Protein AF-A0A6A4HX23-F1 (afdb_monomer_lite)

Secondary structure (DSSP, 8-state):
-HHHHHHHHHHHHHHHHHHHHHH---HHHHHHHHHHHHHHHT-SS-HHHHHS-GGGT------HHHHHHHHHHHHHHHHT---TTT--HHHHHHHHHHHHSB--TTS---GGG-S-TTSBS--B-TTTS-HHHHHHHHHHHHTT-EE--SEE-HHHHHHSBSTTBTTB-TTS---SSSHHHHHHHHTS---BHHHHHHHHHHHHSTT----TT--HHHHHHHHHTTB-GGG-TTS--------GGGS---TT-----TT-EE-SSGGGEE----EEEESTTSTT-EEEEEE--STT-TT-EEEEPPTTS--SHHHHHHHHHHHHHHHSPTT---------HHHHHHHHTHHHHHHHTTTTT-TTHHHHS-TTSS----EEE-TTS--EEE------------------------PPP-

pLDDT: mean 78.13, std 20.66, range [26.2, 97.56]

Sequence (418 aa):
MEAKQHMISLTLGSITQYLTAANGMPDYVAKRLTKLQKTFLNAPVNEKTMAAEIHLGGKRMSNIETRNDAILLMQAKIYLELDSHLRPIWPYLADVIINKESNTTGGKTDQKSRVNTFIQTWEPKTHNLPPILKNMISKAKNYGVKFIAPKPSEALQLQMPLWHHIGADPAKRQLNNDSKSICLRQNHNVTLVKDAMKMIERFDSDEHIPVQGCKSGLHVAQRLNQLQEHWDPTSQPKSPELDYANLDLEEGDILFDTHLEIKNISDGFRVFTNWYCKNPQTAEAKAGGGIWFSQHDNQNQSITLPDDARQTLPTATAAAVLKGLQLQPKARPLWFNLLSQQFITNITQKLTEWDNKGFSGVKDAKIKGGHDSGSRFTWTCDAGNRRAKLATCDRFQTRGKPVNRYWDLLQVNRPVPV

Foldseek 3Di:
DLVLQVCLCVVVVVVLLVCLLPANNDPVNLVVSVVVSCVSVVDPDDPVQQCDDVVLVHVVHDNSVVSSLLSLLQVVLLLLPPPPVSRDPVNVVVQLQQLVFWDCVPHPQDSLLGGDVQQFQTGGPLVSGRNSSSSSVVSCVVQPWHFDQLAEDLLALQAGFLARGPQFAPVDDAPRDDPLNVCCCPVVVRTGLVSLVVLLVLVPDPPDDDDVPNPNNVVSVVSLVRGDQSSRSVHDRPSPPPPCVPVPAPDFQPQPPSVPYDNHRSSRIDGAKDKDWDPPPDLPIWIWTWDDDDRPPPLTDIGTDRNPADRDRLLRVLQRVVSVVVSDDQWDDDDHNDPDSVNSCCLGPCLVVCVVVVVPPPRRCCSSCVPPPPDHFDFDQPPPDGDTHRDDDDDDDDDDDDDDDDDDDDDDDDDDDD

Organism: NCBI:txid1447944

Structure (mmCIF, N/CA/C/O backbone):
data_AF-A0A6A4HX23-F1
#
_entry.id   AF-A0A6A4HX23-F1
#
loop_
_atom_site.group_PDB
_atom_site.id
_atom_site.type_symbol
_atom_site.label_atom_id
_atom_site.label_alt_id
_atom_site.label_comp_id
_atom_site.label_asym_id
_atom_site.label_entity_id
_atom_site.label_seq_id
_atom_site.pdbx_PDB_ins_code
_atom_site.Cartn_x
_atom_site.Cartn_y
_atom_site.Cartn_z
_atom_site.occupancy
_atom_site.B_iso_or_equiv
_atom_site.auth_seq_id
_atom_site.auth_comp_id
_atom_site.auth_asym_id
_atom_site.auth_atom_id
_atom_site.pdbx_PDB_model_num
ATOM 1 N N . MET A 1 1 ? -24.151 -8.447 31.301 1.00 84.00 1 MET A N 1
ATOM 2 C CA . MET A 1 1 ? -23.498 -7.571 30.295 1.00 84.00 1 MET A CA 1
ATOM 3 C C . MET A 1 1 ? -22.595 -8.347 29.342 1.00 84.00 1 MET A C 1
ATOM 5 O O . MET A 1 1 ? -22.717 -8.139 28.144 1.00 84.00 1 MET A O 1
ATOM 9 N N . GLU A 1 2 ? -21.751 -9.259 29.827 1.00 87.81 2 GLU A N 1
ATOM 10 C CA . GLU A 1 2 ? -20.849 -10.069 28.982 1.00 87.81 2 GLU A CA 1
ATOM 11 C C . GLU A 1 2 ? -21.582 -10.882 27.905 1.00 87.81 2 GLU A C 1
ATOM 13 O O . GLU A 1 2 ? -21.204 -10.829 26.739 1.00 87.81 2 GLU A O 1
ATOM 18 N N . ALA A 1 3 ? -22.707 -11.523 28.245 1.00 93.00 3 ALA A N 1
ATOM 19 C CA . ALA A 1 3 ? -23.541 -12.222 27.260 1.00 93.00 3 ALA A CA 1
ATOM 20 C C . ALA A 1 3 ? -23.999 -11.301 26.109 1.00 93.00 3 ALA A C 1
ATOM 22 O O . ALA A 1 3 ? -23.893 -11.663 24.940 1.00 93.00 3 ALA A O 1
ATOM 23 N N . LYS A 1 4 ? -24.425 -10.065 26.421 1.00 91.50 4 LYS A N 1
ATOM 24 C CA . LYS A 1 4 ? -24.808 -9.069 25.404 1.00 91.50 4 LYS A CA 1
ATOM 25 C C . LYS A 1 4 ? -23.624 -8.678 24.517 1.00 91.50 4 LYS A C 1
ATOM 27 O O . LYS A 1 4 ? -23.789 -8.546 23.309 1.00 91.50 4 LYS A O 1
ATOM 32 N N . GLN A 1 5 ? -22.442 -8.493 25.105 1.00 88.94 5 GLN A N 1
ATOM 33 C CA . GLN A 1 5 ? -21.218 -8.198 24.358 1.00 88.94 5 GLN A CA 1
ATOM 34 C C . GLN A 1 5 ? -20.871 -9.342 23.400 1.00 88.94 5 GLN A C 1
ATOM 36 O O . GLN A 1 5 ? -20.566 -9.088 22.236 1.00 88.94 5 GLN A O 1
ATOM 41 N N . HIS A 1 6 ? -20.948 -10.589 23.868 1.00 90.31 6 HIS A N 1
ATOM 42 C CA . HIS A 1 6 ? -20.667 -11.758 23.045 1.00 90.31 6 HIS A CA 1
ATOM 43 C C . HIS A 1 6 ? -21.659 -11.878 21.880 1.00 90.31 6 HIS A C 1
ATOM 45 O O . HIS A 1 6 ? -21.236 -12.026 20.736 1.00 90.31 6 HIS A O 1
ATOM 51 N N . MET A 1 7 ? -22.960 -11.692 22.138 1.00 93.19 7 MET A N 1
ATOM 52 C CA . MET A 1 7 ? -23.990 -11.659 21.090 1.00 93.19 7 MET A CA 1
ATOM 53 C C . MET A 1 7 ? -23.747 -10.548 20.062 1.00 93.19 7 MET A C 1
ATOM 55 O O . MET A 1 7 ? -23.867 -10.785 18.865 1.00 93.19 7 MET A O 1
ATOM 59 N N . ILE A 1 8 ? -23.366 -9.344 20.502 1.00 91.50 8 ILE A N 1
ATOM 60 C CA . ILE A 1 8 ? -22.985 -8.254 19.592 1.00 91.50 8 ILE A CA 1
ATOM 61 C C . ILE A 1 8 ? -21.792 -8.662 18.728 1.00 91.50 8 ILE A C 1
ATOM 63 O O . ILE A 1 8 ? -21.829 -8.483 17.513 1.00 91.50 8 ILE A O 1
ATOM 67 N N . SER A 1 9 ? -20.744 -9.209 19.344 1.00 87.62 9 SER A N 1
ATOM 68 C CA . SER A 1 9 ? -19.531 -9.618 18.637 1.00 87.62 9 SER A CA 1
ATOM 69 C C . SER A 1 9 ? -19.831 -10.681 17.578 1.00 87.62 9 SER A C 1
ATOM 71 O O . SER A 1 9 ? -19.355 -10.578 16.452 1.00 87.62 9 SER A O 1
ATOM 73 N N . LEU A 1 10 ? -20.676 -11.659 17.908 1.00 92.81 10 LEU A N 1
ATOM 74 C CA . LEU A 1 10 ? -21.066 -12.727 16.993 1.00 92.81 10 LEU A CA 1
ATOM 75 C C . LEU A 1 10 ? -21.972 -12.212 15.861 1.00 92.81 10 LEU A C 1
ATOM 77 O O . LEU A 1 10 ? -21.688 -12.424 14.682 1.00 92.81 10 LEU A O 1
ATOM 81 N N . THR A 1 11 ? -23.052 -11.507 16.201 1.00 94.38 11 THR A N 1
ATOM 82 C CA . THR A 1 11 ? -24.085 -11.119 15.232 1.00 94.38 11 THR A CA 1
ATOM 83 C C . THR A 1 11 ? -23.686 -9.883 14.435 1.00 94.38 11 THR A C 1
ATOM 85 O O . THR A 1 11 ? -23.672 -9.911 13.209 1.00 94.38 11 THR A O 1
ATOM 88 N N . LEU A 1 12 ? -23.322 -8.782 15.098 1.00 93.19 12 LEU A N 1
ATOM 89 C CA . LEU A 1 12 ? -22.911 -7.571 14.382 1.00 93.19 12 LEU A CA 1
ATOM 90 C C . LEU A 1 12 ? -21.530 -7.754 13.752 1.00 93.19 12 LEU A C 1
ATOM 92 O O . LEU A 1 12 ? -21.293 -7.261 12.651 1.00 93.19 12 LEU A O 1
ATOM 96 N N . GLY A 1 13 ? -20.631 -8.499 14.400 1.00 89.19 13 GLY A N 1
ATOM 97 C CA . GLY A 1 13 ? -19.324 -8.813 13.825 1.00 89.19 13 GLY A CA 1
ATOM 98 C C . GLY A 1 13 ? -19.416 -9.640 12.542 1.00 89.19 13 GLY A C 1
ATOM 99 O O . GLY A 1 13 ? -18.666 -9.353 11.609 1.00 89.19 13 GLY A O 1
ATOM 100 N N . SER A 1 14 ? -20.347 -10.599 12.454 1.00 92.38 14 SER A N 1
ATOM 101 C CA . SER A 1 14 ? -20.571 -11.383 11.230 1.00 92.38 14 SER A CA 1
ATOM 102 C C . SER A 1 14 ? -21.247 -10.564 10.127 1.00 92.38 14 SER A C 1
ATOM 104 O O . SER A 1 14 ? -20.768 -10.570 8.994 1.00 92.38 14 SER A O 1
ATOM 106 N N . ILE A 1 15 ? -22.282 -9.781 10.456 1.00 93.56 15 ILE A N 1
ATOM 107 C CA . ILE A 1 15 ? -22.961 -8.890 9.497 1.00 93.56 15 ILE A CA 1
ATOM 108 C C . ILE A 1 15 ? -21.974 -7.883 8.898 1.00 93.56 15 ILE A C 1
ATOM 110 O O . ILE A 1 15 ? -21.908 -7.731 7.680 1.00 93.56 15 ILE A O 1
ATOM 114 N N . THR A 1 16 ? -21.190 -7.205 9.740 1.00 92.25 16 THR A N 1
ATOM 115 C CA . THR A 1 16 ? -20.195 -6.218 9.284 1.00 92.25 16 THR A CA 1
ATOM 116 C C . THR A 1 16 ? -19.103 -6.870 8.448 1.00 92.25 16 THR A C 1
ATOM 118 O O . THR A 1 16 ? -18.742 -6.340 7.403 1.00 92.25 16 THR A O 1
ATOM 121 N N . GLN A 1 17 ? -18.621 -8.049 8.852 1.00 89.56 17 GLN A N 1
ATOM 122 C CA . GLN A 1 17 ? -17.641 -8.803 8.079 1.00 89.56 17 GLN A CA 1
ATOM 123 C C . GLN A 1 17 ? -18.163 -9.149 6.686 1.00 89.56 17 GLN A C 1
ATOM 125 O O . GLN A 1 17 ? -17.481 -8.870 5.704 1.00 89.56 17 GLN A O 1
ATOM 130 N N . TYR A 1 18 ? -19.374 -9.697 6.593 1.00 94.12 18 TYR A N 1
ATOM 131 C CA . TYR A 1 18 ? -19.978 -10.065 5.318 1.00 94.12 18 TYR A CA 1
ATOM 132 C C . TYR A 1 18 ? -20.257 -8.842 4.436 1.00 94.12 18 TYR A C 1
ATOM 134 O O . TYR A 1 18 ? -19.795 -8.785 3.299 1.00 94.12 18 TYR A O 1
ATOM 142 N N . LEU A 1 19 ? -20.966 -7.834 4.955 1.00 92.81 19 LEU A N 1
ATOM 143 C CA . LEU A 1 19 ? -21.376 -6.671 4.162 1.00 92.81 19 LEU A CA 1
ATOM 144 C C . LEU A 1 19 ? -20.185 -5.832 3.698 1.00 92.81 19 LEU A C 1
ATOM 146 O O . LEU A 1 19 ? -20.171 -5.374 2.553 1.00 92.81 19 LEU A O 1
ATOM 150 N N . THR A 1 20 ? -19.182 -5.638 4.558 1.00 89.81 20 THR A N 1
ATOM 151 C CA . THR A 1 20 ? -17.975 -4.899 4.181 1.00 89.81 20 THR A CA 1
ATOM 152 C C . THR A 1 20 ? -17.152 -5.681 3.170 1.00 89.81 20 THR A C 1
ATOM 154 O O . THR A 1 20 ? -16.732 -5.092 2.176 1.00 89.81 20 THR A O 1
ATOM 157 N N . ALA A 1 21 ? -16.987 -6.994 3.362 1.00 86.75 21 ALA A N 1
ATOM 158 C CA . ALA A 1 21 ? -16.216 -7.816 2.438 1.00 86.75 21 ALA A CA 1
ATOM 159 C C . ALA A 1 21 ? -16.880 -7.955 1.058 1.00 86.75 21 ALA A C 1
ATOM 161 O O . ALA A 1 21 ? -16.179 -7.930 0.052 1.00 86.75 21 ALA A O 1
ATOM 162 N N . ALA A 1 22 ? -18.208 -8.088 1.003 1.00 88.44 22 ALA A N 1
ATOM 163 C CA . ALA A 1 22 ? -18.929 -8.323 -0.245 1.00 88.44 22 ALA A CA 1
ATOM 164 C C . ALA A 1 22 ? -19.170 -7.037 -1.050 1.00 88.44 22 ALA A C 1
ATOM 166 O O . ALA A 1 22 ? -18.929 -7.014 -2.252 1.00 88.44 22 ALA A O 1
ATOM 167 N N . ASN A 1 23 ? -19.642 -5.968 -0.395 1.00 85.75 23 ASN A N 1
ATOM 168 C CA . ASN A 1 23 ? -20.213 -4.807 -1.092 1.00 85.75 23 ASN A CA 1
ATOM 169 C C . ASN A 1 23 ? -19.567 -3.464 -0.721 1.00 85.75 23 ASN A C 1
ATOM 171 O O . ASN A 1 23 ? -19.907 -2.447 -1.322 1.00 85.75 23 ASN A O 1
ATOM 175 N N . GLY A 1 24 ? -18.664 -3.430 0.266 1.00 86.00 24 GLY A N 1
ATOM 176 C CA . GLY A 1 24 ? -18.208 -2.177 0.868 1.00 86.00 24 GLY A CA 1
ATOM 177 C C . GLY A 1 24 ? -19.363 -1.492 1.602 1.00 86.00 24 GLY A C 1
ATOM 178 O O . GLY A 1 24 ? -20.020 -0.613 1.049 1.00 86.00 24 GLY A O 1
ATOM 179 N N . MET A 1 25 ? -19.629 -1.938 2.837 1.00 93.69 25 MET A N 1
ATOM 180 C CA . MET A 1 25 ? -20.806 -1.569 3.627 1.00 93.69 25 MET A CA 1
ATOM 181 C C . MET A 1 25 ? -21.073 -0.054 3.585 1.00 93.69 25 MET A C 1
ATOM 183 O O . MET A 1 25 ? -20.222 0.718 4.029 1.00 93.69 25 MET A O 1
ATOM 187 N N . PRO A 1 26 ? -22.253 0.382 3.105 1.00 92.88 26 PRO A N 1
ATOM 188 C CA . PRO A 1 26 ? -22.585 1.800 3.052 1.00 92.88 26 PRO A CA 1
ATOM 189 C C . PRO A 1 26 ? -22.616 2.457 4.438 1.00 92.88 26 PRO A C 1
ATOM 191 O O . PRO A 1 26 ? -23.083 1.858 5.412 1.00 92.88 26 PRO A O 1
ATOM 194 N N . ASP A 1 27 ? -22.239 3.735 4.509 1.00 91.69 27 ASP A N 1
ATOM 195 C CA . ASP A 1 27 ? -22.164 4.494 5.767 1.00 91.69 27 ASP A CA 1
ATOM 196 C C . ASP A 1 27 ? -23.483 4.508 6.551 1.00 91.69 27 ASP A C 1
ATOM 198 O O . ASP A 1 27 ? -23.489 4.442 7.780 1.00 91.69 27 ASP A O 1
ATOM 202 N N . TYR A 1 28 ? -24.627 4.576 5.862 1.00 95.31 28 TYR A N 1
ATOM 203 C CA . TYR A 1 28 ? -25.932 4.567 6.529 1.00 95.31 28 TYR A CA 1
ATOM 204 C C . TYR A 1 28 ? -26.227 3.220 7.209 1.00 95.31 28 TYR A C 1
ATOM 206 O O . TYR A 1 28 ? -26.869 3.193 8.262 1.00 95.31 28 TYR A O 1
ATOM 214 N N . VAL A 1 29 ? -25.732 2.107 6.650 1.00 95.31 29 VAL A N 1
ATOM 215 C CA . VAL A 1 29 ? -25.849 0.774 7.256 1.00 95.31 29 VAL A CA 1
ATOM 216 C C . VAL A 1 29 ? -24.949 0.693 8.482 1.00 95.31 29 VAL A C 1
ATOM 218 O O . VAL A 1 29 ? -25.431 0.304 9.543 1.00 95.31 29 VAL A O 1
ATOM 221 N N . ALA A 1 30 ? -23.693 1.145 8.378 1.00 94.50 30 ALA A N 1
ATOM 222 C CA . ALA A 1 30 ? -22.772 1.212 9.513 1.00 94.50 30 ALA A CA 1
ATOM 223 C C . ALA A 1 30 ? -23.384 2.009 10.680 1.00 94.50 30 ALA A C 1
ATOM 225 O O . ALA A 1 30 ? -23.499 1.494 11.791 1.00 94.50 30 ALA A O 1
ATOM 226 N N . LYS A 1 31 ? -23.906 3.214 10.404 1.00 95.19 31 LYS A N 1
ATOM 227 C CA . LYS A 1 31 ? -24.595 4.063 11.393 1.00 95.19 31 LYS A CA 1
ATOM 228 C C . LYS A 1 31 ? -25.810 3.373 12.015 1.00 95.19 31 LYS A C 1
ATOM 230 O O . LYS A 1 31 ? -26.025 3.481 13.224 1.00 95.19 31 LYS A O 1
ATOM 235 N N . ARG A 1 32 ? -26.606 2.647 11.218 1.00 96.69 32 ARG A N 1
ATOM 236 C CA . ARG A 1 32 ? -27.763 1.887 11.717 1.00 96.69 32 ARG A CA 1
ATOM 237 C C . ARG A 1 32 ? -27.334 0.746 12.639 1.00 96.69 32 ARG A C 1
ATOM 239 O O . ARG A 1 32 ? -27.942 0.589 13.694 1.00 96.69 32 ARG A O 1
ATOM 246 N N . LEU A 1 33 ? -26.297 -0.014 12.283 1.00 95.44 33 LEU A N 1
ATOM 247 C CA . LEU A 1 33 ? -25.771 -1.091 13.129 1.00 95.44 33 LEU A CA 1
ATOM 248 C C . LEU A 1 33 ? -25.185 -0.539 14.435 1.00 95.44 33 LEU A C 1
ATOM 250 O O . LEU A 1 33 ? -25.494 -1.070 15.499 1.00 95.44 33 LEU A O 1
ATOM 254 N N . THR A 1 34 ? -24.451 0.577 14.385 1.00 93.88 34 THR A N 1
ATOM 255 C CA . THR A 1 34 ? -23.961 1.275 15.585 1.00 93.88 34 THR A CA 1
ATOM 256 C C . THR A 1 34 ? -25.120 1.735 16.474 1.00 93.88 34 THR A C 1
ATOM 258 O O . THR A 1 34 ? -25.071 1.592 17.696 1.00 93.88 34 THR A O 1
ATOM 261 N N . LYS A 1 35 ? -26.213 2.243 15.884 1.00 94.44 35 LYS A N 1
ATOM 262 C CA . LYS A 1 35 ? -27.425 2.603 16.636 1.00 94.44 35 LYS A CA 1
ATOM 263 C C . LYS A 1 35 ? -28.069 1.377 17.292 1.00 94.44 35 LYS A C 1
ATOM 265 O O . LYS A 1 35 ? -28.380 1.436 18.476 1.00 94.44 35 LYS A O 1
ATOM 270 N N . LEU A 1 36 ? -28.225 0.269 16.563 1.00 94.88 36 LEU A N 1
ATOM 271 C CA . LEU A 1 36 ? -28.773 -0.983 17.105 1.00 94.88 36 LEU A CA 1
ATOM 272 C C . LEU A 1 36 ? -27.916 -1.532 18.249 1.00 94.88 36 LEU A C 1
ATOM 274 O O . LEU A 1 36 ? -28.460 -1.923 19.279 1.00 94.88 36 LEU A O 1
ATOM 278 N N . GLN A 1 37 ? -26.590 -1.503 18.101 1.00 94.00 37 GLN A N 1
ATOM 279 C CA . GLN A 1 37 ? -25.643 -1.879 19.147 1.00 94.00 37 GLN A CA 1
ATOM 280 C C . GLN A 1 37 ? -25.882 -1.062 20.422 1.00 94.00 37 GLN A C 1
ATOM 282 O O . GLN A 1 37 ? -26.042 -1.637 21.499 1.00 94.00 37 GLN A O 1
ATOM 287 N N . LYS A 1 38 ? -25.979 0.269 20.295 1.00 91.88 38 LYS A N 1
ATOM 288 C CA . LYS A 1 38 ? -26.251 1.184 21.416 1.00 91.88 38 LYS A CA 1
ATOM 289 C C . LYS A 1 38 ? -27.596 0.890 22.083 1.00 91.88 38 LYS A C 1
ATOM 291 O O . LYS A 1 38 ? -27.646 0.737 23.302 1.00 91.88 38 LYS A O 1
ATOM 296 N N . THR A 1 39 ? -28.665 0.751 21.296 1.00 94.00 39 THR A N 1
ATOM 297 C CA . THR A 1 39 ? -30.010 0.447 21.808 1.00 94.00 39 THR A CA 1
ATOM 298 C C . THR A 1 39 ? -30.055 -0.900 22.532 1.00 94.00 39 THR A C 1
ATOM 300 O O . THR A 1 39 ? -30.620 -0.988 23.616 1.00 94.00 39 THR A O 1
ATOM 303 N N . PHE A 1 40 ? -29.421 -1.941 21.987 1.00 94.38 40 PHE A N 1
ATOM 304 C CA . PHE A 1 40 ? -29.412 -3.279 22.588 1.00 94.38 40 PHE A CA 1
ATOM 305 C C . PHE A 1 40 ? -28.679 -3.325 23.939 1.00 94.38 40 PHE A C 1
ATOM 307 O O . PHE A 1 40 ? -29.081 -4.025 24.880 1.00 94.38 40 PHE A O 1
ATOM 314 N N . LEU A 1 41 ? -27.594 -2.560 24.056 1.00 90.94 41 LEU A N 1
ATOM 315 C CA . LEU A 1 41 ? -26.850 -2.452 25.306 1.00 90.94 41 LEU A CA 1
ATOM 316 C C . LEU A 1 41 ? -27.635 -1.695 26.365 1.00 90.94 41 LEU A C 1
ATOM 318 O O . LEU A 1 41 ? -27.566 -2.091 27.528 1.00 90.94 41 LEU A O 1
ATOM 322 N N . ASN A 1 42 ? -28.386 -0.669 25.950 1.00 91.75 42 ASN A N 1
ATOM 323 C CA . ASN A 1 42 ? -29.103 0.251 26.831 1.00 91.75 42 ASN A CA 1
ATOM 324 C C . ASN A 1 42 ? -28.204 0.765 27.972 1.00 91.75 42 ASN A C 1
ATOM 326 O O . ASN A 1 42 ? -28.590 0.781 29.138 1.00 91.75 42 ASN A O 1
ATOM 330 N N . ALA A 1 43 ? -26.949 1.081 27.642 1.00 84.81 43 ALA A N 1
ATOM 331 C CA . ALA A 1 43 ? -25.956 1.509 28.614 1.00 84.81 43 ALA A CA 1
ATOM 332 C C . ALA A 1 43 ? -25.894 3.046 28.653 1.00 84.81 43 ALA A C 1
ATOM 334 O O . ALA A 1 43 ? -25.775 3.656 27.591 1.00 84.81 43 ALA A O 1
ATOM 335 N N . PRO A 1 44 ? -25.886 3.677 29.843 1.00 86.81 44 PRO A N 1
ATOM 336 C CA . PRO A 1 44 ? -25.685 5.125 29.982 1.00 86.81 44 PRO A CA 1
ATOM 337 C C . PRO A 1 44 ? -24.227 5.553 29.726 1.00 86.81 44 PRO A C 1
ATOM 339 O O . PRO A 1 44 ? -23.887 6.729 29.808 1.00 86.81 44 PRO A O 1
ATOM 342 N N . VAL A 1 45 ? -23.344 4.592 29.444 1.00 86.25 45 VAL A N 1
ATOM 343 C CA . VAL A 1 45 ? -21.911 4.800 29.241 1.00 86.25 45 VAL A CA 1
ATOM 344 C C . VAL A 1 45 ? -21.649 5.214 27.794 1.00 86.25 45 VAL A C 1
ATOM 346 O O . VAL A 1 45 ? -22.192 4.625 26.859 1.00 86.25 45 VAL A O 1
ATOM 349 N N . ASN A 1 46 ? -20.781 6.209 27.598 1.00 89.00 46 ASN A N 1
ATOM 350 C CA . ASN A 1 46 ? -20.407 6.648 26.259 1.00 89.00 46 ASN A CA 1
ATOM 351 C C . ASN A 1 46 ? -19.686 5.528 25.468 1.00 89.00 46 ASN A C 1
ATOM 353 O O . ASN A 1 46 ? -19.048 4.632 26.023 1.00 89.00 46 ASN A O 1
ATOM 357 N N . GLU A 1 47 ? -19.768 5.598 24.140 1.00 83.62 47 GLU A N 1
ATOM 358 C CA . GLU A 1 47 ? -19.231 4.577 23.230 1.00 83.62 47 GLU A CA 1
ATOM 359 C C . GLU A 1 47 ? -17.714 4.381 23.350 1.00 83.62 47 GLU A C 1
ATOM 361 O O . GLU A 1 47 ? -17.231 3.252 23.277 1.00 83.62 47 GLU A O 1
ATOM 366 N N . LYS A 1 48 ? -16.961 5.463 23.582 1.00 82.75 48 LYS A N 1
ATOM 367 C CA . LYS A 1 48 ? -15.498 5.407 23.703 1.00 82.75 48 LYS A CA 1
ATOM 368 C C . LYS A 1 48 ? -15.077 4.610 24.930 1.00 82.75 48 LYS A C 1
ATOM 370 O O . LYS A 1 48 ? -14.214 3.746 24.827 1.00 82.75 48 LYS A O 1
ATOM 375 N N . THR A 1 49 ? -15.729 4.851 26.064 1.00 86.62 49 THR A N 1
ATOM 376 C CA . THR A 1 49 ? -15.512 4.090 27.293 1.00 86.62 49 THR A CA 1
ATOM 377 C C . THR A 1 49 ? -15.901 2.629 27.084 1.00 86.62 49 THR A C 1
ATOM 379 O O . THR A 1 49 ? -15.144 1.745 27.457 1.00 86.62 49 THR A O 1
ATOM 382 N N . MET A 1 50 ? -17.013 2.337 26.402 1.00 88.69 50 MET A N 1
ATOM 383 C CA . MET A 1 50 ? -17.413 0.950 26.117 1.00 88.69 50 MET A CA 1
ATOM 384 C C . MET A 1 50 ? -16.408 0.202 25.224 1.00 88.69 50 MET A C 1
ATOM 386 O O . MET A 1 50 ? -16.167 -0.990 25.437 1.00 88.69 50 MET A O 1
ATOM 390 N N . ALA A 1 51 ? -15.799 0.886 24.252 1.00 83.19 51 ALA A N 1
ATOM 391 C CA . ALA A 1 51 ? -14.777 0.326 23.367 1.00 83.19 51 ALA A CA 1
ATOM 392 C C . ALA A 1 51 ? -13.403 0.144 24.040 1.00 83.19 51 ALA A C 1
ATOM 394 O O . ALA A 1 51 ? -12.607 -0.669 23.570 1.00 83.19 51 ALA A O 1
ATOM 395 N N . ALA A 1 52 ? -13.127 0.860 25.135 1.00 79.94 52 ALA A N 1
ATOM 396 C CA . ALA A 1 52 ? -11.852 0.793 25.840 1.00 79.94 52 ALA A CA 1
ATOM 397 C C . ALA A 1 52 ? -11.571 -0.594 26.454 1.00 79.94 52 ALA A C 1
ATOM 399 O O . ALA A 1 52 ? -12.444 -1.468 26.572 1.00 79.94 52 ALA A O 1
ATOM 400 N N . GLU A 1 53 ? -10.320 -0.798 26.861 1.00 78.62 53 GLU A N 1
ATOM 401 C CA . GLU A 1 53 ? -9.900 -2.014 27.545 1.00 78.62 53 GLU A CA 1
ATOM 402 C C . GLU A 1 53 ? -10.557 -2.176 28.921 1.00 78.62 53 GLU A C 1
ATOM 404 O O . GLU A 1 53 ? -10.905 -1.202 29.585 1.00 78.62 53 GLU A O 1
ATOM 409 N N . ILE A 1 54 ? -10.671 -3.432 29.372 1.00 81.00 54 ILE A N 1
ATOM 410 C CA . ILE A 1 54 ? -11.309 -3.794 30.649 1.00 81.00 54 ILE A CA 1
ATOM 411 C C . ILE A 1 54 ? -10.657 -3.069 31.833 1.00 81.00 54 ILE A C 1
ATOM 413 O O . ILE A 1 54 ? -11.358 -2.609 32.729 1.00 81.00 54 ILE A O 1
ATOM 417 N N . HIS A 1 55 ? -9.329 -2.915 31.813 1.00 81.50 55 HIS A N 1
ATOM 418 C CA . HIS A 1 55 ? -8.586 -2.268 32.895 1.00 81.50 55 HIS A CA 1
ATOM 419 C C . HIS A 1 55 ? -8.827 -0.748 32.982 1.00 81.50 55 HIS A C 1
ATOM 421 O O . HIS A 1 55 ? -8.643 -0.171 34.045 1.00 81.50 55 HIS A O 1
ATOM 427 N N . LEU A 1 56 ? -9.304 -0.112 31.904 1.00 77.12 56 LEU A N 1
ATOM 428 C CA . LEU A 1 56 ? -9.712 1.302 31.872 1.00 77.12 56 LEU A CA 1
ATOM 429 C C . LEU A 1 56 ? -11.220 1.475 32.138 1.00 77.12 56 LEU A C 1
ATOM 431 O O . LEU A 1 56 ? -11.818 2.480 31.760 1.00 77.12 56 LEU A O 1
ATOM 435 N N . GLY A 1 57 ? -11.872 0.457 32.712 1.00 84.50 57 GLY A N 1
ATOM 436 C CA . GLY A 1 57 ? -13.323 0.431 32.918 1.00 84.50 57 GLY A CA 1
ATOM 437 C C . GLY A 1 57 ? -14.131 0.161 31.645 1.00 84.50 57 GLY A C 1
ATOM 438 O O . GLY A 1 57 ? -15.364 0.202 31.674 1.00 84.50 57 GLY A O 1
ATOM 439 N N . GLY A 1 58 ? -13.460 -0.136 30.530 1.00 88.06 58 GLY A N 1
ATOM 440 C CA . GLY A 1 58 ? -14.113 -0.446 29.272 1.00 88.06 58 GLY A CA 1
ATOM 441 C C . GLY A 1 58 ? -14.646 -1.868 29.188 1.00 88.06 58 GLY A C 1
ATOM 442 O O . GLY A 1 58 ? -14.483 -2.698 30.085 1.00 88.06 58 GLY A O 1
ATOM 443 N N . LYS A 1 59 ? -15.354 -2.156 28.096 1.00 86.50 59 LYS A N 1
ATOM 444 C CA . LYS A 1 59 ? -16.007 -3.452 27.871 1.00 86.50 59 LYS A CA 1
ATOM 445 C C . LYS A 1 59 ? -15.545 -4.117 26.580 1.00 86.50 59 LYS A C 1
ATOM 447 O O . LYS A 1 59 ? -16.222 -5.030 26.132 1.00 86.50 59 LYS A O 1
ATOM 452 N N . ARG A 1 60 ? -14.420 -3.693 25.978 1.00 84.56 60 ARG A N 1
ATOM 453 C CA . ARG A 1 60 ? -13.891 -4.244 24.708 1.00 84.56 60 ARG A CA 1
ATOM 454 C C . ARG A 1 60 ? -14.975 -4.383 23.642 1.00 84.56 60 ARG A C 1
ATOM 456 O O . ARG A 1 60 ? -15.140 -5.421 22.995 1.00 84.56 60 ARG A O 1
ATOM 463 N N . MET A 1 61 ? -15.786 -3.346 23.527 1.00 87.56 61 MET A N 1
ATOM 464 C CA . MET A 1 61 ? -16.867 -3.328 22.571 1.00 87.56 61 MET A CA 1
ATOM 465 C C . MET A 1 61 ? -16.327 -3.123 21.162 1.00 87.56 61 MET A C 1
ATOM 467 O O . MET A 1 61 ? -15.540 -2.209 20.931 1.00 87.56 61 MET A O 1
ATOM 471 N N . SER A 1 62 ? -16.760 -3.956 20.214 1.00 83.62 62 SER A N 1
ATOM 472 C CA . SER A 1 62 ? -16.329 -3.821 18.823 1.00 83.62 62 SER A CA 1
ATOM 473 C C . SER A 1 62 ? -16.781 -2.472 18.262 1.00 83.62 62 SER A C 1
ATOM 475 O O . SER A 1 62 ? -17.983 -2.200 18.215 1.00 83.62 62 SER A O 1
ATOM 477 N N . ASN A 1 63 ? -15.825 -1.664 17.804 1.00 87.44 63 ASN A N 1
ATOM 478 C CA . ASN A 1 63 ? -16.089 -0.477 17.000 1.00 87.44 63 ASN A CA 1
ATOM 479 C C . ASN A 1 63 ? -16.314 -0.913 15.543 1.00 87.44 63 ASN A C 1
ATOM 481 O O . ASN A 1 63 ? -15.411 -1.454 14.900 1.00 87.44 63 ASN A O 1
ATOM 485 N N . ILE A 1 64 ? -17.535 -0.712 15.044 1.00 90.25 64 ILE A N 1
ATOM 486 C CA . ILE A 1 64 ? -17.941 -1.125 13.695 1.00 90.25 64 ILE A CA 1
ATOM 487 C C . ILE A 1 64 ? -17.128 -0.397 12.618 1.00 90.25 64 ILE A C 1
ATOM 489 O O . ILE A 1 64 ? -16.691 -1.035 11.665 1.00 90.25 64 ILE A O 1
ATOM 493 N N . GLU A 1 65 ? -16.877 0.903 12.775 1.00 88.38 65 GLU A N 1
ATOM 494 C CA . GLU A 1 65 ? -16.118 1.697 11.801 1.00 88.38 65 GLU A CA 1
ATOM 495 C C . GLU A 1 65 ? -14.670 1.213 11.712 1.00 88.38 65 GLU A C 1
ATOM 497 O O . GLU A 1 65 ? -14.192 0.888 10.628 1.00 88.38 65 GLU A O 1
ATOM 502 N N . THR A 1 66 ? -13.999 1.055 12.859 1.00 82.75 66 THR A N 1
ATOM 503 C CA . THR A 1 66 ? -12.624 0.533 12.911 1.00 82.75 66 THR A CA 1
ATOM 504 C C . THR A 1 66 ? -12.526 -0.876 12.328 1.00 82.75 66 THR A C 1
ATOM 506 O O . THR A 1 66 ? -11.551 -1.203 11.654 1.00 82.75 66 THR A O 1
ATOM 509 N N . ARG A 1 67 ? -13.543 -1.720 12.546 1.00 84.56 67 ARG A N 1
ATOM 510 C CA . ARG A 1 67 ? -13.597 -3.069 11.967 1.00 84.56 67 ARG A CA 1
ATOM 511 C C . ARG A 1 67 ? -13.743 -3.030 10.446 1.00 84.56 67 ARG A C 1
ATOM 513 O O . ARG A 1 67 ? -13.082 -3.813 9.770 1.00 84.56 67 ARG A O 1
ATOM 520 N N . ASN A 1 68 ? -14.566 -2.134 9.902 1.00 88.69 68 ASN A N 1
ATOM 521 C CA . ASN A 1 68 ? -14.699 -1.980 8.451 1.00 88.69 68 ASN A CA 1
ATOM 522 C C . ASN A 1 68 ? -13.405 -1.482 7.818 1.00 88.69 68 ASN A C 1
ATOM 524 O O . ASN A 1 68 ? -12.986 -2.011 6.793 1.00 88.69 68 ASN A O 1
ATOM 528 N N . ASP A 1 69 ? -12.763 -0.503 8.453 1.00 86.75 69 ASP A N 1
ATOM 529 C CA . ASP A 1 69 ? -11.481 0.034 8.007 1.00 86.75 69 ASP A CA 1
ATOM 530 C C . ASP A 1 69 ? -10.418 -1.057 7.996 1.00 86.75 69 ASP A C 1
ATOM 532 O O . ASP A 1 69 ? -9.715 -1.205 6.997 1.00 86.75 69 ASP A O 1
ATOM 536 N N . ALA A 1 70 ? -10.375 -1.887 9.045 1.00 83.62 70 ALA A N 1
ATOM 537 C CA . ALA A 1 70 ? -9.560 -3.089 9.045 1.00 83.62 70 ALA A CA 1
ATOM 538 C C . ALA A 1 70 ? -9.913 -3.957 7.830 1.00 83.62 70 ALA A C 1
ATOM 540 O O . ALA A 1 70 ? -9.060 -4.128 6.981 1.00 83.62 70 ALA A O 1
ATOM 541 N N . ILE A 1 71 ? -11.154 -4.419 7.649 1.00 83.31 71 ILE A N 1
ATOM 542 C CA . ILE A 1 71 ? -11.541 -5.275 6.503 1.00 83.31 71 ILE A CA 1
ATOM 543 C C . ILE A 1 71 ? -11.130 -4.681 5.136 1.00 83.31 71 ILE A C 1
ATOM 545 O O . ILE A 1 71 ? -10.700 -5.417 4.250 1.00 83.31 71 ILE A O 1
ATOM 549 N N . LEU A 1 72 ? -11.202 -3.364 4.954 1.00 88.88 72 LEU A N 1
ATOM 550 C CA . LEU A 1 72 ? -10.786 -2.705 3.712 1.00 88.88 72 LEU A CA 1
ATOM 551 C C . LEU A 1 72 ? -9.263 -2.679 3.528 1.00 88.88 72 LEU A C 1
ATOM 553 O O . LEU A 1 72 ? -8.778 -2.983 2.441 1.00 88.88 72 LEU A O 1
ATOM 557 N N . LEU A 1 73 ? -8.487 -2.395 4.580 1.00 85.94 73 LEU A N 1
ATOM 558 C CA . LEU A 1 73 ? -7.020 -2.543 4.547 1.00 85.94 73 LEU A CA 1
ATOM 559 C C . LEU A 1 73 ? -6.604 -3.976 4.221 1.00 85.94 73 LEU A C 1
ATOM 561 O O . LEU A 1 73 ? -5.535 -4.238 3.676 1.00 85.94 73 LEU A O 1
ATOM 565 N N . MET A 1 74 ? -7.487 -4.902 4.552 1.00 83.12 74 MET A N 1
ATOM 566 C CA . MET A 1 74 ? -7.231 -6.318 4.475 1.00 83.12 74 MET A CA 1
ATOM 567 C C . MET A 1 74 ? -7.460 -6.846 3.061 1.00 83.12 74 MET A C 1
ATOM 569 O O . MET A 1 74 ? -6.717 -7.673 2.536 1.00 83.12 74 MET A O 1
ATOM 573 N N . GLN A 1 75 ? -8.459 -6.284 2.395 1.00 90.12 75 GLN A N 1
ATOM 574 C CA . GLN A 1 75 ? -8.598 -6.391 0.951 1.00 90.12 75 GLN A CA 1
ATOM 575 C C . GLN A 1 75 ? -7.437 -5.704 0.232 1.00 90.12 75 GLN A C 1
ATOM 577 O O . GLN A 1 75 ? -6.918 -6.269 -0.725 1.00 90.12 75 GLN A O 1
ATOM 582 N N . ALA A 1 76 ? -6.975 -4.546 0.722 1.00 91.56 76 ALA A N 1
ATOM 583 C CA . ALA A 1 76 ? -5.837 -3.850 0.130 1.00 91.56 76 ALA A CA 1
ATOM 584 C C . ALA A 1 76 ? -4.562 -4.706 0.172 1.00 91.56 76 ALA A C 1
ATOM 586 O O . ALA A 1 76 ? -3.917 -4.850 -0.855 1.00 91.56 76 ALA A O 1
ATOM 587 N N . LYS A 1 77 ? -4.221 -5.356 1.292 1.00 87.88 77 LYS A N 1
ATOM 588 C CA . LYS A 1 77 ? -3.066 -6.275 1.329 1.00 87.88 77 LYS A CA 1
ATOM 589 C C . LYS A 1 77 ? -3.199 -7.404 0.306 1.00 87.88 77 LYS A C 1
ATOM 591 O O . LYS A 1 77 ? -2.239 -7.689 -0.390 1.00 87.88 77 LYS A O 1
ATOM 596 N N . ILE A 1 78 ? -4.374 -8.037 0.215 1.00 90.00 78 ILE A N 1
ATOM 597 C CA . ILE A 1 78 ? -4.618 -9.122 -0.750 1.00 90.00 78 ILE A CA 1
ATOM 598 C C . ILE A 1 78 ? -4.481 -8.600 -2.186 1.00 90.00 78 ILE A C 1
ATOM 600 O O . ILE A 1 78 ? -3.939 -9.283 -3.045 1.00 90.00 78 ILE A O 1
ATOM 604 N N . TYR A 1 79 ? -4.945 -7.379 -2.448 1.00 94.75 79 TYR A N 1
ATOM 605 C CA . TYR A 1 79 ? -4.779 -6.713 -3.737 1.00 94.75 79 TYR A CA 1
ATOM 606 C C . TYR A 1 79 ? -3.308 -6.434 -4.081 1.00 94.75 79 TYR A C 1
ATOM 608 O O . TYR A 1 79 ? -2.925 -6.518 -5.251 1.00 94.75 79 TYR A O 1
ATOM 616 N N . LEU A 1 80 ? -2.509 -6.109 -3.060 1.00 92.75 80 LEU A N 1
ATOM 617 C CA . LEU A 1 80 ? -1.075 -5.829 -3.134 1.00 92.75 80 LEU A CA 1
ATOM 618 C C . LEU A 1 80 ? -0.196 -7.087 -3.107 1.00 92.75 80 LEU A C 1
ATOM 620 O O . LEU A 1 80 ? 1.022 -6.965 -3.221 1.00 92.75 80 LEU A O 1
ATOM 624 N N . GLU A 1 81 ? -0.786 -8.278 -2.992 1.00 90.19 81 GLU A N 1
ATOM 625 C CA . GLU A 1 81 ? -0.087 -9.514 -3.327 1.00 90.19 81 GLU A CA 1
ATOM 626 C C . GLU A 1 81 ? 0.088 -9.548 -4.842 1.00 90.19 81 GLU A C 1
ATOM 628 O O . GLU A 1 81 ? -0.903 -9.558 -5.570 1.00 90.19 81 GLU A O 1
ATOM 633 N N . LEU A 1 82 ? 1.329 -9.487 -5.319 1.00 89.00 82 LEU A N 1
ATOM 634 C CA . LEU A 1 82 ? 1.641 -9.417 -6.749 1.00 89.00 82 LEU A CA 1
ATOM 635 C C . LEU A 1 82 ? 2.270 -10.707 -7.277 1.00 89.00 82 LEU A C 1
ATOM 637 O O . LEU A 1 82 ? 2.407 -10.844 -8.492 1.00 89.00 82 LEU A O 1
ATOM 641 N N . ASP A 1 83 ? 2.611 -11.655 -6.400 1.00 86.88 83 ASP A N 1
ATOM 642 C CA . ASP A 1 83 ? 3.039 -12.985 -6.820 1.00 86.88 83 ASP A CA 1
ATOM 643 C C . ASP A 1 83 ? 1.868 -13.715 -7.490 1.00 86.88 83 ASP A C 1
ATOM 645 O O . ASP A 1 83 ? 0.830 -13.951 -6.873 1.00 86.88 83 ASP A O 1
ATOM 649 N N . SER A 1 84 ? 2.033 -14.109 -8.754 1.00 88.94 84 SER A N 1
ATOM 650 C CA . SER A 1 84 ? 0.997 -14.800 -9.524 1.00 88.94 84 SER A CA 1
ATOM 651 C C . SER A 1 84 ? 0.518 -16.114 -8.906 1.00 88.94 84 SER A C 1
ATOM 653 O O . SER A 1 84 ? -0.597 -16.540 -9.193 1.00 88.94 84 SER A O 1
ATOM 655 N N . HIS A 1 85 ? 1.339 -16.769 -8.084 1.00 89.75 85 HIS A N 1
ATOM 656 C CA . HIS A 1 85 ? 0.984 -18.029 -7.433 1.00 89.75 85 HIS A CA 1
ATOM 657 C C . HIS A 1 85 ? 0.165 -17.828 -6.154 1.00 89.75 85 HIS A C 1
ATOM 659 O O . HIS A 1 85 ? -0.582 -18.722 -5.760 1.00 89.75 85 HIS A O 1
ATOM 665 N N . LEU A 1 86 ? 0.295 -16.665 -5.510 1.00 89.62 86 LEU A N 1
ATOM 666 C CA . LEU A 1 86 ? -0.384 -16.341 -4.251 1.00 89.62 86 LEU A CA 1
ATOM 667 C C . LEU A 1 86 ? -1.557 -15.378 -4.450 1.00 89.62 86 LEU A C 1
ATOM 669 O O . LEU A 1 86 ? -2.471 -15.332 -3.623 1.00 89.62 86 LEU A O 1
ATOM 673 N N . ARG A 1 87 ? -1.542 -14.610 -5.542 1.00 92.56 87 ARG A N 1
ATOM 674 C CA . ARG A 1 87 ? -2.536 -13.587 -5.848 1.00 92.56 87 ARG A CA 1
ATOM 675 C C . ARG A 1 87 ? -3.872 -14.239 -6.218 1.00 92.56 87 ARG A C 1
ATOM 677 O O . ARG A 1 87 ? -3.945 -14.991 -7.190 1.00 92.56 87 ARG A O 1
ATOM 684 N N . PRO A 1 88 ? -4.963 -13.939 -5.488 1.00 94.50 88 PRO A N 1
ATOM 685 C CA . PRO A 1 88 ? -6.290 -14.430 -5.850 1.00 94.50 88 PRO A CA 1
ATOM 686 C C . PRO A 1 88 ? -6.753 -13.905 -7.217 1.00 94.50 88 PRO A C 1
ATOM 688 O O . PRO A 1 88 ? -6.118 -13.049 -7.818 1.00 94.50 88 PRO A O 1
ATOM 691 N N . ILE A 1 89 ? -7.907 -14.367 -7.706 1.00 95.69 89 ILE A N 1
ATOM 692 C CA . ILE A 1 89 ? -8.430 -13.950 -9.023 1.00 95.69 89 ILE A CA 1
ATOM 693 C C . ILE A 1 89 ? -8.963 -12.505 -9.009 1.00 95.69 89 ILE A C 1
ATOM 695 O O . ILE A 1 89 ? -8.784 -11.753 -9.965 1.00 95.69 89 ILE A O 1
ATOM 699 N N . TRP A 1 90 ? -9.630 -12.087 -7.930 1.00 95.81 90 TRP A N 1
ATOM 700 C CA . TRP A 1 90 ? -10.330 -10.799 -7.901 1.00 95.81 90 TRP A CA 1
ATOM 701 C C . TRP A 1 90 ? -9.420 -9.556 -8.050 1.00 95.81 90 TRP A C 1
ATOM 703 O O . TRP A 1 90 ? -9.877 -8.606 -8.688 1.00 95.81 90 TRP A O 1
ATOM 713 N N . PRO A 1 91 ? -8.159 -9.511 -7.553 1.00 96.06 91 PRO A N 1
ATOM 714 C CA . PRO A 1 91 ? -7.250 -8.394 -7.796 1.00 96.06 91 PRO A CA 1
ATOM 715 C C . PRO A 1 91 ? -6.953 -8.167 -9.277 1.00 96.06 91 PRO A C 1
ATOM 717 O O . PRO A 1 91 ?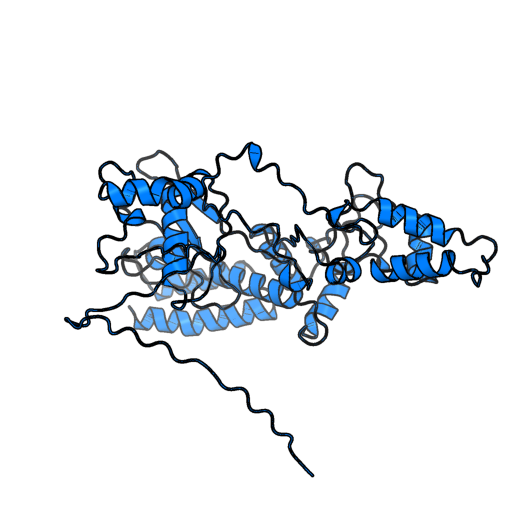 -6.840 -7.018 -9.677 1.00 96.06 91 PRO A O 1
ATOM 720 N N . TYR A 1 92 ? -6.914 -9.214 -10.109 1.00 95.94 92 TYR A N 1
ATOM 721 C CA . TYR A 1 92 ? -6.749 -9.045 -11.559 1.00 95.94 92 TYR A CA 1
ATOM 722 C C . TYR A 1 92 ? -7.935 -8.298 -12.179 1.00 95.94 92 TYR A C 1
ATOM 724 O O . TYR A 1 92 ? -7.757 -7.412 -13.013 1.00 95.94 92 TYR A O 1
ATOM 732 N N . LEU A 1 93 ? -9.160 -8.604 -11.738 1.00 96.88 93 LEU A N 1
ATOM 733 C CA . LEU A 1 93 ? -10.349 -7.855 -12.150 1.00 96.88 93 LEU A CA 1
ATOM 734 C C . LEU A 1 93 ? -10.314 -6.417 -11.612 1.00 96.88 93 LEU A C 1
ATOM 736 O O . LEU A 1 93 ? -10.660 -5.477 -12.330 1.00 96.88 93 LEU A O 1
ATOM 740 N N . ALA A 1 94 ? -9.880 -6.239 -10.362 1.00 96.62 94 ALA A N 1
ATOM 741 C CA . ALA A 1 94 ? -9.720 -4.922 -9.760 1.00 96.62 94 ALA A CA 1
ATOM 742 C C . ALA A 1 94 ? -8.709 -4.067 -10.535 1.00 96.62 94 ALA A C 1
ATOM 744 O O . ALA A 1 94 ? -9.021 -2.913 -10.816 1.00 96.62 94 ALA A O 1
ATOM 745 N N . ASP A 1 95 ? -7.568 -4.631 -10.946 1.00 96.00 95 ASP A N 1
ATOM 746 C CA . ASP A 1 95 ? -6.567 -3.955 -11.776 1.00 96.00 95 ASP A CA 1
ATOM 747 C C . ASP A 1 95 ? -7.209 -3.439 -13.071 1.00 96.00 95 ASP A C 1
ATOM 749 O O . ASP A 1 95 ? -7.059 -2.268 -13.404 1.00 96.00 95 ASP A O 1
ATOM 753 N N . VAL A 1 96 ? -8.002 -4.256 -13.778 1.00 95.31 96 VAL A N 1
ATOM 754 C CA . VAL A 1 96 ? -8.688 -3.837 -15.018 1.00 95.31 96 VAL A CA 1
ATOM 755 C C . VAL A 1 96 ? -9.642 -2.662 -14.774 1.00 95.31 96 VAL A C 1
ATOM 757 O O . VAL A 1 96 ? -9.644 -1.699 -15.546 1.00 95.31 96 VAL A O 1
ATOM 760 N N . ILE A 1 97 ? -10.438 -2.714 -13.701 1.00 96.44 97 ILE A N 1
ATOM 761 C CA . ILE A 1 97 ? -11.391 -1.650 -13.348 1.00 96.44 97 ILE A CA 1
ATOM 762 C C . ILE A 1 97 ? -10.643 -0.366 -12.961 1.00 96.44 97 ILE A C 1
ATOM 764 O O . ILE A 1 97 ? -10.941 0.710 -13.479 1.00 96.44 97 ILE A O 1
ATOM 768 N N . ILE A 1 98 ? -9.641 -0.476 -12.087 1.00 95.88 98 ILE A N 1
ATOM 769 C CA . ILE A 1 98 ? -8.833 0.649 -11.601 1.00 95.88 98 ILE A CA 1
ATOM 770 C C . ILE A 1 98 ? -8.056 1.292 -12.755 1.00 95.88 98 ILE A C 1
ATOM 772 O O . ILE A 1 98 ? -8.046 2.515 -12.893 1.00 95.88 98 ILE A O 1
ATOM 776 N N . ASN A 1 99 ? -7.474 0.476 -13.635 1.00 93.50 99 ASN A N 1
ATOM 777 C CA . ASN A 1 99 ? -6.718 0.934 -14.795 1.00 93.50 99 ASN A CA 1
ATOM 778 C C . ASN A 1 99 ? -7.610 1.558 -15.868 1.00 93.50 99 ASN A C 1
ATOM 780 O O . ASN A 1 99 ? -7.089 2.297 -16.697 1.00 93.50 99 ASN A O 1
ATOM 784 N N . LYS A 1 100 ? -8.926 1.323 -15.879 1.00 93.56 100 LYS A N 1
ATOM 785 C CA . LYS A 1 100 ? -9.858 2.042 -16.762 1.00 93.56 100 LYS A CA 1
ATOM 786 C C . LYS A 1 100 ? -10.114 3.467 -16.262 1.00 93.56 100 LYS A C 1
ATOM 788 O O . LYS A 1 100 ? -10.117 4.415 -17.049 1.00 93.56 100 LYS A O 1
ATOM 793 N N . GLU A 1 101 ? -10.230 3.634 -14.950 1.00 93.00 101 GLU A N 1
ATOM 794 C CA . GLU A 1 101 ? -10.621 4.886 -14.306 1.00 93.00 101 GLU A CA 1
ATOM 795 C C . GLU A 1 101 ? -9.419 5.745 -13.883 1.00 93.00 101 GLU A C 1
ATOM 797 O O . GLU A 1 101 ? -9.229 5.978 -12.701 1.00 93.00 101 GLU A O 1
ATOM 802 N N . SER A 1 102 ? -8.590 6.268 -14.793 1.00 84.19 102 SER A N 1
ATOM 803 C CA . SER A 1 102 ? -7.496 7.199 -14.417 1.00 84.19 102 SER A CA 1
ATOM 804 C C . SER A 1 102 ? -7.950 8.652 -14.276 1.00 84.19 102 SER A C 1
ATOM 806 O O . SER A 1 102 ? -8.719 9.135 -15.118 1.00 84.19 102 SER A O 1
ATOM 808 N N . ASN A 1 103 ? -7.358 9.408 -13.346 1.00 76.25 103 ASN A N 1
ATOM 809 C CA . ASN A 1 103 ? -7.421 10.871 -13.385 1.00 76.25 103 ASN A CA 1
ATOM 810 C C . ASN A 1 103 ? -6.721 11.394 -14.652 1.00 76.25 103 ASN A C 1
ATOM 812 O O . ASN A 1 103 ? -5.550 11.132 -14.891 1.00 76.25 103 ASN A O 1
ATOM 816 N N . THR A 1 104 ? -7.473 12.106 -15.495 1.00 59.97 104 THR A N 1
ATOM 817 C CA . THR A 1 104 ? -7.008 12.693 -16.768 1.00 59.97 104 THR A CA 1
ATOM 818 C C . THR A 1 104 ? -6.443 14.104 -16.598 1.00 59.97 104 THR A C 1
ATOM 820 O O . THR A 1 104 ? -6.045 14.737 -17.576 1.00 59.97 104 THR A O 1
ATOM 823 N N . THR A 1 105 ? -6.440 14.622 -15.372 1.00 51.03 105 THR A N 1
ATOM 824 C CA . THR A 1 105 ? -5.910 15.934 -15.002 1.00 51.03 105 THR A CA 1
ATOM 825 C C . THR A 1 105 ? -4.383 15.904 -15.108 1.00 51.03 105 THR A C 1
ATOM 827 O O . THR A 1 105 ? -3.694 15.592 -14.146 1.00 51.03 105 THR A O 1
ATOM 830 N N . GLY A 1 106 ? -3.856 16.154 -16.313 1.00 51.66 106 GLY A N 1
ATOM 831 C CA . GLY A 1 106 ? -2.410 16.205 -16.593 1.00 51.66 106 GLY A CA 1
ATOM 832 C C . GLY A 1 106 ? -1.950 15.523 -17.888 1.00 51.66 106 GLY A C 1
ATOM 833 O O . GLY A 1 106 ? -0.769 15.565 -18.215 1.00 51.66 106 GLY A O 1
ATOM 834 N N . GLY A 1 107 ? -2.861 14.913 -18.649 1.00 58.41 107 GLY A N 1
ATOM 835 C CA . GLY A 1 107 ? -2.547 14.186 -19.880 1.00 58.41 107 GLY A CA 1
ATOM 836 C C . GLY A 1 107 ? -3.207 12.815 -19.869 1.00 58.41 107 GLY A C 1
ATOM 837 O O . GLY A 1 107 ? -3.390 12.210 -18.814 1.00 58.41 107 GLY A O 1
ATOM 838 N N . LYS A 1 108 ? -3.617 12.323 -21.040 1.00 71.38 108 LYS A N 1
ATOM 839 C CA . LYS A 1 108 ? -4.153 10.965 -21.169 1.00 71.38 108 LYS A CA 1
ATOM 840 C C . LYS A 1 108 ? -3.018 9.988 -20.860 1.00 71.38 108 LYS A C 1
ATOM 842 O O . LYS A 1 108 ? -2.221 9.687 -21.740 1.00 71.38 108 LYS A O 1
ATOM 847 N N . THR A 1 109 ? -2.918 9.533 -19.612 1.00 81.69 109 THR A N 1
ATOM 848 C CA . THR A 1 109 ? -2.091 8.373 -19.273 1.00 81.69 109 THR A CA 1
ATOM 849 C C . THR A 1 109 ? -2.503 7.243 -20.206 1.00 81.69 109 THR A C 1
ATOM 851 O O . THR A 1 109 ? -3.696 7.002 -20.369 1.00 81.69 109 THR A O 1
ATOM 854 N N . ASP A 1 110 ? -1.573 6.576 -20.869 1.00 88.44 110 ASP A N 1
ATOM 855 C CA . ASP A 1 110 ? -1.931 5.426 -21.700 1.00 88.44 110 ASP A CA 1
ATOM 856 C C . ASP A 1 110 ? -2.520 4.305 -20.822 1.00 88.44 110 ASP A C 1
ATOM 858 O O . ASP A 1 110 ? -2.131 4.146 -19.668 1.00 88.44 110 ASP A O 1
ATOM 862 N N . GLN A 1 111 ? -3.493 3.536 -21.312 1.00 90.06 111 GLN A N 1
ATOM 863 C CA . GLN A 1 111 ? -4.071 2.455 -20.503 1.00 90.06 111 GLN A CA 1
ATOM 864 C C . GLN A 1 111 ? -3.059 1.321 -20.306 1.00 90.06 111 GLN A C 1
ATOM 866 O O . GLN A 1 111 ? -2.996 0.740 -19.227 1.00 90.06 111 GLN A O 1
ATOM 871 N N . LYS A 1 112 ? -2.212 1.060 -21.312 1.00 91.88 112 LYS A N 1
ATOM 872 C CA . LYS A 1 112 ? -1.170 0.024 -21.245 1.00 91.88 112 LYS A CA 1
ATOM 873 C C . LYS A 1 112 ? 0.014 0.394 -20.347 1.00 91.88 112 LYS A C 1
ATOM 875 O O . LYS A 1 112 ? 0.808 -0.478 -20.019 1.00 91.88 112 LYS A O 1
ATOM 880 N N . SER A 1 113 ? 0.162 1.662 -19.951 1.00 93.69 113 SER A N 1
ATOM 881 C CA . SER A 1 113 ? 1.204 2.064 -18.995 1.00 93.69 113 SER A CA 1
ATOM 882 C C . SER A 1 113 ? 0.794 1.846 -17.535 1.00 93.69 113 SER A C 1
ATOM 884 O O . SER A 1 113 ? 1.613 2.042 -16.638 1.00 93.69 113 SER A O 1
ATOM 886 N N . ARG A 1 114 ? -0.460 1.457 -17.283 1.00 93.81 114 ARG A N 1
ATOM 887 C CA . ARG A 1 114 ? -1.034 1.291 -15.947 1.00 93.81 114 ARG A CA 1
ATOM 888 C C . ARG A 1 114 ? -0.965 -0.175 -15.550 1.00 93.81 114 ARG A C 1
ATOM 890 O O . ARG A 1 114 ? -1.525 -1.032 -16.225 1.00 93.81 114 ARG A O 1
ATOM 897 N N . VAL A 1 115 ? -0.278 -0.438 -14.451 1.00 93.94 115 VAL A N 1
ATOM 898 C CA . VAL A 1 115 ? -0.149 -1.760 -13.843 1.00 93.94 115 VAL A CA 1
ATOM 899 C C . VAL A 1 115 ? -0.837 -1.735 -12.487 1.00 93.94 115 VAL A C 1
ATOM 901 O O . VAL A 1 115 ? -1.861 -2.387 -12.317 1.00 93.94 115 VAL A O 1
ATOM 904 N N . ASN A 1 116 ? -0.325 -0.937 -11.544 1.00 94.88 116 ASN A N 1
ATOM 905 C CA . ASN A 1 116 ? -0.858 -0.847 -10.190 1.00 94.88 116 ASN A CA 1
ATOM 906 C C . ASN A 1 116 ? -0.570 0.537 -9.577 1.00 94.88 116 ASN A C 1
ATOM 908 O O . ASN A 1 116 ? 0.566 1.007 -9.562 1.00 94.88 116 ASN A O 1
ATOM 912 N N . THR A 1 117 ? -1.612 1.180 -9.042 1.00 94.38 117 THR A N 1
ATOM 913 C CA . THR A 1 117 ? -1.555 2.553 -8.504 1.00 94.38 117 THR A CA 1
ATOM 914 C C . THR A 1 117 ? -0.702 2.722 -7.238 1.00 94.38 117 THR A C 1
ATOM 916 O O . THR A 1 117 ? -0.334 3.844 -6.917 1.00 94.38 117 THR A O 1
ATOM 919 N N . PHE A 1 118 ? -0.362 1.653 -6.508 1.00 93.81 118 PHE A N 1
ATOM 920 C CA . PHE A 1 118 ? 0.464 1.753 -5.293 1.00 93.81 118 PHE A CA 1
ATOM 921 C C . PHE A 1 118 ? 1.972 1.672 -5.561 1.00 93.81 118 PHE A C 1
ATOM 923 O O . PHE A 1 118 ? 2.761 2.033 -4.690 1.00 93.81 118 PHE A O 1
ATOM 930 N N . ILE A 1 119 ? 2.368 1.211 -6.750 1.00 95.06 119 ILE A N 1
ATOM 931 C CA . ILE A 1 119 ? 3.772 1.112 -7.193 1.00 95.06 119 ILE A CA 1
ATOM 932 C C . ILE A 1 119 ? 4.054 2.006 -8.405 1.00 95.06 119 ILE A C 1
ATOM 934 O O . ILE A 1 119 ? 5.096 1.887 -9.049 1.00 95.06 119 ILE A O 1
ATOM 938 N N . GLN A 1 120 ? 3.125 2.908 -8.723 1.00 94.44 120 GLN A N 1
ATOM 939 C CA . GLN A 1 120 ? 3.246 3.897 -9.785 1.00 94.44 120 GLN A CA 1
ATOM 940 C C . GLN A 1 120 ? 2.739 5.263 -9.307 1.00 94.44 120 GLN A C 1
ATOM 942 O O . GLN A 1 120 ? 2.004 5.364 -8.333 1.00 94.44 120 GLN A O 1
ATOM 947 N N . THR A 1 121 ? 3.118 6.328 -10.009 1.00 92.50 121 THR A N 1
ATOM 948 C CA . THR A 1 121 ? 2.816 7.722 -9.639 1.00 92.50 121 THR A CA 1
ATOM 949 C C . THR A 1 121 ? 1.465 8.239 -10.137 1.00 92.50 121 THR A C 1
ATOM 951 O O . THR A 1 121 ? 1.097 9.374 -9.843 1.00 92.50 121 THR A O 1
ATOM 954 N N . TRP A 1 122 ? 0.713 7.449 -10.906 1.00 92.31 122 TRP A N 1
ATOM 955 C CA . TRP A 1 122 ? -0.613 7.838 -11.388 1.00 92.31 122 TRP A CA 1
ATOM 956 C C . TRP A 1 122 ? -1.710 7.430 -10.394 1.00 92.31 122 TRP A C 1
ATOM 958 O O . TRP A 1 122 ? -1.580 6.450 -9.659 1.00 92.31 122 TRP A O 1
ATOM 968 N N . GLU A 1 123 ? -2.831 8.156 -10.410 1.00 92.50 123 GLU A N 1
ATOM 969 C CA . GLU A 1 123 ? -3.962 7.898 -9.516 1.00 92.50 123 GLU A CA 1
ATOM 970 C C . GLU A 1 123 ? -5.280 7.668 -10.274 1.00 92.50 123 GLU A C 1
ATOM 972 O O . GLU A 1 123 ? -5.545 8.341 -11.281 1.00 92.50 123 GLU A O 1
ATOM 977 N N . PRO A 1 124 ? -6.148 6.760 -9.792 1.00 93.94 124 PRO A N 1
ATOM 978 C CA . PRO A 1 124 ? -7.465 6.568 -10.374 1.00 93.94 124 PRO A CA 1
ATOM 979 C C . PRO A 1 124 ? -8.479 7.652 -9.960 1.00 93.94 124 PRO A C 1
ATOM 981 O O . PRO A 1 124 ? -8.399 8.234 -8.876 1.00 93.94 124 PRO A O 1
ATOM 984 N N . LYS A 1 125 ? -9.501 7.866 -10.797 1.00 93.38 125 LYS A N 1
ATOM 985 C CA . LYS A 1 125 ? -10.748 8.587 -10.503 1.00 93.38 125 LYS A CA 1
ATOM 986 C C . LYS A 1 125 ? -11.564 7.783 -9.498 1.00 93.38 125 LYS A C 1
ATOM 988 O O . LYS A 1 125 ? -12.479 7.047 -9.856 1.00 93.38 125 LYS A O 1
ATOM 993 N N . THR A 1 126 ? -11.256 7.945 -8.216 1.00 92.88 126 THR A N 1
ATOM 994 C CA . THR A 1 126 ? -11.897 7.181 -7.133 1.00 92.88 126 THR A CA 1
ATOM 995 C C . THR A 1 126 ? -13.423 7.313 -7.093 1.00 92.88 126 THR A C 1
ATOM 997 O O . THR A 1 126 ? -14.088 6.403 -6.613 1.00 92.88 126 THR A O 1
ATOM 1000 N N . HIS A 1 127 ? -14.002 8.400 -7.616 1.00 93.19 127 HIS A N 1
ATOM 1001 C CA . HIS A 1 127 ? -15.455 8.590 -7.683 1.00 93.19 127 HIS A CA 1
ATOM 1002 C C . HIS A 1 127 ? -16.159 7.716 -8.733 1.00 93.19 127 HIS A C 1
ATOM 1004 O O . HIS A 1 127 ? -17.347 7.461 -8.570 1.00 93.19 127 HIS A O 1
ATOM 1010 N N . ASN A 1 128 ? -15.442 7.236 -9.755 1.00 95.31 128 ASN A N 1
ATOM 1011 C CA . ASN A 1 128 ? -15.980 6.328 -10.775 1.00 95.31 128 ASN A CA 1
ATOM 1012 C C . ASN A 1 128 ? -15.785 4.849 -10.423 1.00 95.31 128 ASN A C 1
ATOM 1014 O O . ASN A 1 128 ? -16.343 3.972 -11.081 1.00 95.31 128 ASN A O 1
ATOM 1018 N N . LEU A 1 129 ? -14.968 4.554 -9.409 1.00 95.94 129 LEU A N 1
ATOM 1019 C CA . LEU A 1 129 ? -14.720 3.182 -8.993 1.00 95.94 129 LEU A CA 1
ATOM 1020 C C . LEU A 1 129 ? -15.945 2.598 -8.274 1.00 95.94 129 LEU A C 1
ATOM 1022 O O . LEU A 1 129 ? -16.627 3.318 -7.536 1.00 95.94 129 LEU A O 1
ATOM 1026 N N . PRO A 1 130 ? -16.175 1.277 -8.394 1.00 95.56 130 PRO A N 1
ATOM 1027 C CA . PRO A 1 130 ? -17.115 0.570 -7.536 1.00 95.56 130 PRO A CA 1
ATOM 1028 C C . PRO A 1 130 ? -16.859 0.883 -6.050 1.00 95.56 130 PRO A C 1
ATOM 1030 O O . PRO A 1 130 ? -15.689 0.970 -5.652 1.00 95.56 130 PRO A O 1
ATOM 1033 N N . PRO A 1 131 ? -17.911 1.009 -5.212 1.00 94.00 131 PRO A N 1
ATOM 1034 C CA . PRO A 1 131 ? -17.781 1.435 -3.816 1.00 94.00 131 PRO A CA 1
ATOM 1035 C C . PRO A 1 131 ? -16.716 0.674 -3.021 1.00 94.00 131 PRO A C 1
ATOM 1037 O O . PRO A 1 131 ? -15.952 1.286 -2.279 1.00 94.00 131 PRO A O 1
ATOM 1040 N N . ILE A 1 132 ? -16.603 -0.640 -3.226 1.00 94.81 132 ILE A N 1
ATOM 1041 C CA . ILE A 1 132 ? -15.605 -1.482 -2.559 1.00 94.81 132 ILE A CA 1
ATOM 1042 C C . ILE A 1 132 ? -14.160 -1.075 -2.892 1.00 94.81 132 ILE A C 1
ATOM 1044 O O . ILE A 1 132 ? -13.363 -0.863 -1.982 1.00 94.81 132 ILE A O 1
ATOM 1048 N N . LEU A 1 133 ? -13.830 -0.871 -4.174 1.00 96.25 133 LEU A N 1
ATOM 1049 C CA . LEU A 1 133 ? -12.484 -0.483 -4.613 1.00 96.25 133 LEU A CA 1
ATOM 1050 C C . LEU A 1 133 ? -12.163 0.957 -4.215 1.00 96.25 133 LEU A C 1
ATOM 1052 O O . LEU A 1 133 ? -11.058 1.238 -3.751 1.00 96.25 133 LEU A O 1
ATOM 1056 N N . LYS A 1 134 ? -13.147 1.857 -4.338 1.00 95.75 134 LYS A N 1
ATOM 1057 C CA . LYS A 1 134 ? -13.045 3.236 -3.850 1.00 95.75 134 LYS A CA 1
ATOM 1058 C C . LYS A 1 134 ? -12.676 3.252 -2.369 1.00 95.75 134 LYS A C 1
ATOM 1060 O O . LYS A 1 134 ? -11.682 3.866 -1.991 1.00 95.75 134 LYS A O 1
ATOM 1065 N N . ASN A 1 135 ? -13.455 2.553 -1.546 1.00 94.94 135 ASN A N 1
ATOM 1066 C CA . ASN A 1 135 ? -13.262 2.519 -0.103 1.00 94.94 135 ASN A CA 1
ATOM 1067 C C . ASN A 1 135 ? -11.927 1.858 0.264 1.00 94.94 135 ASN A C 1
ATOM 1069 O O . ASN A 1 135 ? -11.203 2.398 1.097 1.00 94.94 135 ASN A O 1
ATOM 1073 N N . MET A 1 136 ? -11.556 0.758 -0.397 1.00 95.19 136 MET A N 1
ATOM 1074 C CA . MET A 1 136 ? -10.274 0.077 -0.197 1.00 95.19 136 MET A CA 1
ATOM 1075 C C . MET A 1 136 ? -9.085 1.014 -0.453 1.00 95.19 136 MET A C 1
ATOM 1077 O O . MET A 1 136 ? -8.237 1.185 0.423 1.00 95.19 136 MET A O 1
ATOM 1081 N N . ILE A 1 137 ? -9.042 1.671 -1.618 1.00 95.50 137 ILE A N 1
ATOM 1082 C CA . ILE A 1 137 ? -7.949 2.586 -1.984 1.00 95.50 137 ILE A CA 1
ATOM 1083 C C . ILE A 1 137 ? -7.921 3.795 -1.047 1.00 95.50 137 ILE A C 1
ATOM 1085 O O . ILE A 1 137 ? -6.857 4.162 -0.550 1.00 95.50 137 ILE A O 1
ATOM 1089 N N . SER A 1 138 ? -9.077 4.406 -0.769 1.00 94.25 138 SER A N 1
ATOM 1090 C CA . SER A 1 138 ? -9.163 5.551 0.141 1.00 94.25 138 SER A CA 1
ATOM 1091 C C . SER A 1 138 ? -8.671 5.202 1.544 1.00 94.25 138 SER A C 1
ATOM 1093 O O . SER A 1 138 ? -7.899 5.965 2.120 1.00 94.25 138 SER A O 1
ATOM 1095 N N . LYS A 1 139 ? -9.058 4.045 2.093 1.00 91.88 139 LYS A N 1
ATOM 1096 C CA . LYS A 1 139 ? -8.591 3.621 3.417 1.00 91.88 139 LYS A CA 1
ATOM 1097 C C . LYS A 1 139 ? -7.104 3.296 3.412 1.00 91.88 139 LYS A C 1
ATOM 1099 O O . LYS A 1 139 ? -6.400 3.799 4.279 1.00 91.88 139 LYS A O 1
ATOM 1104 N N . ALA A 1 140 ? -6.597 2.575 2.416 1.00 88.62 140 ALA A N 1
ATOM 1105 C CA . ALA A 1 140 ? -5.162 2.325 2.302 1.00 88.62 140 ALA A CA 1
ATOM 1106 C C . ALA A 1 140 ? -4.348 3.637 2.289 1.00 88.62 140 ALA A C 1
ATOM 1108 O O . ALA A 1 140 ? -3.393 3.775 3.051 1.00 88.62 140 ALA A O 1
ATOM 1109 N N . LYS A 1 141 ? -4.783 4.647 1.521 1.00 88.56 141 LYS A N 1
ATOM 1110 C CA . LYS A 1 141 ? -4.149 5.977 1.511 1.00 88.56 141 LYS A CA 1
ATOM 1111 C C . LYS A 1 141 ? -4.242 6.691 2.863 1.00 88.56 141 LYS A C 1
ATOM 1113 O O . LYS A 1 141 ? -3.237 7.216 3.333 1.00 88.56 141 LYS A O 1
ATOM 1118 N N . ASN A 1 142 ? -5.410 6.678 3.508 1.00 84.88 142 ASN A N 1
ATOM 1119 C CA . ASN A 1 142 ? -5.616 7.325 4.811 1.00 84.88 142 ASN A CA 1
ATOM 1120 C C . ASN A 1 142 ? -4.727 6.731 5.914 1.00 84.88 142 ASN A C 1
ATOM 1122 O O . ASN A 1 142 ? -4.268 7.459 6.789 1.00 84.88 142 ASN A O 1
ATOM 1126 N N . TYR A 1 143 ? -4.466 5.424 5.858 1.00 82.00 143 TYR A N 1
ATOM 1127 C CA . TYR A 1 143 ? -3.556 4.728 6.772 1.00 82.00 143 TYR A CA 1
ATOM 1128 C C . TYR A 1 143 ? -2.088 4.763 6.314 1.00 82.00 143 TYR A C 1
ATOM 1130 O O . TYR A 1 143 ? -1.238 4.106 6.910 1.00 82.00 143 TYR A O 1
ATOM 1138 N N . GLY A 1 144 ? -1.769 5.526 5.264 1.00 79.56 144 GLY A N 1
ATOM 1139 C CA . GLY A 1 144 ? -0.397 5.722 4.805 1.00 79.56 144 GLY A CA 1
ATOM 1140 C C . GLY A 1 144 ? 0.245 4.478 4.194 1.00 79.56 144 GLY A C 1
ATOM 1141 O O . GLY A 1 144 ? 1.469 4.378 4.211 1.00 79.56 144 GLY A O 1
ATOM 1142 N N . VAL A 1 145 ? -0.547 3.541 3.658 1.00 83.38 145 VAL A N 1
ATOM 1143 C CA . VAL A 1 145 ? -0.021 2.382 2.925 1.00 83.38 145 VAL A CA 1
ATOM 1144 C C . VAL A 1 145 ? 0.752 2.892 1.712 1.00 83.38 145 VAL A C 1
ATOM 1146 O O . VAL A 1 145 ? 0.177 3.502 0.807 1.00 83.38 145 VAL A O 1
ATOM 1149 N N . LYS A 1 146 ? 2.063 2.651 1.700 1.00 85.06 146 LYS A N 1
ATOM 1150 C CA . LYS A 1 146 ? 2.967 3.044 0.616 1.00 85.06 146 LYS A CA 1
ATOM 1151 C C . LYS A 1 146 ? 3.951 1.922 0.331 1.00 85.06 146 LYS A C 1
ATOM 1153 O O . LYS A 1 146 ? 4.301 1.149 1.224 1.00 85.06 146 LYS A O 1
ATOM 1158 N N . PHE A 1 147 ? 4.400 1.857 -0.913 1.00 89.81 147 PHE A N 1
ATOM 1159 C CA . PHE A 1 147 ? 5.521 1.016 -1.290 1.00 89.81 147 PHE A CA 1
ATOM 1160 C C . PHE A 1 147 ? 6.829 1.777 -1.075 1.00 89.81 147 PHE A C 1
ATOM 1162 O O . PHE A 1 147 ? 6.984 2.898 -1.560 1.00 89.81 147 PHE A O 1
ATOM 1169 N N . ILE A 1 148 ? 7.741 1.187 -0.307 1.00 86.62 148 ILE A N 1
ATOM 1170 C CA . ILE A 1 148 ? 9.022 1.785 0.063 1.00 86.62 148 ILE A CA 1
ATOM 1171 C C . ILE A 1 148 ? 10.084 0.696 -0.005 1.00 86.62 148 ILE A C 1
ATOM 1173 O O . ILE A 1 148 ? 10.074 -0.235 0.798 1.00 86.62 148 ILE A O 1
ATOM 1177 N N . ALA A 1 149 ? 11.023 0.856 -0.934 1.00 90.00 149 ALA A N 1
ATOM 1178 C CA . ALA A 1 149 ? 12.235 0.056 -0.998 1.00 90.00 149 ALA A CA 1
ATOM 1179 C C . ALA A 1 149 ? 13.442 1.000 -1.055 1.00 90.00 149 ALA A C 1
ATOM 1181 O O . ALA A 1 149 ? 13.742 1.526 -2.122 1.00 90.00 149 ALA A O 1
ATOM 1182 N N . PRO A 1 150 ? 14.107 1.266 0.082 1.00 85.31 150 PRO A N 1
ATOM 1183 C CA . PRO A 1 150 ? 15.308 2.102 0.102 1.00 85.31 150 PRO A CA 1
ATOM 1184 C C . PRO A 1 150 ? 16.463 1.433 -0.644 1.00 85.31 150 PRO A C 1
ATOM 1186 O O . PRO A 1 150 ? 17.227 2.099 -1.333 1.00 85.31 150 PRO A O 1
ATOM 1189 N N . LYS A 1 151 ? 16.549 0.104 -0.517 1.00 89.50 151 LYS A N 1
ATOM 1190 C CA . LYS A 1 151 ? 17.512 -0.751 -1.202 1.00 89.50 151 LYS A CA 1
ATOM 1191 C C . LYS A 1 151 ? 16.766 -1.875 -1.927 1.00 89.50 151 LYS A C 1
ATOM 1193 O O . LYS A 1 151 ? 16.642 -2.982 -1.394 1.00 89.50 151 LYS A O 1
ATOM 1198 N N . PRO A 1 152 ? 16.163 -1.588 -3.091 1.00 93.19 152 PRO A N 1
ATOM 1199 C CA . PRO A 1 152 ? 15.546 -2.637 -3.884 1.00 93.19 152 PRO A CA 1
ATOM 1200 C C . PRO A 1 152 ? 16.640 -3.566 -4.423 1.00 93.19 152 PRO A C 1
ATOM 1202 O O . PRO A 1 152 ? 17.697 -3.095 -4.840 1.00 93.19 152 PRO A O 1
ATOM 1205 N N . SER A 1 153 ? 16.401 -4.878 -4.411 1.00 94.25 153 SER A N 1
ATOM 1206 C CA . SER A 1 153 ? 17.280 -5.804 -5.126 1.00 94.25 153 SER A CA 1
ATOM 1207 C C . SER A 1 153 ? 17.189 -5.560 -6.631 1.00 94.25 153 SER A C 1
ATOM 1209 O O . SER A 1 153 ? 16.176 -5.061 -7.129 1.00 94.25 153 SER A O 1
ATOM 1211 N N . GLU A 1 154 ? 18.199 -5.993 -7.380 1.00 94.50 154 GLU A N 1
ATOM 1212 C CA . GLU A 1 154 ? 18.146 -5.992 -8.847 1.00 94.50 154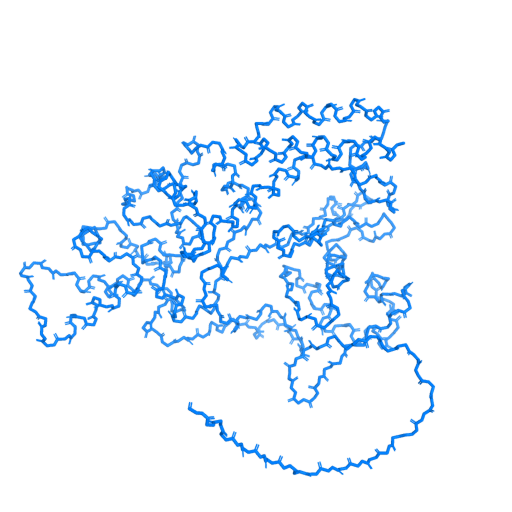 GLU A CA 1
ATOM 1213 C C . GLU A 1 154 ? 16.910 -6.757 -9.354 1.00 94.50 154 GLU A C 1
ATOM 1215 O O . GLU A 1 154 ? 16.151 -6.276 -10.197 1.00 94.50 154 GLU A O 1
ATOM 1220 N N . ALA A 1 155 ? 16.628 -7.921 -8.758 1.00 94.19 155 ALA A N 1
ATOM 1221 C CA . ALA A 1 155 ? 15.450 -8.715 -9.089 1.00 94.19 155 ALA A CA 1
ATOM 1222 C C . ALA A 1 155 ? 14.136 -7.947 -8.862 1.00 94.19 155 ALA A C 1
ATOM 1224 O O . ALA A 1 155 ? 13.199 -8.113 -9.646 1.00 94.19 155 ALA A O 1
ATOM 1225 N N . LEU A 1 156 ? 14.059 -7.107 -7.823 1.00 94.69 156 LEU A N 1
ATOM 1226 C CA . LEU A 1 156 ? 12.911 -6.244 -7.565 1.00 94.69 156 LEU A CA 1
ATOM 1227 C C . LEU A 1 156 ? 12.832 -5.114 -8.593 1.00 94.69 156 LEU A C 1
ATOM 1229 O O . LEU A 1 156 ? 11.771 -4.922 -9.182 1.00 94.69 156 LEU A O 1
ATOM 1233 N N . GLN A 1 157 ? 13.935 -4.399 -8.844 1.00 96.25 157 GLN A N 1
ATOM 1234 C CA . GLN A 1 157 ? 14.000 -3.315 -9.834 1.00 96.25 157 GLN A CA 1
ATOM 1235 C C . GLN A 1 157 ? 13.497 -3.791 -11.202 1.00 96.25 157 GLN A C 1
ATOM 1237 O O . GLN A 1 157 ? 12.633 -3.157 -11.802 1.00 96.25 157 GLN A O 1
ATOM 1242 N N . LEU A 1 158 ? 13.950 -4.965 -11.651 1.00 96.25 158 LEU A N 1
ATOM 1243 C CA . LEU A 1 158 ? 13.554 -5.591 -12.914 1.00 96.25 158 LEU A CA 1
ATOM 1244 C C . LEU A 1 158 ? 12.051 -5.924 -13.001 1.00 96.25 158 LEU A C 1
ATOM 1246 O O . LEU A 1 158 ? 11.488 -5.951 -14.101 1.00 96.25 158 LEU A O 1
ATOM 1250 N N . GLN A 1 159 ? 11.392 -6.166 -11.865 1.00 95.75 159 GLN A N 1
ATOM 1251 C CA . GLN A 1 159 ? 9.949 -6.425 -11.783 1.00 95.75 159 GLN A CA 1
ATOM 1252 C C . GLN A 1 159 ? 9.101 -5.147 -11.739 1.00 95.75 159 GLN A C 1
ATOM 1254 O O . GLN A 1 159 ? 7.880 -5.229 -11.890 1.00 95.75 159 GLN A O 1
ATOM 1259 N N . MET A 1 160 ? 9.706 -3.970 -11.554 1.00 96.75 160 MET A N 1
ATOM 1260 C CA . MET A 1 160 ? 8.958 -2.720 -11.446 1.00 96.75 160 MET A CA 1
ATOM 1261 C C . MET A 1 160 ? 8.377 -2.269 -12.800 1.00 96.75 160 MET A C 1
ATOM 1263 O O . MET A 1 160 ? 8.997 -2.466 -13.853 1.00 96.75 160 MET A O 1
ATOM 1267 N N . PRO A 1 161 ? 7.201 -1.610 -12.806 1.00 97.06 161 PRO A N 1
ATOM 1268 C CA . PRO A 1 161 ? 6.661 -0.975 -14.005 1.00 97.06 161 PRO A CA 1
ATOM 1269 C C . PRO A 1 161 ? 7.557 0.170 -14.487 1.00 97.06 161 PRO A C 1
ATOM 1271 O O . PRO A 1 161 ? 7.792 1.125 -13.752 1.00 97.06 161 PRO A O 1
ATOM 1274 N N . LEU A 1 162 ? 7.993 0.137 -15.748 1.00 97.44 162 LEU A N 1
ATOM 1275 C CA . LEU A 1 162 ? 8.873 1.169 -16.322 1.00 97.44 162 LEU A CA 1
ATOM 1276 C C . LEU A 1 162 ? 8.197 2.553 -16.394 1.00 97.44 162 LEU A C 1
ATOM 1278 O O . LEU A 1 162 ? 8.818 3.617 -16.255 1.00 97.44 162 LEU A O 1
ATOM 1282 N N . TRP A 1 163 ? 6.895 2.541 -16.657 1.00 96.06 163 TRP A N 1
ATOM 1283 C CA . TRP A 1 163 ? 6.086 3.732 -16.881 1.00 96.06 163 TRP A CA 1
ATOM 1284 C C . TRP A 1 163 ? 5.487 4.231 -15.580 1.00 96.06 163 TRP A C 1
ATOM 1286 O O . TRP A 1 163 ? 5.082 3.430 -14.744 1.00 96.06 163 TRP A O 1
ATOM 1296 N N . HIS A 1 164 ? 5.404 5.553 -15.406 1.00 95.00 164 HIS A N 1
ATOM 1297 C CA . HIS A 1 164 ? 4.934 6.155 -14.149 1.00 95.00 164 HIS A CA 1
ATOM 1298 C C . HIS A 1 164 ? 5.646 5.576 -12.917 1.00 95.00 164 HIS A C 1
ATOM 1300 O O . HIS A 1 164 ? 5.043 5.424 -11.860 1.00 95.00 164 HIS A O 1
ATOM 1306 N N . HIS A 1 165 ? 6.918 5.218 -13.077 1.00 95.88 165 HIS A N 1
ATOM 1307 C CA . HIS A 1 165 ? 7.719 4.575 -12.047 1.00 95.88 165 HIS A CA 1
ATOM 1308 C C . HIS A 1 165 ? 7.797 5.461 -10.790 1.00 95.88 165 HIS A C 1
ATOM 1310 O O . HIS A 1 165 ? 7.981 6.673 -10.900 1.00 95.88 165 HIS A O 1
ATOM 1316 N N . ILE A 1 166 ? 7.663 4.870 -9.601 1.00 94.38 166 ILE A N 1
ATOM 1317 C CA . ILE A 1 166 ? 7.726 5.579 -8.303 1.00 94.38 166 ILE A CA 1
ATOM 1318 C C . ILE A 1 166 ? 9.072 6.251 -8.036 1.00 94.38 166 ILE A C 1
ATOM 1320 O O . ILE A 1 166 ? 9.119 7.334 -7.470 1.00 94.38 166 ILE A O 1
ATOM 1324 N N . GLY A 1 167 ? 10.152 5.619 -8.484 1.00 94.38 167 GLY A N 1
ATOM 1325 C CA . GLY A 1 167 ? 11.517 6.134 -8.434 1.00 94.38 167 GLY A CA 1
ATOM 1326 C C . GLY A 1 167 ? 11.886 7.062 -9.585 1.00 94.38 167 GLY A C 1
ATOM 1327 O O . GLY A 1 167 ? 13.068 7.246 -9.846 1.00 94.38 167 GLY A O 1
ATOM 1328 N N . ALA A 1 168 ? 10.916 7.568 -10.352 1.00 94.62 168 ALA A N 1
ATOM 1329 C CA . ALA A 1 168 ? 11.221 8.526 -11.404 1.00 94.62 168 ALA A CA 1
ATOM 1330 C C . ALA A 1 168 ? 11.608 9.879 -10.791 1.00 94.62 168 ALA A C 1
ATOM 1332 O O . ALA A 1 168 ? 10.915 10.391 -9.915 1.00 94.62 168 ALA A O 1
ATOM 1333 N N . ASP A 1 169 ? 12.694 10.468 -11.281 1.00 93.56 169 ASP A N 1
ATOM 1334 C CA . ASP A 1 169 ? 13.204 11.747 -10.801 1.00 93.56 169 ASP A CA 1
ATOM 1335 C C . ASP A 1 169 ? 12.212 12.884 -11.127 1.00 93.56 169 ASP A C 1
ATOM 1337 O O . ASP A 1 169 ? 11.983 13.172 -12.311 1.00 93.56 169 ASP A O 1
ATOM 1341 N N . PRO A 1 170 ? 11.618 13.550 -10.117 1.00 89.31 170 PRO A N 1
ATOM 1342 C CA . PRO A 1 170 ? 10.652 14.619 -10.345 1.00 89.31 170 PRO A CA 1
ATOM 1343 C C . PRO A 1 170 ? 11.271 15.855 -11.012 1.00 89.31 170 PRO A C 1
ATOM 1345 O O . PRO A 1 170 ? 10.534 16.636 -11.613 1.00 89.31 170 PRO A O 1
ATOM 1348 N N . ALA A 1 171 ? 12.597 16.033 -10.952 1.00 93.12 171 ALA A N 1
ATOM 1349 C CA . ALA A 1 171 ? 13.293 17.130 -11.623 1.00 93.12 171 ALA A CA 1
ATOM 1350 C C . ALA A 1 171 ? 13.425 16.905 -13.140 1.00 93.12 171 ALA A C 1
ATOM 1352 O O . ALA A 1 171 ? 13.618 17.855 -13.902 1.00 93.12 171 ALA A O 1
ATOM 1353 N N . LYS A 1 172 ? 13.299 15.656 -13.608 1.00 93.50 172 LYS A N 1
ATOM 1354 C CA . LYS A 1 172 ? 13.405 15.301 -15.027 1.00 93.50 172 LYS A CA 1
ATOM 1355 C C . LYS A 1 172 ? 12.027 15.265 -15.685 1.00 93.50 172 LYS A C 1
ATOM 1357 O O . LYS A 1 172 ? 11.051 14.737 -15.147 1.00 93.50 172 LYS A O 1
ATOM 1362 N N . ARG A 1 173 ? 11.952 15.770 -16.923 1.00 91.75 173 ARG A N 1
ATOM 1363 C CA . ARG A 1 173 ? 10.735 15.699 -17.747 1.00 91.75 173 ARG A CA 1
ATOM 1364 C C . ARG A 1 173 ? 10.350 14.243 -17.999 1.00 91.75 173 ARG A C 1
ATOM 1366 O O . ARG A 1 173 ? 11.030 13.544 -18.738 1.00 91.75 173 ARG A O 1
ATOM 1373 N N . GLN A 1 174 ? 9.207 13.816 -17.479 1.00 90.94 174 GLN A N 1
ATOM 1374 C CA . GLN A 1 174 ? 8.738 12.439 -17.618 1.00 90.94 174 GLN A CA 1
ATOM 1375 C C . GLN A 1 174 ? 8.310 12.106 -19.058 1.00 90.94 174 GLN A C 1
ATOM 1377 O O . GLN A 1 174 ? 7.399 12.728 -19.607 1.00 90.94 174 GLN A O 1
ATOM 1382 N N . LEU A 1 175 ? 8.921 11.078 -19.654 1.00 92.31 175 LEU A N 1
ATOM 1383 C CA . LEU A 1 175 ? 8.654 10.615 -21.026 1.00 92.31 175 LEU A CA 1
ATOM 1384 C C . LEU A 1 175 ? 7.553 9.540 -21.093 1.00 92.31 175 LEU A C 1
ATOM 1386 O O . LEU A 1 175 ? 7.583 8.650 -21.932 1.00 92.31 175 LEU A O 1
ATOM 1390 N N . ASN A 1 176 ? 6.557 9.572 -20.203 1.00 92.38 176 ASN A N 1
ATOM 1391 C CA . ASN A 1 176 ? 5.573 8.482 -20.121 1.00 92.38 176 ASN A CA 1
ATOM 1392 C C . ASN A 1 176 ? 4.635 8.418 -21.345 1.00 92.38 176 ASN A C 1
ATOM 1394 O O . ASN A 1 176 ? 4.276 7.328 -21.789 1.00 92.38 176 ASN A O 1
ATOM 1398 N N . ASN A 1 177 ? 4.253 9.567 -21.911 1.00 90.19 177 ASN A N 1
ATOM 1399 C CA . ASN A 1 177 ? 3.168 9.676 -22.899 1.00 90.19 177 ASN A CA 1
ATOM 1400 C C . ASN A 1 177 ? 3.611 10.214 -24.270 1.00 90.19 177 ASN A C 1
ATOM 1402 O O . ASN A 1 177 ? 2.765 10.625 -25.059 1.00 90.19 177 ASN A O 1
ATOM 1406 N N . ASP A 1 178 ? 4.912 10.255 -24.564 1.00 91.69 178 ASP A N 1
ATOM 1407 C CA . ASP A 1 178 ? 5.348 10.622 -25.913 1.00 91.69 178 ASP A CA 1
ATOM 1408 C C . ASP A 1 178 ? 5.056 9.502 -26.933 1.00 91.69 178 ASP A C 1
ATOM 1410 O O . ASP A 1 178 ? 4.797 8.348 -26.575 1.00 91.69 178 ASP A O 1
ATOM 1414 N N . SER A 1 179 ? 5.082 9.845 -28.222 1.00 91.50 179 SER A N 1
ATOM 1415 C CA . SER A 1 179 ? 4.762 8.912 -29.308 1.00 91.50 179 SER A CA 1
ATOM 1416 C C . SER A 1 179 ? 5.690 7.695 -29.358 1.00 91.50 179 SER A C 1
ATOM 1418 O O . SER A 1 179 ? 5.248 6.604 -29.721 1.00 91.50 179 SER A O 1
ATOM 1420 N N . LYS A 1 180 ? 6.956 7.842 -28.952 1.00 92.81 180 LYS A N 1
ATOM 1421 C CA . LYS A 1 180 ? 7.931 6.746 -28.925 1.00 92.81 180 LYS A CA 1
ATOM 1422 C C . LYS A 1 180 ? 7.652 5.798 -27.763 1.00 92.81 180 LYS A C 1
ATOM 1424 O O . LYS A 1 180 ? 7.648 4.592 -27.957 1.00 92.81 180 LYS A O 1
ATOM 1429 N N . SER A 1 181 ? 7.326 6.323 -26.589 1.00 93.69 181 SER A N 1
ATOM 1430 C CA . SER A 1 181 ? 6.901 5.575 -25.409 1.00 93.69 181 SER A CA 1
ATOM 1431 C C . SER A 1 181 ? 5.601 4.815 -25.654 1.00 93.69 181 SER A C 1
ATOM 1433 O O . SER A 1 181 ? 5.466 3.668 -25.231 1.00 93.69 181 SER A O 1
ATOM 1435 N N . ILE A 1 182 ? 4.662 5.410 -26.395 1.00 92.44 182 ILE A N 1
ATOM 1436 C CA . ILE A 1 182 ? 3.455 4.712 -26.855 1.00 92.44 182 ILE A CA 1
ATOM 1437 C C . ILE A 1 182 ? 3.833 3.555 -27.791 1.00 92.44 182 ILE A C 1
ATOM 1439 O O . ILE A 1 182 ? 3.366 2.437 -27.583 1.00 92.44 182 ILE A O 1
ATOM 1443 N N . CYS A 1 183 ? 4.721 3.785 -28.765 1.00 91.94 183 CYS A N 1
ATOM 1444 C CA . CYS A 1 183 ? 5.220 2.736 -29.661 1.00 91.94 183 CYS A CA 1
ATOM 1445 C C . CYS A 1 183 ? 5.901 1.591 -28.889 1.00 91.94 183 CYS A C 1
ATOM 1447 O O . CYS A 1 183 ? 5.593 0.421 -29.116 1.00 91.94 183 CYS A O 1
ATOM 1449 N N . LEU A 1 184 ? 6.761 1.915 -27.920 1.00 93.56 184 LEU A N 1
ATOM 1450 C CA . LEU A 1 184 ? 7.440 0.944 -27.060 1.00 93.56 184 LEU A CA 1
ATOM 1451 C C . LEU A 1 184 ? 6.456 0.031 -26.324 1.00 93.56 184 LEU A C 1
ATOM 1453 O O . LEU A 1 184 ? 6.649 -1.181 -26.281 1.00 93.56 184 LEU A O 1
ATOM 1457 N N . ARG A 1 185 ? 5.359 0.582 -25.805 1.00 94.31 185 ARG A N 1
ATOM 1458 C CA . ARG A 1 185 ? 4.322 -0.220 -25.144 1.00 94.31 185 ARG A CA 1
ATOM 1459 C C . ARG A 1 185 ? 3.482 -1.028 -26.116 1.00 94.31 185 ARG A C 1
ATOM 1461 O O . ARG A 1 185 ? 3.154 -2.174 -25.836 1.00 94.31 185 ARG A O 1
ATOM 1468 N N . GLN A 1 186 ? 3.057 -0.412 -27.215 1.00 93.06 186 GLN A N 1
ATOM 1469 C CA . GLN A 1 186 ? 2.038 -0.991 -28.087 1.00 93.06 186 GLN A CA 1
ATOM 1470 C C . GLN A 1 186 ? 2.608 -1.984 -29.096 1.00 93.06 186 GLN A C 1
ATOM 1472 O O . GLN A 1 186 ? 1.953 -2.991 -29.349 1.00 93.06 186 GLN A O 1
ATOM 1477 N N . ASN A 1 187 ? 3.799 -1.710 -29.627 1.00 91.25 187 ASN A N 1
ATOM 1478 C CA . ASN A 1 187 ? 4.425 -2.491 -30.694 1.00 91.25 187 ASN A CA 1
ATOM 1479 C C . ASN A 1 187 ? 5.592 -3.344 -30.187 1.00 91.25 187 ASN A C 1
ATOM 1481 O O . ASN A 1 187 ? 5.883 -4.383 -30.769 1.00 91.25 187 ASN A O 1
ATOM 1485 N N . HIS A 1 188 ? 6.251 -2.923 -29.102 1.00 91.31 188 HIS A N 1
ATOM 1486 C CA . HIS A 1 188 ? 7.412 -3.630 -28.552 1.00 91.31 188 HIS A CA 1
ATOM 1487 C C . HIS A 1 188 ? 7.151 -4.298 -27.194 1.00 91.31 188 HIS A C 1
ATOM 1489 O O . HIS A 1 188 ? 8.048 -4.950 -26.669 1.00 91.31 188 HIS A O 1
ATOM 1495 N N . ASN A 1 189 ? 5.939 -4.167 -26.637 1.00 94.44 189 ASN A N 1
ATOM 1496 C CA . ASN A 1 189 ? 5.542 -4.731 -25.341 1.00 94.44 189 ASN A CA 1
ATOM 1497 C C . ASN A 1 189 ? 6.496 -4.383 -24.181 1.00 94.44 189 ASN A C 1
ATOM 1499 O O . ASN A 1 189 ? 6.634 -5.152 -23.234 1.00 94.44 189 ASN A O 1
ATOM 1503 N N . VAL A 1 190 ? 7.142 -3.216 -24.228 1.00 96.31 190 VAL A N 1
ATOM 1504 C CA . VAL A 1 190 ? 8.016 -2.754 -23.145 1.00 96.31 190 VAL A CA 1
ATOM 1505 C C . VAL A 1 190 ? 7.145 -2.215 -22.017 1.00 96.31 190 VAL A C 1
ATOM 1507 O O . VAL A 1 190 ? 6.595 -1.115 -22.119 1.00 96.31 190 VAL A O 1
ATOM 1510 N N . THR A 1 191 ? 6.994 -2.989 -20.942 1.00 96.56 191 THR A N 1
ATOM 1511 C CA . THR A 1 191 ? 6.112 -2.646 -19.811 1.00 96.56 191 THR A CA 1
ATOM 1512 C C . THR A 1 191 ? 6.857 -2.559 -18.485 1.00 96.56 191 THR A C 1
ATOM 1514 O O . THR A 1 191 ? 6.591 -1.659 -17.683 1.00 96.56 191 THR A O 1
ATOM 1517 N N . LEU A 1 192 ? 7.822 -3.449 -18.284 1.00 97.56 192 LEU A N 1
ATOM 1518 C CA . LEU A 1 192 ? 8.625 -3.582 -17.077 1.00 97.56 192 LEU A CA 1
ATOM 1519 C C . LEU A 1 192 ? 10.054 -3.091 -17.317 1.00 97.56 192 LEU A C 1
ATOM 1521 O O . LEU A 1 192 ? 10.517 -3.008 -18.457 1.00 97.56 192 LEU A O 1
ATOM 1525 N N . VAL A 1 193 ? 10.775 -2.803 -16.235 1.00 97.50 193 VAL A N 1
ATOM 1526 C CA . VAL A 1 193 ? 12.199 -2.437 -16.300 1.00 97.50 193 VAL A CA 1
ATOM 1527 C C . VAL A 1 193 ? 13.024 -3.549 -16.963 1.00 97.50 193 VAL A C 1
ATOM 1529 O O . VAL A 1 193 ? 13.856 -3.258 -17.818 1.00 97.50 193 VAL A O 1
ATOM 1532 N N . LYS A 1 194 ? 12.730 -4.831 -16.694 1.00 97.50 194 LYS A N 1
ATOM 1533 C CA . LYS A 1 194 ? 13.392 -5.951 -17.392 1.00 97.50 194 LYS A CA 1
ATOM 1534 C C . LYS A 1 194 ? 13.177 -5.963 -18.906 1.00 97.50 194 LYS A C 1
ATOM 1536 O O . LYS A 1 194 ? 14.051 -6.418 -19.636 1.00 97.50 194 LYS A O 1
ATOM 1541 N N . ASP A 1 195 ? 12.022 -5.497 -19.384 1.00 97.12 195 ASP A N 1
ATOM 1542 C CA . ASP A 1 195 ? 11.732 -5.469 -20.820 1.00 97.12 195 ASP A CA 1
ATOM 1543 C C . ASP A 1 195 ? 12.583 -4.387 -21.493 1.00 97.12 195 ASP A C 1
ATOM 1545 O O . ASP A 1 195 ? 13.101 -4.593 -22.588 1.00 97.12 195 ASP A O 1
ATOM 1549 N N . ALA A 1 196 ? 12.765 -3.253 -20.807 1.00 96.62 196 ALA A N 1
ATOM 1550 C CA . ALA A 1 196 ? 13.656 -2.182 -21.234 1.00 96.62 196 ALA A CA 1
ATOM 1551 C C . ALA A 1 196 ? 15.118 -2.640 -21.294 1.00 96.62 196 ALA A C 1
ATOM 1553 O O . ALA A 1 196 ? 15.769 -2.420 -22.312 1.00 96.62 196 ALA A O 1
ATOM 1554 N N . MET A 1 197 ? 15.602 -3.325 -20.255 1.00 96.56 197 MET A N 1
ATOM 1555 C CA . MET A 1 197 ? 16.964 -3.875 -20.210 1.00 96.56 197 MET A CA 1
ATOM 1556 C C . MET A 1 197 ? 17.224 -4.842 -21.370 1.00 96.56 197 MET A C 1
ATOM 1558 O O . MET A 1 197 ? 18.132 -4.620 -22.166 1.00 96.56 197 MET A O 1
ATOM 1562 N N . LYS A 1 198 ? 16.340 -5.831 -21.563 1.00 95.44 198 LYS A N 1
ATOM 1563 C CA . LYS A 1 198 ? 16.417 -6.764 -22.701 1.00 95.44 198 LYS A CA 1
ATOM 1564 C C . LYS A 1 198 ? 16.378 -6.058 -24.050 1.00 95.44 198 LYS A C 1
ATOM 1566 O O . LYS A 1 198 ? 16.937 -6.547 -25.028 1.00 95.44 198 LYS A O 1
ATOM 1571 N N . MET A 1 199 ? 15.647 -4.948 -24.141 1.00 93.38 199 MET A N 1
ATOM 1572 C CA . MET A 1 199 ? 15.598 -4.174 -25.370 1.00 93.38 199 MET A CA 1
ATOM 1573 C C . MET A 1 199 ? 16.940 -3.490 -25.636 1.00 93.38 199 MET A C 1
ATOM 1575 O O . MET A 1 199 ? 17.402 -3.571 -26.765 1.00 93.38 199 MET A O 1
ATOM 1579 N N . ILE A 1 200 ? 17.569 -2.879 -24.629 1.00 93.12 200 ILE A N 1
ATOM 1580 C CA . ILE A 1 200 ? 18.895 -2.248 -24.752 1.00 93.12 200 ILE A CA 1
ATOM 1581 C C . ILE A 1 200 ? 19.953 -3.277 -25.155 1.00 93.12 200 ILE A C 1
ATOM 1583 O O . ILE A 1 200 ? 20.633 -3.065 -26.152 1.00 93.12 200 ILE A O 1
ATOM 1587 N N . GLU A 1 201 ? 20.000 -4.434 -24.487 1.00 92.94 201 GLU A N 1
ATOM 1588 C CA . GLU A 1 201 ? 20.924 -5.529 -24.831 1.00 92.94 201 GLU A CA 1
ATOM 1589 C C . GLU A 1 201 ? 20.805 -5.951 -26.304 1.00 92.94 201 GLU A C 1
ATOM 1591 O O . GLU A 1 201 ? 21.797 -6.215 -26.979 1.00 92.94 201 GLU A O 1
ATOM 1596 N N . ARG A 1 202 ? 19.577 -5.976 -26.840 1.00 90.00 202 ARG A N 1
ATOM 1597 C CA . ARG A 1 202 ? 19.333 -6.277 -28.257 1.00 90.00 202 ARG A CA 1
ATOM 1598 C C . ARG A 1 202 ? 19.777 -5.176 -29.210 1.00 90.00 202 ARG A C 1
ATOM 1600 O O . ARG A 1 202 ? 19.929 -5.485 -30.382 1.00 90.00 202 ARG A O 1
ATOM 1607 N N . PHE A 1 203 ? 19.876 -3.924 -28.771 1.00 86.75 203 PHE A N 1
ATOM 1608 C CA . PHE A 1 203 ? 20.380 -2.820 -29.596 1.00 86.75 203 PHE A CA 1
ATOM 1609 C C . PHE A 1 203 ? 21.909 -2.770 -29.614 1.00 86.75 203 PHE A C 1
ATOM 1611 O O . PHE A 1 203 ? 22.467 -2.305 -30.603 1.00 86.75 203 PHE A O 1
ATOM 1618 N N . ASP A 1 204 ? 22.557 -3.270 -28.562 1.00 86.56 204 ASP A N 1
ATOM 1619 C CA . ASP A 1 204 ? 24.019 -3.345 -28.465 1.00 86.56 204 ASP A CA 1
ATOM 1620 C C . ASP A 1 204 ? 24.599 -4.592 -29.156 1.00 86.56 204 ASP A C 1
ATOM 1622 O O . ASP A 1 204 ? 25.807 -4.692 -29.353 1.00 86.56 204 ASP A O 1
ATOM 1626 N N . SER A 1 205 ? 23.750 -5.549 -29.535 1.00 88.56 205 SER A N 1
ATOM 1627 C CA . SER A 1 205 ? 24.158 -6.727 -30.301 1.00 88.56 205 SER A CA 1
ATOM 1628 C C . SER A 1 205 ? 24.469 -6.374 -31.759 1.00 88.56 205 SER A C 1
ATOM 1630 O O . SER A 1 205 ? 23.670 -5.716 -32.427 1.00 88.56 205 SER A O 1
ATOM 1632 N N . ASP A 1 206 ? 25.571 -6.915 -32.286 1.00 87.56 206 ASP A N 1
ATOM 1633 C CA . ASP A 1 206 ? 25.957 -6.803 -33.703 1.00 87.56 206 ASP A CA 1
ATOM 1634 C C . ASP A 1 206 ? 24.894 -7.368 -34.670 1.00 87.56 206 ASP A C 1
ATOM 1636 O O . ASP A 1 206 ? 24.869 -7.024 -35.851 1.00 87.56 206 ASP A O 1
ATOM 1640 N N . GLU A 1 207 ? 23.984 -8.216 -34.177 1.00 82.69 207 GLU A N 1
ATOM 1641 C CA . GLU A 1 207 ? 22.882 -8.793 -34.956 1.00 82.69 207 GLU A CA 1
ATOM 1642 C C . GLU A 1 207 ? 21.676 -7.843 -35.092 1.00 82.69 207 GLU A C 1
ATOM 1644 O O . GLU A 1 207 ? 20.691 -8.162 -35.768 1.00 82.69 207 GLU A O 1
ATOM 1649 N N . HIS A 1 208 ? 21.715 -6.666 -34.460 1.00 80.19 208 HIS A N 1
ATOM 1650 C CA . HIS A 1 208 ? 20.626 -5.706 -34.535 1.00 80.19 208 HIS A CA 1
ATOM 1651 C C . HIS A 1 208 ? 20.553 -5.033 -35.909 1.00 80.19 208 HIS A C 1
ATOM 1653 O O . HIS A 1 208 ? 21.353 -4.159 -36.238 1.00 80.19 208 HIS A O 1
ATOM 1659 N N . ILE A 1 209 ? 19.520 -5.355 -36.690 1.00 79.06 209 ILE A N 1
ATOM 1660 C CA . ILE A 1 209 ? 19.211 -4.635 -37.930 1.00 79.06 209 ILE A CA 1
ATOM 1661 C C . ILE A 1 209 ? 18.193 -3.531 -37.604 1.00 79.06 209 ILE A C 1
ATOM 1663 O O . ILE A 1 209 ? 17.008 -3.834 -37.413 1.00 79.06 209 ILE A O 1
ATOM 1667 N N . PRO A 1 210 ? 18.603 -2.248 -37.535 1.00 70.81 210 PRO A N 1
ATOM 1668 C CA . PRO A 1 210 ? 17.679 -1.168 -37.238 1.00 70.81 210 PRO A CA 1
ATOM 1669 C C . PRO A 1 210 ? 16.664 -1.048 -38.373 1.00 70.81 210 PRO A C 1
ATOM 1671 O O . PRO A 1 210 ? 16.995 -0.689 -39.504 1.00 70.81 210 PRO A O 1
ATOM 1674 N N . VAL A 1 211 ? 15.395 -1.315 -38.071 1.00 77.94 211 VAL A N 1
ATOM 1675 C CA . VAL A 1 211 ? 14.312 -1.036 -39.017 1.00 77.94 211 VAL A CA 1
ATOM 1676 C C . VAL A 1 211 ? 14.254 0.477 -39.229 1.00 77.94 211 VAL A C 1
ATOM 1678 O O . VAL A 1 211 ? 14.220 1.248 -38.263 1.00 77.94 211 VAL A O 1
ATOM 1681 N N . GLN A 1 212 ? 14.252 0.910 -40.491 1.00 74.44 212 GLN A N 1
ATOM 1682 C CA . GLN A 1 212 ? 14.244 2.323 -40.863 1.00 74.44 212 GLN A CA 1
ATOM 1683 C C . GLN A 1 212 ? 13.096 3.054 -40.135 1.00 74.44 212 GLN A C 1
ATOM 1685 O O . GLN A 1 212 ? 11.927 2.708 -40.280 1.00 74.44 212 GLN A O 1
ATOM 1690 N N . GLY A 1 213 ? 13.440 4.038 -39.294 1.00 72.19 213 GLY A N 1
ATOM 1691 C CA . GLY A 1 213 ? 12.481 4.816 -38.492 1.00 72.19 213 GLY A CA 1
ATOM 1692 C C . GLY A 1 213 ? 12.298 4.373 -37.031 1.00 72.19 213 GLY A C 1
ATOM 1693 O O . GLY A 1 213 ? 11.744 5.135 -36.235 1.00 72.19 213 GLY A O 1
ATOM 1694 N N . CYS A 1 214 ? 12.817 3.212 -36.622 1.00 68.44 214 CYS A N 1
ATOM 1695 C CA . CYS A 1 214 ? 12.708 2.718 -35.247 1.00 68.44 214 CYS A CA 1
ATOM 1696 C C . CYS A 1 214 ? 13.809 3.304 -34.338 1.00 68.44 214 CYS A C 1
ATOM 1698 O O . CYS A 1 214 ? 14.826 2.674 -34.072 1.00 68.44 214 CYS A O 1
ATOM 1700 N N . LYS A 1 215 ? 13.617 4.525 -33.815 1.00 72.00 215 LYS A N 1
ATOM 1701 C CA . LYS A 1 215 ? 14.513 5.139 -32.798 1.00 72.00 215 LYS A CA 1
ATOM 1702 C C . LYS A 1 215 ? 14.194 4.685 -31.361 1.00 72.00 215 LYS A C 1
ATOM 1704 O O . LYS A 1 215 ? 14.359 5.455 -30.414 1.00 72.00 215 LYS A O 1
ATOM 1709 N N . SER A 1 216 ? 13.675 3.469 -31.210 1.00 78.50 216 SER A N 1
ATOM 1710 C CA . SER A 1 216 ? 13.116 2.945 -29.960 1.00 78.50 216 SER A CA 1
ATOM 1711 C C . SER A 1 216 ? 14.187 2.689 -28.893 1.00 78.50 216 SER A C 1
ATOM 1713 O O . SER A 1 216 ? 13.964 3.041 -27.739 1.00 78.50 216 SER A O 1
ATOM 1715 N N . GLY A 1 217 ? 15.366 2.175 -29.268 1.00 79.69 217 GLY A N 1
ATOM 1716 C CA . GLY A 1 217 ? 16.439 1.825 -28.323 1.00 79.69 217 GLY A CA 1
ATOM 1717 C C . GLY A 1 217 ? 16.972 3.013 -27.527 1.00 79.69 217 GLY A C 1
ATOM 1718 O O . GLY A 1 217 ? 16.936 3.010 -26.298 1.00 79.69 217 GLY A O 1
ATOM 1719 N N . LEU A 1 218 ? 17.343 4.093 -28.224 1.00 86.00 218 LEU A N 1
ATOM 1720 C CA . LEU A 1 218 ? 17.804 5.331 -27.583 1.00 86.00 218 LEU A CA 1
ATOM 1721 C C . LEU A 1 218 ? 16.757 5.896 -26.609 1.00 86.00 218 LEU A C 1
ATOM 1723 O O . LEU A 1 218 ? 17.101 6.459 -25.575 1.00 86.00 218 LEU A O 1
ATOM 1727 N N . HIS A 1 219 ? 15.472 5.733 -26.929 1.00 91.25 219 HIS A N 1
ATOM 1728 C CA . HIS A 1 219 ? 14.377 6.231 -26.100 1.00 91.25 219 HIS A CA 1
ATOM 1729 C C . HIS A 1 219 ? 14.181 5.413 -24.818 1.00 91.25 219 HIS A C 1
ATOM 1731 O O . HIS A 1 219 ? 13.860 5.974 -23.772 1.00 91.25 219 HIS A O 1
ATOM 1737 N N . VAL A 1 220 ? 14.413 4.098 -24.874 1.00 92.94 220 VAL A N 1
ATOM 1738 C CA . VAL A 1 220 ? 14.389 3.224 -23.690 1.00 92.94 220 VAL A CA 1
ATOM 1739 C C . VAL A 1 220 ? 15.525 3.573 -22.734 1.00 92.94 220 VAL A C 1
ATOM 1741 O O . VAL A 1 220 ? 15.271 3.769 -21.547 1.00 92.94 220 VAL A O 1
ATOM 1744 N N . ALA A 1 221 ? 16.748 3.732 -23.249 1.00 93.31 221 ALA A N 1
ATOM 1745 C CA . ALA A 1 221 ? 17.893 4.152 -22.441 1.00 93.31 221 ALA A CA 1
ATOM 1746 C C . ALA A 1 221 ? 17.647 5.526 -21.798 1.00 93.31 221 ALA A C 1
ATOM 1748 O O . ALA A 1 221 ? 17.818 5.705 -20.593 1.00 93.31 221 ALA A O 1
ATOM 1749 N N . GLN A 1 222 ? 17.126 6.485 -22.575 1.00 94.44 222 GLN A N 1
ATOM 1750 C CA . GLN A 1 222 ? 16.704 7.783 -22.045 1.00 94.44 222 GLN A CA 1
ATOM 1751 C C . GLN A 1 222 ? 15.674 7.647 -20.927 1.00 94.44 222 GLN A C 1
ATOM 1753 O O . GLN A 1 222 ? 15.737 8.417 -19.975 1.00 94.44 222 GLN A O 1
ATOM 1758 N N . ARG A 1 223 ? 14.741 6.690 -21.018 1.00 94.88 223 ARG A N 1
ATOM 1759 C CA . ARG A 1 223 ? 13.732 6.456 -19.983 1.00 94.88 223 ARG A CA 1
ATOM 1760 C C . ARG A 1 223 ? 14.332 5.873 -18.701 1.00 94.88 223 ARG A C 1
ATOM 1762 O O . ARG A 1 223 ? 13.949 6.340 -17.631 1.00 94.88 223 ARG A O 1
ATOM 1769 N N . LEU A 1 224 ? 15.251 4.910 -18.787 1.00 95.31 224 LEU A N 1
ATOM 1770 C CA . LEU A 1 224 ? 15.949 4.373 -17.609 1.00 95.31 224 LEU A CA 1
ATOM 1771 C C . LEU A 1 224 ? 16.786 5.452 -16.912 1.00 95.31 224 LEU A C 1
ATOM 1773 O O . LEU A 1 224 ? 16.697 5.595 -15.699 1.00 95.31 224 LEU A O 1
ATOM 1777 N N . ASN A 1 225 ? 17.431 6.335 -17.679 1.00 94.44 225 ASN A N 1
ATOM 1778 C CA . ASN A 1 225 ? 18.171 7.488 -17.147 1.00 94.44 225 ASN A CA 1
ATOM 1779 C C . ASN A 1 225 ? 17.287 8.521 -16.407 1.00 94.44 225 ASN A C 1
ATOM 1781 O O . ASN A 1 225 ? 17.802 9.492 -15.842 1.00 94.44 225 ASN A O 1
ATOM 1785 N N . GLN A 1 226 ? 15.955 8.373 -16.424 1.00 94.94 226 GLN A N 1
ATOM 1786 C CA . GLN A 1 226 ? 15.023 9.185 -15.626 1.00 94.94 226 GLN A CA 1
ATOM 1787 C C . GLN A 1 226 ? 14.731 8.595 -14.252 1.00 94.94 226 GLN A C 1
ATOM 1789 O O . GLN A 1 226 ? 14.070 9.255 -13.450 1.00 94.94 226 GLN A O 1
ATOM 1794 N N . LEU A 1 227 ? 15.169 7.367 -13.990 1.00 95.38 227 LEU A N 1
ATOM 1795 C CA . LEU A 1 227 ? 15.077 6.765 -12.675 1.00 95.38 227 LEU A CA 1
ATOM 1796 C C . LEU A 1 227 ? 16.139 7.383 -11.759 1.00 95.38 227 LEU A C 1
ATOM 1798 O O . LEU A 1 227 ? 17.189 7.853 -12.202 1.00 95.38 227 LEU A O 1
ATOM 1802 N N . GLN A 1 228 ? 15.824 7.446 -10.473 1.00 93.94 228 GLN A N 1
ATOM 1803 C CA . GLN A 1 228 ? 16.804 7.731 -9.434 1.00 93.94 228 GLN A CA 1
ATOM 1804 C C . GLN A 1 228 ? 17.817 6.582 -9.365 1.00 93.94 228 GLN A C 1
ATOM 1806 O O . GLN A 1 228 ? 17.456 5.438 -9.623 1.00 93.94 228 GLN A O 1
ATOM 1811 N N . GLU A 1 229 ? 19.052 6.879 -8.959 1.00 92.94 229 GLU A N 1
ATOM 1812 C CA . GLU A 1 229 ? 20.181 5.932 -8.982 1.00 92.94 229 GLU A CA 1
ATOM 1813 C C . GLU A 1 229 ? 19.865 4.587 -8.301 1.00 92.94 229 GLU A C 1
ATOM 1815 O O . GLU A 1 229 ? 20.119 3.535 -8.868 1.00 92.94 229 GLU A O 1
ATOM 1820 N N . HIS A 1 230 ? 19.205 4.591 -7.137 1.00 90.69 230 HIS A N 1
ATOM 1821 C CA . HIS A 1 230 ? 18.845 3.355 -6.422 1.00 90.69 230 HIS A CA 1
ATOM 1822 C C . HIS A 1 230 ? 17.718 2.529 -7.076 1.00 90.69 230 HIS A C 1
ATOM 1824 O O . HIS A 1 230 ? 17.463 1.404 -6.652 1.00 90.69 230 HIS A O 1
ATOM 1830 N N . TRP A 1 231 ? 17.025 3.069 -8.081 1.00 94.06 231 TRP A N 1
ATOM 1831 C CA . TRP A 1 231 ? 16.020 2.362 -8.886 1.00 94.06 231 TRP A CA 1
ATOM 1832 C C . TRP A 1 231 ? 16.530 1.977 -10.275 1.00 94.06 231 TRP A C 1
ATOM 1834 O O . TRP A 1 231 ? 15.825 1.271 -10.995 1.00 94.06 231 TRP A O 1
ATOM 1844 N N . ASP A 1 232 ? 17.703 2.465 -10.666 1.00 93.69 232 ASP A N 1
ATOM 1845 C CA . ASP A 1 232 ? 18.305 2.186 -11.959 1.00 93.69 232 ASP A CA 1
ATOM 1846 C C . ASP A 1 232 ? 19.102 0.871 -11.892 1.00 93.69 232 ASP A C 1
ATOM 1848 O O . ASP A 1 232 ? 20.105 0.813 -11.180 1.00 93.69 232 ASP A O 1
ATOM 1852 N N . PRO A 1 233 ? 18.697 -0.180 -12.628 1.00 92.38 233 PRO A N 1
ATOM 1853 C CA . PRO A 1 233 ? 19.399 -1.464 -12.620 1.00 92.38 233 PRO A CA 1
ATOM 1854 C C . PRO A 1 233 ? 20.777 -1.416 -13.290 1.00 92.38 233 PRO A C 1
ATOM 1856 O O . PRO A 1 233 ? 21.562 -2.345 -13.129 1.00 92.38 233 PRO A O 1
ATOM 1859 N N . THR A 1 234 ? 21.074 -0.372 -14.070 1.00 91.38 234 THR A N 1
ATOM 1860 C CA . THR A 1 234 ? 22.385 -0.201 -14.719 1.00 91.38 234 THR A CA 1
ATOM 1861 C C . THR A 1 234 ? 23.396 0.479 -13.801 1.00 91.38 234 THR A C 1
ATOM 1863 O O . THR A 1 234 ? 24.608 0.322 -13.964 1.00 91.38 234 THR A O 1
ATOM 1866 N N . SER A 1 235 ? 22.900 1.221 -12.812 1.00 89.94 235 SER A N 1
ATOM 1867 C CA . SER A 1 235 ? 23.718 1.868 -11.801 1.00 89.94 235 SER A CA 1
ATOM 1868 C C . SER A 1 235 ? 24.146 0.833 -10.761 1.00 89.94 235 SER A C 1
ATOM 1870 O O . SER A 1 235 ? 23.334 0.049 -10.271 1.00 89.94 235 SER A O 1
ATOM 1872 N N . GLN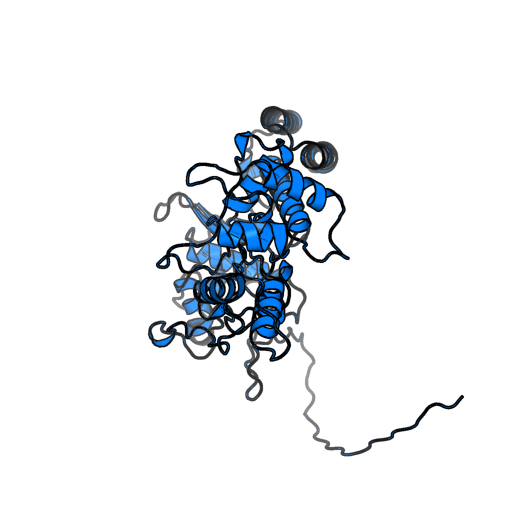 A 1 236 ? 25.428 0.829 -10.379 1.00 77.62 236 GLN A N 1
ATOM 1873 C CA . GLN A 1 236 ? 25.837 0.039 -9.217 1.00 77.62 236 GLN A CA 1
ATOM 1874 C C . GLN A 1 236 ? 25.023 0.509 -8.008 1.00 77.62 236 GLN A C 1
ATOM 1876 O O . GLN A 1 236 ? 24.916 1.723 -7.810 1.00 77.62 236 GLN A O 1
ATOM 1881 N N . PRO A 1 237 ? 24.454 -0.403 -7.199 1.00 65.31 237 PRO A N 1
ATOM 1882 C CA . PRO A 1 237 ? 23.607 -0.027 -6.082 1.00 65.31 237 PRO A CA 1
ATOM 1883 C C . PRO A 1 237 ? 24.439 0.729 -5.049 1.00 65.31 237 PRO A C 1
ATOM 1885 O O . PRO A 1 237 ? 25.026 0.147 -4.135 1.00 65.31 237 PRO A O 1
ATOM 1888 N N . LYS A 1 238 ? 24.468 2.055 -5.165 1.00 66.44 238 LYS A N 1
ATOM 1889 C CA . LYS A 1 238 ? 24.851 2.908 -4.056 1.00 66.44 238 LYS A CA 1
ATOM 1890 C C . LYS A 1 238 ? 23.689 2.829 -3.094 1.00 66.44 238 LYS A C 1
ATOM 1892 O O . LYS A 1 238 ? 22.594 3.317 -3.377 1.00 66.44 238 LYS A O 1
ATOM 1897 N N . SER A 1 239 ? 23.911 2.139 -1.975 1.00 58.97 239 SER A N 1
ATOM 1898 C CA . SER A 1 239 ? 23.006 2.307 -0.843 1.00 58.97 239 SER A CA 1
ATOM 1899 C C . SER A 1 239 ? 22.965 3.812 -0.606 1.00 58.97 239 SER A C 1
ATOM 1901 O O . SER A 1 239 ? 24.052 4.388 -0.513 1.00 58.97 239 SER A O 1
ATOM 1903 N N . PRO A 1 240 ? 21.790 4.467 -0.619 1.00 61.50 240 PRO A N 1
ATOM 1904 C CA . PRO A 1 240 ? 21.748 5.875 -0.287 1.00 61.50 240 PRO A CA 1
ATOM 1905 C C . PRO A 1 240 ? 22.449 6.001 1.060 1.00 61.50 240 PRO A C 1
ATOM 1907 O O . PRO A 1 240 ? 21.993 5.418 2.048 1.00 61.50 240 PRO A O 1
ATOM 1910 N N . GLU A 1 241 ? 23.599 6.676 1.075 1.00 59.59 241 GLU A N 1
ATOM 1911 C CA . GLU A 1 241 ? 24.185 7.166 2.308 1.00 59.59 241 GLU A CA 1
ATOM 1912 C C . GLU A 1 241 ? 23.177 8.193 2.794 1.00 59.59 241 GLU A C 1
ATOM 1914 O O . GLU A 1 241 ? 23.194 9.365 2.424 1.00 59.59 241 GLU A O 1
ATOM 1919 N N . LEU A 1 242 ? 22.183 7.716 3.538 1.00 58.03 242 LEU A N 1
ATOM 1920 C CA . LEU A 1 242 ? 21.458 8.595 4.417 1.00 58.03 242 LEU A CA 1
ATOM 1921 C C . LEU A 1 242 ? 22.540 9.202 5.291 1.00 58.03 242 LEU A C 1
ATOM 1923 O O . LEU A 1 242 ? 23.304 8.472 5.924 1.00 58.03 242 LEU A O 1
ATOM 1927 N N . ASP A 1 243 ? 22.654 10.524 5.222 1.00 50.50 243 ASP A N 1
ATOM 1928 C CA . ASP A 1 243 ? 23.570 11.294 6.042 1.00 50.50 243 ASP A CA 1
ATOM 1929 C C . ASP A 1 243 ? 23.105 11.192 7.498 1.00 50.50 243 ASP A C 1
ATOM 1931 O O . ASP A 1 243 ? 22.445 12.067 8.060 1.00 50.50 243 ASP A O 1
ATOM 1935 N N . TYR A 1 244 ? 23.404 10.041 8.091 1.00 57.53 244 TYR A N 1
ATOM 1936 C CA . TYR A 1 244 ? 23.276 9.789 9.507 1.00 57.53 244 TYR A CA 1
ATOM 1937 C C . TYR A 1 244 ? 24.349 10.561 10.279 1.00 57.53 244 TYR A C 1
ATOM 1939 O O . TYR A 1 244 ? 24.260 10.600 11.497 1.00 57.53 244 TYR A O 1
ATOM 1947 N N . ALA A 1 245 ? 25.333 11.196 9.620 1.00 49.69 245 ALA A N 1
ATOM 1948 C CA . ALA A 1 245 ? 26.408 11.913 10.304 1.00 49.69 245 ALA A CA 1
ATOM 1949 C C . ALA A 1 245 ? 25.903 13.160 11.052 1.00 49.69 245 ALA A C 1
ATOM 1951 O O . ALA A 1 245 ? 26.572 13.632 11.964 1.00 49.69 245 ALA A O 1
ATOM 1952 N N . ASN A 1 246 ? 24.709 13.656 10.708 1.00 50.06 246 ASN A N 1
ATOM 1953 C CA . ASN A 1 246 ? 24.013 14.725 11.433 1.00 50.06 246 ASN A CA 1
ATOM 1954 C C . ASN A 1 246 ? 22.934 14.222 12.409 1.00 50.06 246 ASN A C 1
ATOM 1956 O O . ASN A 1 246 ? 22.283 15.023 13.083 1.00 50.06 246 ASN A O 1
ATOM 1960 N N . LEU A 1 247 ? 22.703 12.911 12.479 1.00 51.59 247 LEU A N 1
ATOM 1961 C CA . LEU A 1 247 ? 21.880 12.313 13.518 1.00 51.59 247 LEU A CA 1
ATOM 1962 C C . LEU A 1 247 ? 22.843 11.862 14.618 1.00 51.59 247 LEU A C 1
ATOM 1964 O O . LEU A 1 247 ? 23.637 10.956 14.391 1.00 51.59 247 LEU A O 1
ATOM 1968 N N . ASP A 1 248 ? 22.781 12.491 15.797 1.00 46.31 248 ASP A N 1
ATOM 1969 C CA . ASP A 1 248 ? 23.452 12.002 17.011 1.00 46.31 248 ASP A CA 1
ATOM 1970 C C . ASP A 1 248 ? 22.878 10.614 17.351 1.00 46.31 248 ASP A C 1
ATOM 1972 O O . ASP A 1 248 ? 21.934 10.494 18.133 1.00 46.31 248 ASP A O 1
ATOM 1976 N N . LEU A 1 249 ? 23.366 9.574 16.676 1.00 45.25 249 LEU A N 1
ATOM 1977 C CA . LEU A 1 249 ? 23.032 8.170 16.883 1.00 45.25 249 LEU A CA 1
ATOM 1978 C C . LEU A 1 249 ? 24.153 7.571 17.729 1.00 45.25 249 LEU A C 1
ATOM 1980 O O . LEU A 1 249 ? 25.299 7.520 17.283 1.00 45.25 249 LEU A O 1
ATOM 1984 N N . GLU A 1 250 ? 23.851 7.136 18.951 1.00 46.53 250 GLU A N 1
ATOM 1985 C CA . GLU A 1 250 ? 24.830 6.384 19.736 1.00 46.53 250 GLU A CA 1
ATOM 1986 C C . GLU A 1 250 ? 24.981 4.954 19.188 1.00 46.53 250 GLU A C 1
ATOM 1988 O O . GLU A 1 250 ? 24.164 4.440 18.415 1.00 46.53 250 GLU A O 1
ATOM 1993 N N . GLU A 1 251 ? 26.079 4.308 19.578 1.00 38.78 251 GLU A N 1
ATOM 1994 C CA . GLU A 1 251 ? 26.464 2.957 19.176 1.00 38.78 251 GLU A CA 1
ATOM 1995 C C . GLU A 1 251 ? 25.408 1.920 19.630 1.00 38.78 251 GLU A C 1
ATOM 1997 O O . GLU A 1 251 ? 25.473 1.378 20.730 1.00 38.78 251 GLU A O 1
ATOM 2002 N N . GLY A 1 252 ? 24.400 1.653 18.786 1.00 43.12 252 GLY A N 1
ATOM 2003 C CA . GLY A 1 252 ? 23.299 0.719 19.082 1.00 43.12 252 GLY A CA 1
ATOM 2004 C C . GLY A 1 252 ? 21.935 1.069 18.469 1.00 43.12 252 GLY A C 1
ATOM 2005 O O . GLY A 1 252 ? 21.032 0.226 18.472 1.00 43.12 252 GLY A O 1
ATOM 2006 N N . ASP A 1 253 ? 21.772 2.271 17.912 1.00 40.28 253 ASP A N 1
ATOM 2007 C CA . ASP A 1 253 ? 20.528 2.724 17.284 1.00 40.28 253 ASP A CA 1
ATOM 2008 C C . ASP A 1 253 ? 20.256 1.985 15.956 1.00 40.28 253 ASP A C 1
ATOM 2010 O O . ASP A 1 253 ? 20.824 2.323 14.920 1.00 40.28 253 ASP A O 1
ATOM 2014 N N . ILE A 1 254 ? 19.335 1.010 15.930 1.00 43.75 254 ILE A N 1
ATOM 2015 C CA . ILE A 1 254 ? 18.796 0.487 14.658 1.00 43.75 254 ILE A CA 1
ATOM 2016 C C . ILE A 1 254 ? 17.587 1.341 14.257 1.00 43.75 254 ILE A C 1
ATOM 2018 O O . ILE A 1 254 ? 16.428 0.943 14.409 1.00 43.75 254 ILE A O 1
ATOM 2022 N N . LEU A 1 255 ? 17.857 2.546 13.744 1.00 52.50 255 LEU A N 1
ATOM 2023 C CA . LEU A 1 255 ? 16.917 3.213 12.843 1.00 52.50 255 LEU A CA 1
ATOM 2024 C C . LEU A 1 255 ? 16.753 2.280 11.643 1.00 52.50 255 LEU A C 1
ATOM 2026 O O . LEU A 1 255 ? 17.770 1.882 11.093 1.00 52.50 255 LEU A O 1
ATOM 2030 N N . PHE A 1 256 ? 15.513 1.908 11.297 1.00 57.31 256 PHE A N 1
ATOM 2031 C CA . PHE A 1 256 ? 15.111 1.274 10.030 1.00 57.31 256 PHE A CA 1
ATOM 2032 C C . PHE A 1 256 ? 16.292 0.858 9.138 1.00 57.31 256 PHE A C 1
ATOM 2034 O O . PHE A 1 256 ? 16.901 1.728 8.519 1.00 57.31 256 PHE A O 1
ATOM 2041 N N . ASP A 1 257 ? 16.614 -0.442 9.096 1.00 65.06 257 ASP A N 1
ATOM 2042 C CA . ASP A 1 257 ? 17.763 -0.923 8.326 1.00 65.06 257 ASP A CA 1
ATOM 2043 C C . ASP A 1 257 ? 17.540 -0.632 6.841 1.00 65.06 257 ASP A C 1
ATOM 2045 O O . ASP A 1 257 ? 16.835 -1.346 6.124 1.00 65.06 257 ASP A O 1
ATOM 2049 N N . THR A 1 258 ? 18.127 0.467 6.389 1.00 65.06 258 THR A N 1
ATOM 2050 C CA . THR A 1 258 ? 18.090 0.924 5.001 1.00 65.06 258 THR A CA 1
ATOM 2051 C C . THR A 1 258 ? 18.941 0.038 4.112 1.00 65.06 258 THR A C 1
ATOM 2053 O O . THR A 1 258 ? 18.819 0.106 2.890 1.00 65.06 258 THR A O 1
ATOM 2056 N N . HIS A 1 259 ? 19.728 -0.858 4.710 1.00 73.25 259 HIS A N 1
ATOM 2057 C CA . HIS A 1 259 ? 20.441 -1.916 4.026 1.00 73.25 259 HIS A CA 1
ATOM 2058 C C . HIS A 1 259 ? 19.613 -3.194 3.870 1.00 73.25 259 HIS A C 1
ATOM 2060 O O . HIS A 1 259 ? 20.093 -4.105 3.185 1.00 73.25 259 HIS A O 1
ATOM 2066 N N . LEU A 1 260 ? 18.391 -3.271 4.426 1.00 81.25 260 LEU A N 1
ATOM 2067 C CA . LEU A 1 260 ? 17.488 -4.392 4.180 1.00 81.25 260 LEU A CA 1
ATOM 2068 C C . LEU A 1 260 ? 17.109 -4.417 2.700 1.00 81.25 260 LEU A C 1
ATOM 2070 O O . LEU A 1 260 ? 16.302 -3.623 2.213 1.00 81.25 260 LEU A O 1
ATOM 2074 N N . GLU A 1 261 ? 17.703 -5.370 1.998 1.00 86.94 261 GLU A N 1
ATOM 2075 C CA . GLU A 1 261 ? 17.443 -5.594 0.592 1.00 86.94 261 GLU A CA 1
ATOM 2076 C C . GLU A 1 261 ? 16.044 -6.191 0.402 1.00 86.94 261 GLU A C 1
ATOM 2078 O O . GLU A 1 261 ? 15.727 -7.267 0.919 1.00 86.94 261 GLU A O 1
ATOM 2083 N N . ILE A 1 262 ? 15.201 -5.493 -0.357 1.00 88.75 262 ILE A N 1
ATOM 2084 C CA . ILE A 1 262 ? 13.846 -5.955 -0.663 1.00 88.75 262 ILE A CA 1
ATOM 2085 C C . ILE A 1 262 ? 13.875 -6.734 -1.971 1.00 88.75 262 ILE A C 1
ATOM 2087 O O . ILE A 1 262 ? 14.228 -6.181 -3.010 1.00 88.75 262 ILE A O 1
ATOM 2091 N N . LYS A 1 263 ? 13.488 -8.014 -1.920 1.00 89.62 263 LYS A N 1
ATOM 2092 C CA . LYS A 1 263 ? 13.560 -8.922 -3.075 1.00 89.62 263 LYS A CA 1
ATOM 2093 C C . LYS A 1 263 ? 12.271 -9.006 -3.886 1.00 89.62 263 LYS A C 1
ATOM 2095 O O . LYS A 1 263 ? 12.343 -9.168 -5.101 1.00 89.62 263 LYS A O 1
ATOM 2100 N N . ASN A 1 264 ? 11.117 -8.883 -3.232 1.00 88.56 264 ASN A N 1
ATOM 2101 C CA . ASN A 1 264 ? 9.804 -8.988 -3.867 1.00 88.56 264 ASN A CA 1
ATOM 2102 C C . ASN A 1 264 ? 8.992 -7.708 -3.671 1.00 88.56 264 ASN A C 1
ATOM 2104 O O . ASN A 1 264 ? 9.162 -6.992 -2.685 1.00 88.56 264 ASN A O 1
ATOM 2108 N N . ILE A 1 265 ? 8.063 -7.429 -4.589 1.00 88.44 265 ILE A N 1
ATOM 2109 C CA . ILE A 1 265 ? 7.228 -6.223 -4.496 1.00 88.44 265 ILE A CA 1
ATOM 2110 C C . ILE A 1 265 ? 6.299 -6.291 -3.268 1.00 88.44 265 ILE A C 1
ATOM 2112 O O . ILE A 1 265 ? 6.089 -5.292 -2.581 1.00 88.44 265 ILE A O 1
ATOM 2116 N N . SER A 1 266 ? 5.779 -7.470 -2.922 1.00 82.19 266 SER A N 1
ATOM 2117 C CA . SER A 1 266 ? 4.956 -7.652 -1.717 1.00 82.19 266 SER A CA 1
ATOM 2118 C C . SER A 1 266 ? 5.716 -7.275 -0.435 1.00 82.19 266 SER A C 1
ATOM 2120 O O . SER A 1 266 ? 5.151 -6.644 0.463 1.00 82.19 266 SER A O 1
ATOM 2122 N N . ASP A 1 267 ? 7.024 -7.540 -0.401 1.00 82.88 267 ASP A N 1
ATOM 2123 C CA . ASP A 1 267 ? 7.917 -7.214 0.712 1.00 82.88 267 ASP A CA 1
ATOM 2124 C C . ASP A 1 267 ? 8.245 -5.722 0.815 1.00 82.88 267 ASP A C 1
ATOM 2126 O O . ASP A 1 267 ? 8.913 -5.334 1.769 1.00 82.88 267 ASP A O 1
ATOM 2130 N N . GLY A 1 268 ? 7.819 -4.868 -0.121 1.00 84.88 268 GLY A N 1
ATOM 2131 C CA . GLY A 1 268 ? 8.069 -3.421 -0.085 1.00 84.88 268 GLY A CA 1
ATOM 2132 C C . GLY A 1 268 ? 6.908 -2.588 0.457 1.00 84.88 268 GLY A C 1
ATOM 2133 O O . GLY A 1 268 ? 7.080 -1.400 0.734 1.00 84.88 268 GLY A O 1
ATOM 2134 N N . PHE A 1 269 ? 5.723 -3.172 0.658 1.00 82.81 269 PHE A N 1
ATOM 2135 C CA . PHE A 1 269 ? 4.603 -2.434 1.243 1.00 82.81 269 PHE A CA 1
ATOM 2136 C C . PHE A 1 269 ? 4.782 -2.265 2.748 1.00 82.81 269 PHE A C 1
ATOM 2138 O O . PHE A 1 269 ? 5.092 -3.205 3.484 1.00 82.81 269 PHE A O 1
ATOM 2145 N N . ARG A 1 270 ? 4.594 -1.037 3.224 1.00 74.50 270 ARG A N 1
ATOM 2146 C CA . ARG A 1 270 ? 4.722 -0.682 4.637 1.00 74.50 270 ARG A CA 1
ATOM 2147 C C . ARG A 1 270 ? 3.463 0.026 5.109 1.00 74.50 270 ARG A C 1
ATOM 2149 O O . ARG A 1 270 ? 2.843 0.789 4.366 1.00 74.50 270 ARG A O 1
ATOM 2156 N N . VAL A 1 271 ? 3.121 -0.223 6.368 1.00 60.94 271 VAL A N 1
ATOM 2157 C CA . VAL A 1 271 ? 2.108 0.528 7.108 1.00 60.94 271 VAL A CA 1
ATOM 2158 C C . VAL A 1 271 ? 2.816 1.202 8.265 1.00 60.94 271 VAL A C 1
ATOM 2160 O O . VAL A 1 271 ? 3.591 0.576 8.985 1.00 60.94 271 VAL A O 1
ATOM 2163 N N . PHE A 1 272 ? 2.572 2.493 8.413 1.00 62.56 272 PHE A N 1
ATOM 2164 C CA . PHE A 1 272 ? 3.195 3.298 9.446 1.00 62.56 272 PHE A CA 1
ATOM 2165 C C . PHE A 1 272 ? 2.303 3.306 10.681 1.00 62.56 272 PHE A C 1
ATOM 2167 O O . PHE A 1 272 ? 1.102 3.570 10.583 1.00 62.56 272 PHE A O 1
ATOM 2174 N N . THR A 1 273 ? 2.875 3.014 11.851 1.00 60.22 273 THR A N 1
ATOM 2175 C CA . THR A 1 273 ? 2.163 3.240 13.106 1.00 60.22 273 THR A CA 1
ATOM 2176 C C . THR A 1 273 ? 2.103 4.739 13.354 1.00 60.22 273 THR A C 1
ATOM 2178 O O . THR A 1 273 ? 3.080 5.470 13.195 1.00 60.22 273 THR A O 1
ATOM 2181 N N . ASN A 1 274 ? 0.915 5.207 13.713 1.00 61.25 274 ASN A N 1
ATOM 2182 C CA . ASN A 1 274 ? 0.686 6.592 14.068 1.00 61.25 274 ASN A CA 1
ATOM 2183 C C . ASN A 1 274 ? 0.304 6.634 15.547 1.00 61.25 274 ASN A C 1
ATOM 2185 O O . ASN A 1 274 ? -0.472 5.801 16.026 1.00 61.25 274 ASN A O 1
ATOM 2189 N N . TRP A 1 275 ? 0.860 7.586 16.278 1.00 71.38 275 TRP A N 1
ATOM 2190 C CA . TRP A 1 275 ? 0.423 7.910 17.629 1.00 71.38 275 TRP A CA 1
ATOM 2191 C C . TRP A 1 275 ? -0.303 9.236 17.581 1.00 71.38 275 TRP A C 1
ATOM 2193 O O . TRP A 1 275 ? -0.096 10.082 16.713 1.00 71.38 275 TRP A O 1
ATOM 2203 N N . TYR A 1 276 ? -1.174 9.418 18.551 1.00 78.31 276 TYR A N 1
ATOM 2204 C CA . TYR A 1 276 ? -2.045 10.565 18.594 1.00 78.31 276 TYR A CA 1
ATOM 2205 C C . TYR A 1 276 ? -2.120 11.065 20.025 1.00 78.31 276 TYR A C 1
ATOM 2207 O O . TYR A 1 276 ? -2.231 10.275 20.959 1.00 78.31 276 TYR A O 1
ATOM 2215 N N . CYS A 1 277 ? -2.063 12.381 20.195 1.00 84.88 277 CYS A N 1
ATOM 2216 C CA . CYS A 1 277 ? -2.408 13.034 21.446 1.00 84.88 277 CYS A CA 1
ATOM 2217 C C . CYS A 1 277 ? -3.431 14.122 21.147 1.00 84.88 277 CYS A C 1
ATOM 2219 O O . CYS A 1 277 ? -3.160 15.059 20.395 1.00 84.88 277 CYS A O 1
ATOM 2221 N N . LYS A 1 278 ? -4.621 13.975 21.722 1.00 81.25 278 LYS A N 1
ATOM 2222 C CA . LYS A 1 278 ? -5.653 15.001 21.718 1.00 81.25 278 LYS A CA 1
ATOM 2223 C C . LYS A 1 278 ? -5.330 16.025 22.797 1.00 81.25 278 LYS A C 1
ATOM 2225 O O . LYS A 1 278 ? -5.002 15.619 23.905 1.00 81.25 278 LYS A O 1
ATOM 2230 N N . ASN A 1 279 ? -5.499 17.311 22.491 1.00 86.44 279 ASN A N 1
ATOM 2231 C CA . ASN A 1 279 ? -5.275 18.428 23.416 1.00 86.44 279 ASN A CA 1
ATOM 2232 C C . ASN A 1 279 ? -3.887 18.373 24.092 1.00 86.44 279 ASN A C 1
ATOM 2234 O O . ASN A 1 279 ? -3.804 18.347 25.319 1.00 86.44 279 ASN A O 1
ATOM 2238 N N . PRO A 1 280 ? -2.785 18.298 23.322 1.00 83.50 280 PRO A N 1
ATOM 2239 C CA . PRO A 1 280 ? -1.456 18.201 23.911 1.00 83.50 280 PRO A CA 1
ATOM 2240 C C . PRO A 1 280 ? -1.183 19.398 24.832 1.00 83.50 280 PRO A C 1
ATOM 2242 O O . PRO A 1 280 ? -1.597 20.515 24.542 1.00 83.50 280 PRO A O 1
ATOM 2245 N N . GLN A 1 281 ? -0.445 19.154 25.919 1.00 84.12 281 GLN A N 1
ATOM 2246 C CA . GLN A 1 281 ? -0.057 20.157 26.926 1.00 84.12 281 GLN A CA 1
ATOM 2247 C C . GLN A 1 281 ? -1.197 20.702 27.806 1.00 84.12 281 GLN A C 1
ATOM 2249 O O . GLN A 1 281 ? -0.958 21.615 28.591 1.00 84.12 281 GLN A O 1
ATOM 2254 N N . THR A 1 282 ? -2.405 20.136 27.744 1.00 88.88 282 THR A N 1
ATOM 2255 C CA . THR A 1 282 ? -3.492 20.490 28.671 1.00 88.88 282 THR A CA 1
ATOM 2256 C C . THR A 1 282 ? -3.737 19.382 29.697 1.00 88.88 282 THR A C 1
ATOM 2258 O O . THR A 1 282 ? -3.329 18.235 29.508 1.00 88.88 282 THR A O 1
ATOM 2261 N N . ALA A 1 283 ? -4.436 19.707 30.787 1.00 84.62 283 ALA A N 1
ATOM 2262 C CA . ALA A 1 283 ? -4.890 18.711 31.765 1.00 84.62 283 ALA A CA 1
ATOM 2263 C C . ALA A 1 283 ? -5.896 17.702 31.169 1.00 84.62 283 ALA A C 1
ATOM 2265 O O . ALA A 1 283 ? -6.100 16.625 31.718 1.00 84.62 283 ALA A O 1
ATOM 2266 N N . GLU A 1 284 ? -6.500 18.033 30.025 1.00 90.19 284 GLU A N 1
ATOM 2267 C CA . GLU A 1 284 ? -7.431 17.175 29.288 1.00 90.19 284 GLU A CA 1
ATOM 2268 C C . GLU A 1 284 ? -6.743 16.342 28.198 1.00 90.19 284 GLU A C 1
ATOM 2270 O O . GLU A 1 284 ? -7.424 15.722 27.372 1.00 90.19 284 GLU A O 1
ATOM 2275 N N . ALA A 1 285 ? -5.407 16.358 28.144 1.00 90.75 285 ALA A N 1
ATOM 2276 C CA . ALA A 1 285 ? -4.661 15.619 27.143 1.00 90.75 285 ALA A CA 1
ATOM 2277 C C . ALA A 1 285 ? -5.030 14.130 27.189 1.00 90.75 285 ALA A C 1
ATOM 2279 O O . ALA A 1 285 ? -5.115 13.529 28.259 1.00 90.75 285 ALA A O 1
ATOM 2280 N N . LYS A 1 286 ? -5.243 13.522 26.020 1.00 92.19 286 LYS A N 1
ATOM 2281 C CA . LYS A 1 286 ? -5.464 12.074 25.883 1.00 92.19 286 LYS A CA 1
ATOM 2282 C C . LYS A 1 286 ? -4.604 11.544 24.752 1.00 92.19 286 LYS A C 1
ATOM 2284 O O . LYS A 1 286 ? -4.825 11.901 23.595 1.00 92.19 286 LYS A O 1
ATOM 2289 N N . ALA A 1 287 ? -3.640 10.697 25.077 1.00 91.94 287 ALA A N 1
ATOM 2290 C CA . ALA A 1 287 ? -2.705 10.117 24.137 1.00 91.94 287 ALA A CA 1
ATOM 2291 C C . ALA A 1 287 ? -2.880 8.601 24.016 1.00 91.94 287 ALA A C 1
ATOM 2293 O O . ALA A 1 287 ? -3.286 7.902 24.946 1.00 91.94 287 ALA A O 1
ATOM 2294 N N . GLY A 1 288 ? -2.581 8.091 22.830 1.00 90.25 288 GLY A N 1
ATOM 2295 C CA . GLY A 1 288 ? -2.656 6.678 22.509 1.00 90.25 288 GLY A CA 1
ATOM 2296 C C . GLY A 1 288 ? -1.787 6.343 21.306 1.00 90.25 288 GLY A C 1
ATOM 2297 O O . GLY A 1 288 ? -1.442 7.211 20.501 1.00 90.25 288 GLY A O 1
ATOM 2298 N N . GLY A 1 289 ? -1.400 5.080 21.212 1.00 89.44 289 GLY A N 1
ATOM 2299 C CA . GLY A 1 289 ? -0.575 4.553 20.135 1.00 89.44 289 GLY A CA 1
ATOM 2300 C C . GLY A 1 289 ? -1.216 3.313 19.529 1.00 89.44 289 GLY A C 1
ATOM 2301 O O . GLY A 1 289 ? -1.930 2.580 20.206 1.00 89.44 289 GLY A O 1
ATOM 2302 N N . GLY A 1 290 ? -1.001 3.080 18.240 1.00 84.75 290 GLY A N 1
ATOM 2303 C CA . GLY A 1 290 ? -1.420 1.848 17.576 1.00 84.75 290 GLY A CA 1
ATOM 2304 C C . GLY A 1 290 ? -0.227 0.947 17.301 1.00 84.75 290 GLY A C 1
ATOM 2305 O O . GLY A 1 290 ? 0.816 1.433 16.870 1.00 84.75 290 GLY A O 1
ATOM 2306 N N . ILE A 1 291 ? -0.392 -0.359 17.503 1.00 80.69 291 ILE A N 1
ATOM 2307 C CA . ILE A 1 291 ? 0.521 -1.370 16.969 1.00 80.69 291 ILE A CA 1
ATOM 2308 C C . ILE A 1 291 ? -0.188 -2.108 15.857 1.00 80.69 291 ILE A C 1
ATOM 2310 O O . ILE A 1 291 ? -1.313 -2.591 16.017 1.00 80.69 291 ILE A O 1
ATOM 2314 N N . TRP A 1 292 ? 0.516 -2.228 14.746 1.00 78.31 292 TRP A N 1
ATOM 2315 C CA . TRP A 1 292 ? 0.061 -2.962 13.591 1.00 78.31 292 TRP A CA 1
ATOM 2316 C C . TRP A 1 292 ? 1.207 -3.854 13.115 1.00 78.31 292 TRP A C 1
ATOM 2318 O O . TRP A 1 292 ? 2.271 -3.351 12.766 1.00 78.31 292 TRP A O 1
ATOM 2328 N N . PHE A 1 293 ? 1.005 -5.169 13.162 1.00 63.06 293 PHE A N 1
ATOM 2329 C CA . PHE A 1 293 ? 1.968 -6.180 12.725 1.00 63.06 293 PHE A CA 1
ATOM 2330 C C . PHE A 1 293 ? 1.683 -6.596 11.291 1.00 63.06 293 PHE A C 1
ATOM 2332 O O . PHE A 1 293 ? 2.501 -6.427 10.392 1.00 63.06 293 PHE A O 1
ATOM 2339 N N . SER A 1 294 ? 0.500 -7.164 11.081 1.00 51.53 294 SER A N 1
ATOM 2340 C CA . SER A 1 294 ? 0.024 -7.570 9.775 1.00 51.53 294 SER A CA 1
ATOM 2341 C C . SER A 1 294 ? -1.473 -7.834 9.835 1.00 51.53 294 SER A C 1
AT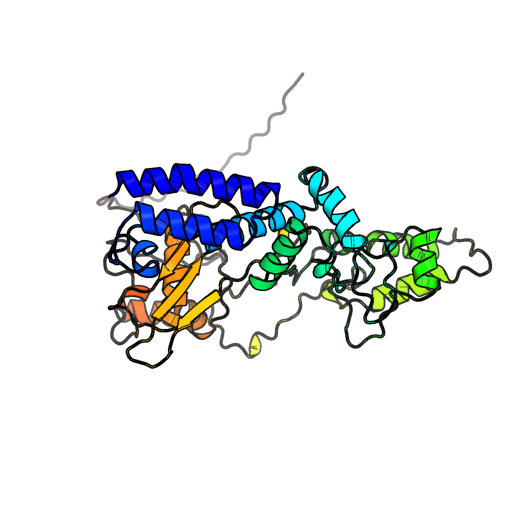OM 2343 O O . SER A 1 294 ? -2.103 -7.913 10.885 1.00 51.53 294 SER A O 1
ATOM 2345 N N . GLN A 1 295 ? -2.073 -7.985 8.677 1.00 38.47 295 GLN A N 1
ATOM 2346 C CA . GLN A 1 295 ? -3.454 -8.403 8.522 1.00 38.47 295 GLN A CA 1
ATOM 2347 C C . GLN A 1 295 ? -3.855 -9.671 9.299 1.00 38.47 295 GLN A C 1
ATOM 2349 O O . GLN A 1 295 ? -3.265 -10.722 9.084 1.00 38.47 295 GLN A O 1
ATOM 2354 N N . HIS A 1 296 ? -4.932 -9.581 10.095 1.00 41.28 296 HIS A N 1
ATOM 2355 C CA . HIS A 1 296 ? -5.538 -10.646 10.927 1.00 41.28 296 HIS A CA 1
ATOM 2356 C C . HIS A 1 296 ? -4.646 -11.116 12.063 1.00 41.28 296 HIS A C 1
ATOM 2358 O O . HIS A 1 296 ? -5.009 -12.051 12.777 1.00 41.28 296 HIS A O 1
ATOM 2364 N N . ASP A 1 297 ? -3.523 -10.436 12.268 1.00 58.47 297 ASP A N 1
ATOM 2365 C CA . ASP A 1 297 ? -2.746 -10.654 13.457 1.00 58.47 297 ASP A CA 1
ATOM 2366 C C . ASP A 1 297 ? -3.608 -10.239 14.651 1.00 58.47 297 ASP A C 1
ATOM 2368 O O . ASP A 1 297 ? -3.987 -9.073 14.810 1.00 58.47 297 ASP A O 1
ATOM 2372 N N . ASN A 1 298 ? -3.981 -11.226 15.462 1.00 75.19 298 ASN A N 1
ATOM 2373 C CA . ASN A 1 298 ? -4.755 -11.029 16.682 1.00 75.19 298 ASN A CA 1
ATOM 2374 C C . ASN A 1 298 ? -3.992 -10.168 17.710 1.00 75.19 298 ASN A C 1
ATOM 2376 O O . ASN A 1 298 ? -4.570 -9.749 18.715 1.00 75.19 298 ASN A O 1
ATOM 2380 N N . GLN A 1 299 ? -2.720 -9.868 17.436 1.00 77.81 299 GLN A N 1
ATOM 2381 C CA . GLN A 1 299 ? -1.877 -8.944 18.179 1.00 77.81 299 GLN A CA 1
ATOM 2382 C C . GLN A 1 299 ? -2.040 -7.475 17.744 1.00 77.81 299 GLN A C 1
ATOM 2384 O O . GLN A 1 299 ? -1.577 -6.588 18.453 1.00 77.81 299 GLN A O 1
ATOM 2389 N N . ASN A 1 300 ? -2.705 -7.156 16.628 1.00 76.81 300 ASN A N 1
ATOM 2390 C CA . ASN A 1 300 ? -2.953 -5.753 16.267 1.00 76.81 300 ASN A CA 1
ATOM 2391 C C . ASN A 1 300 ? -3.840 -5.077 17.312 1.00 76.81 300 ASN A C 1
ATOM 2393 O O . ASN A 1 300 ? -4.968 -5.517 17.554 1.00 76.81 300 ASN A O 1
ATOM 2397 N N . GLN A 1 301 ? -3.350 -4.003 17.927 1.00 84.94 301 GLN A N 1
ATOM 2398 C CA . GLN A 1 301 ? -4.018 -3.376 19.065 1.00 84.94 301 GLN A CA 1
ATOM 2399 C C . GLN A 1 301 ? -3.827 -1.860 19.050 1.00 84.94 301 GLN A C 1
ATOM 2401 O O . GLN A 1 301 ? -2.739 -1.349 18.788 1.00 84.94 301 GLN A O 1
ATOM 2406 N N . SER A 1 302 ? -4.900 -1.131 19.360 1.00 88.12 302 SER A N 1
ATOM 2407 C CA . SER A 1 302 ? -4.833 0.283 19.727 1.00 88.12 302 SER A CA 1
ATOM 2408 C C . SER A 1 302 ? -4.714 0.398 21.239 1.00 88.12 302 SER A C 1
ATOM 2410 O O . SER A 1 302 ? -5.522 -0.181 21.963 1.00 88.12 302 SER A O 1
ATOM 2412 N N . ILE A 1 303 ? -3.759 1.184 21.706 1.00 89.75 303 ILE A N 1
ATOM 2413 C CA . ILE A 1 303 ? -3.465 1.376 23.118 1.00 89.75 303 ILE A CA 1
ATOM 2414 C C . ILE A 1 303 ? -3.811 2.808 23.469 1.00 89.75 303 ILE A C 1
ATOM 2416 O O . ILE A 1 303 ? -3.313 3.753 22.860 1.00 89.75 303 ILE A O 1
ATOM 2420 N N . THR A 1 304 ? -4.667 2.963 24.466 1.00 91.06 304 THR A N 1
ATOM 2421 C CA . THR A 1 304 ? -4.899 4.255 25.110 1.00 91.06 304 THR A CA 1
ATOM 2422 C C . THR A 1 304 ? -4.035 4.304 26.356 1.00 91.06 304 THR A C 1
ATOM 2424 O O . THR A 1 304 ? -3.963 3.313 27.083 1.00 91.06 304 THR A O 1
ATOM 2427 N N . LEU A 1 305 ? -3.358 5.425 26.593 1.00 89.31 305 LEU A N 1
ATOM 2428 C CA . LEU A 1 305 ? -2.589 5.573 27.819 1.00 89.31 305 LEU A CA 1
ATOM 2429 C C . LEU A 1 305 ? -3.527 5.654 29.032 1.00 89.31 305 LEU A C 1
ATOM 2431 O O . LEU A 1 305 ? -4.517 6.386 28.961 1.00 89.31 305 LEU A O 1
ATOM 2435 N N . PRO A 1 306 ? -3.207 4.965 30.141 1.00 88.69 306 PRO A N 1
ATOM 2436 C CA . PRO A 1 306 ? -3.923 5.107 31.406 1.00 88.69 306 PRO A CA 1
ATOM 2437 C C . PRO A 1 306 ? -4.011 6.563 31.868 1.00 88.69 306 PRO A C 1
ATOM 2439 O O . PRO A 1 306 ? -3.074 7.326 31.660 1.00 88.69 306 PRO A O 1
ATOM 2442 N N . ASP A 1 307 ? -5.109 6.954 32.513 1.00 87.94 307 ASP A N 1
ATOM 2443 C CA . ASP A 1 307 ? -5.350 8.348 32.920 1.00 87.94 307 ASP A CA 1
ATOM 2444 C C . ASP A 1 307 ? -4.318 8.882 33.929 1.00 87.94 307 ASP A C 1
ATOM 2446 O O . ASP A 1 307 ? -4.053 10.082 33.955 1.00 87.94 307 ASP A O 1
ATOM 2450 N N . ASP A 1 308 ? -3.709 7.995 34.716 1.00 87.06 308 ASP A N 1
ATOM 2451 C CA . ASP A 1 308 ? -2.600 8.280 35.631 1.00 87.06 308 ASP A CA 1
ATOM 2452 C C . ASP A 1 308 ? -1.232 8.322 34.926 1.00 87.06 308 ASP A C 1
ATOM 2454 O O . ASP A 1 308 ? -0.258 8.846 35.473 1.00 87.06 308 ASP A O 1
ATOM 2458 N N . ALA A 1 309 ? -1.141 7.799 33.701 1.00 87.44 309 ALA A N 1
ATOM 2459 C CA . ALA A 1 309 ? 0.039 7.923 32.864 1.00 87.44 309 ALA A CA 1
ATOM 2460 C C . ALA A 1 309 ? 0.081 9.291 32.180 1.00 87.44 309 ALA A C 1
ATOM 2462 O O . ALA A 1 309 ? -0.931 9.908 31.839 1.00 87.44 309 ALA A O 1
ATOM 2463 N N . ARG A 1 310 ? 1.298 9.760 31.913 1.00 88.44 310 ARG A N 1
ATOM 2464 C CA . ARG A 1 310 ? 1.514 11.047 31.267 1.00 88.44 310 ARG A CA 1
ATOM 2465 C C . ARG A 1 310 ? 0.966 11.033 29.837 1.00 88.44 310 ARG A C 1
ATOM 2467 O O . ARG A 1 310 ? 1.442 10.297 28.978 1.00 88.44 310 ARG A O 1
ATOM 2474 N N . GLN A 1 311 ? -0.006 11.893 29.561 1.00 92.44 311 GLN A N 1
ATOM 2475 C CA . GLN A 1 311 ? -0.736 11.923 28.291 1.00 92.44 311 GLN A CA 1
ATOM 2476 C C . GLN A 1 311 ? 0.043 12.676 27.197 1.00 92.44 311 GLN A C 1
ATOM 2478 O O . GLN A 1 311 ? -0.342 13.753 26.746 1.00 92.44 311 GLN A O 1
ATOM 2483 N N . THR A 1 312 ? 1.191 12.132 26.780 1.00 88.81 312 THR A N 1
ATOM 2484 C CA . THR A 1 312 ? 2.060 12.749 25.761 1.00 88.81 312 THR A CA 1
ATOM 2485 C C . THR A 1 312 ? 2.357 11.806 24.601 1.00 88.81 312 THR A C 1
ATOM 2487 O O . THR A 1 312 ? 2.245 10.588 24.735 1.00 88.81 312 THR A O 1
ATOM 2490 N N . LEU A 1 313 ? 2.754 12.371 23.452 1.00 82.69 313 LEU A N 1
ATOM 2491 C CA . LEU A 1 313 ? 3.121 11.585 22.271 1.00 82.69 313 LEU A CA 1
ATOM 2492 C C . LEU A 1 313 ? 4.267 10.596 22.577 1.00 82.69 313 LEU A C 1
ATOM 2494 O O . LEU A 1 313 ? 4.080 9.419 22.288 1.00 82.69 313 LEU A O 1
ATOM 2498 N N . PRO A 1 314 ? 5.394 10.987 23.219 1.00 84.06 314 PRO A N 1
ATOM 2499 C CA . PRO A 1 314 ? 6.462 10.035 23.540 1.00 84.06 314 PRO A CA 1
ATOM 2500 C C . PRO A 1 314 ? 6.001 8.877 24.426 1.00 84.06 314 PRO A C 1
ATOM 2502 O O . PRO A 1 314 ? 6.403 7.738 24.208 1.00 84.06 314 PRO A O 1
ATOM 2505 N N . THR A 1 315 ? 5.134 9.149 25.404 1.00 86.69 315 THR A N 1
ATOM 2506 C CA . THR A 1 315 ? 4.578 8.117 26.285 1.00 86.69 315 THR A CA 1
ATOM 2507 C C . THR A 1 315 ? 3.669 7.157 25.509 1.00 86.69 315 THR A C 1
ATOM 2509 O O . THR A 1 315 ? 3.727 5.948 25.722 1.00 86.69 315 THR A O 1
ATOM 2512 N N . ALA A 1 316 ? 2.880 7.668 24.558 1.00 88.06 316 ALA A N 1
ATOM 2513 C CA . ALA A 1 316 ? 2.017 6.860 23.697 1.00 88.06 316 ALA A CA 1
ATOM 2514 C C . ALA A 1 316 ? 2.824 5.977 22.737 1.00 88.06 316 ALA A C 1
ATOM 2516 O O . ALA A 1 316 ? 2.506 4.799 22.568 1.00 88.06 316 ALA A O 1
ATOM 2517 N N . THR A 1 317 ? 3.901 6.518 22.165 1.00 86.75 317 THR A N 1
ATOM 2518 C CA . THR A 1 317 ? 4.856 5.754 21.356 1.00 86.75 317 THR A CA 1
ATOM 2519 C C . THR A 1 317 ? 5.518 4.658 22.188 1.00 86.75 317 THR A C 1
ATOM 2521 O O . THR A 1 317 ? 5.555 3.508 21.757 1.00 86.75 317 THR A O 1
ATOM 2524 N N . ALA A 1 318 ? 5.962 4.978 23.408 1.00 85.44 318 ALA A N 1
ATOM 2525 C CA . ALA A 1 318 ? 6.551 4.009 24.331 1.00 85.44 318 ALA A CA 1
ATOM 2526 C C . ALA A 1 318 ? 5.605 2.852 24.645 1.00 85.44 318 ALA A C 1
ATOM 2528 O O . ALA A 1 318 ? 5.996 1.689 24.573 1.00 85.44 318 ALA A O 1
ATOM 2529 N N . ALA A 1 319 ? 4.348 3.174 24.952 1.00 86.94 319 ALA A N 1
ATOM 2530 C CA . ALA A 1 319 ? 3.332 2.177 25.242 1.00 86.94 319 ALA A CA 1
ATOM 2531 C C . ALA A 1 319 ? 3.051 1.282 24.028 1.00 86.94 319 ALA A C 1
ATOM 2533 O O . ALA A 1 319 ? 2.950 0.067 24.191 1.00 86.94 319 ALA A O 1
ATOM 2534 N N . ALA A 1 320 ? 2.989 1.851 22.817 1.00 87.06 320 ALA A N 1
ATOM 2535 C CA . ALA A 1 320 ? 2.853 1.076 21.586 1.00 87.06 320 ALA A CA 1
ATOM 2536 C C . ALA A 1 320 ? 4.036 0.128 21.367 1.00 87.06 320 ALA A C 1
ATOM 2538 O O . ALA A 1 320 ? 3.838 -1.060 21.140 1.00 87.06 320 ALA A O 1
ATOM 2539 N N . VAL A 1 321 ? 5.271 0.599 21.509 1.00 84.31 321 VAL A N 1
ATOM 2540 C CA . VAL A 1 321 ? 6.449 -0.261 21.330 1.00 84.31 321 VAL A CA 1
ATOM 2541 C C . VAL A 1 321 ? 6.494 -1.369 22.377 1.00 84.31 321 VAL A C 1
ATOM 2543 O O . VAL A 1 321 ? 6.621 -2.539 22.023 1.00 84.31 321 VAL A O 1
ATOM 2546 N N . LEU A 1 322 ? 6.313 -1.028 23.656 1.00 85.19 322 LEU A N 1
ATOM 2547 C CA . LEU A 1 322 ? 6.318 -1.996 24.753 1.00 85.19 322 LEU A CA 1
ATOM 2548 C C . LEU A 1 322 ? 5.270 -3.085 24.537 1.00 85.19 322 LEU A C 1
ATOM 2550 O O . LEU A 1 322 ? 5.555 -4.274 24.665 1.00 85.19 322 LEU A O 1
ATOM 2554 N N . LYS A 1 323 ? 4.051 -2.687 24.186 1.00 86.31 323 LYS A N 1
ATOM 2555 C CA . LYS A 1 323 ? 2.976 -3.638 23.945 1.00 86.31 323 LYS A CA 1
ATOM 2556 C C . LYS A 1 323 ? 3.247 -4.476 22.692 1.00 86.31 323 LYS A C 1
ATOM 2558 O O . LYS A 1 323 ? 2.922 -5.658 22.687 1.00 86.31 323 LYS A O 1
ATOM 2563 N N . GLY A 1 324 ? 3.917 -3.922 21.682 1.00 82.50 324 GLY A N 1
ATOM 2564 C CA . GLY A 1 324 ? 4.348 -4.675 20.509 1.00 82.50 324 GLY A CA 1
ATOM 2565 C C . GLY A 1 324 ? 5.378 -5.745 20.864 1.00 82.50 324 GLY A C 1
ATOM 2566 O O . GLY A 1 324 ? 5.269 -6.881 20.413 1.00 82.50 324 GLY A O 1
ATOM 2567 N N . LEU A 1 325 ? 6.328 -5.414 21.741 1.00 78.25 325 LEU A N 1
ATOM 2568 C CA . LEU A 1 325 ? 7.311 -6.364 22.266 1.00 78.25 325 LEU A CA 1
ATOM 2569 C C . LEU A 1 325 ? 6.650 -7.470 23.101 1.00 78.25 325 LEU A C 1
ATOM 2571 O O . LEU A 1 325 ? 7.005 -8.635 22.963 1.00 78.25 325 LEU A O 1
ATOM 2575 N N . GLN A 1 326 ? 5.668 -7.127 23.939 1.00 82.69 326 GLN A N 1
ATOM 2576 C CA . GLN A 1 326 ? 4.955 -8.090 24.791 1.00 82.69 326 GLN A CA 1
ATOM 2577 C C . GLN A 1 326 ? 4.126 -9.110 24.009 1.00 82.69 326 GLN A C 1
ATOM 2579 O O . GLN A 1 326 ? 3.913 -10.222 24.487 1.00 82.69 326 GLN A O 1
ATOM 2584 N N . LEU A 1 327 ? 3.601 -8.714 22.852 1.00 80.31 327 LEU A N 1
ATOM 2585 C CA . LEU A 1 327 ? 2.738 -9.575 22.051 1.00 80.31 327 LEU A CA 1
ATOM 2586 C C . LEU A 1 327 ? 3.533 -10.638 21.284 1.00 80.31 327 LEU A C 1
ATOM 2588 O O . LEU A 1 327 ? 2.984 -11.682 20.939 1.00 80.31 327 LEU A O 1
ATOM 2592 N N . GLN A 1 328 ? 4.830 -10.412 21.085 1.00 77.81 328 GLN A N 1
ATOM 2593 C CA . GLN A 1 328 ? 5.643 -11.234 20.208 1.00 77.81 328 GLN A CA 1
ATOM 2594 C C . GLN A 1 328 ? 6.259 -12.451 20.909 1.00 77.81 328 GLN A C 1
ATOM 2596 O O . GLN A 1 328 ? 6.655 -12.372 22.077 1.00 77.81 328 GLN A O 1
ATOM 2601 N N . PRO A 1 329 ? 6.390 -13.593 20.204 1.00 68.75 329 PRO A N 1
ATOM 2602 C CA . PRO A 1 329 ? 7.063 -14.766 20.742 1.00 68.75 329 PRO A CA 1
ATOM 2603 C C . PRO A 1 329 ? 8.501 -14.437 21.153 1.00 68.75 329 PRO A C 1
ATOM 2605 O O . PRO A 1 329 ? 9.259 -13.822 20.397 1.00 68.75 329 PRO A O 1
ATOM 2608 N N . LYS A 1 330 ? 8.891 -14.898 22.344 1.00 54.62 330 LYS A N 1
ATOM 2609 C CA . LYS A 1 330 ? 10.266 -14.803 22.843 1.00 54.62 330 LYS A CA 1
ATOM 2610 C C . LYS A 1 330 ? 11.227 -15.377 21.782 1.00 54.62 330 LYS A C 1
ATOM 2612 O O . LYS A 1 330 ? 11.064 -16.530 21.399 1.00 54.62 330 LYS A O 1
ATOM 2617 N N . ALA A 1 331 ? 12.200 -14.572 21.337 1.00 52.09 331 ALA A N 1
ATOM 2618 C CA . ALA A 1 331 ? 13.254 -14.879 20.348 1.00 52.09 331 ALA A CA 1
ATOM 2619 C C . ALA A 1 331 ? 13.019 -14.541 18.853 1.00 52.09 331 ALA A C 1
ATOM 2621 O O . ALA A 1 331 ? 13.833 -14.955 18.024 1.00 52.09 331 ALA A O 1
ATOM 2622 N N . ARG A 1 332 ? 12.003 -13.746 18.471 1.00 49.44 332 ARG A N 1
ATOM 2623 C CA . ARG A 1 332 ? 11.927 -13.169 17.107 1.00 49.44 332 ARG A CA 1
ATOM 2624 C C . ARG A 1 332 ? 12.410 -11.710 17.050 1.00 49.44 332 ARG A C 1
ATOM 2626 O O . ARG A 1 332 ? 11.972 -10.913 17.878 1.00 49.44 332 ARG A O 1
ATOM 2633 N N . PRO A 1 333 ? 13.282 -11.339 16.088 1.00 53.41 333 PRO A N 1
ATOM 2634 C CA . PRO A 1 333 ? 13.638 -9.941 15.863 1.00 53.41 333 PRO A CA 1
ATOM 2635 C C . PRO A 1 333 ? 12.420 -9.160 15.349 1.00 53.41 333 PRO A C 1
ATOM 2637 O O . PRO A 1 333 ? 11.646 -9.672 14.539 1.00 53.41 333 PRO A O 1
ATOM 2640 N N . LEU A 1 334 ? 12.259 -7.925 15.826 1.00 56.53 334 LEU A N 1
ATOM 2641 C CA . LEU A 1 334 ? 11.138 -7.041 15.506 1.00 56.53 334 LEU A CA 1
ATOM 2642 C C . LEU A 1 334 ? 11.615 -5.698 14.990 1.00 56.53 334 LEU A C 1
ATOM 2644 O O . LEU A 1 334 ? 12.554 -5.118 15.526 1.00 56.53 334 LEU A O 1
ATOM 2648 N N . TRP A 1 335 ? 10.889 -5.191 13.998 1.00 64.56 335 TRP A N 1
ATOM 2649 C CA . TRP A 1 335 ? 11.151 -3.908 13.365 1.00 64.56 335 TRP A CA 1
ATOM 2650 C C . TRP A 1 335 ? 9.998 -2.958 13.668 1.00 64.56 335 TRP A C 1
ATOM 2652 O O . TRP A 1 335 ? 8.884 -3.143 13.179 1.00 64.56 335 TRP A O 1
ATOM 2662 N N . PHE A 1 336 ? 10.261 -1.939 14.483 1.00 70.06 336 PHE A N 1
ATOM 2663 C CA . PHE A 1 336 ? 9.305 -0.871 14.758 1.00 70.06 336 PHE A CA 1
ATOM 2664 C C . PHE A 1 336 ? 9.646 0.344 13.900 1.00 70.06 336 PHE A C 1
ATOM 2666 O O . PHE A 1 336 ? 10.737 0.894 14.012 1.00 70.06 336 PHE A O 1
ATOM 2673 N N . ASN A 1 337 ? 8.710 0.786 13.058 1.00 69.00 337 ASN A N 1
ATOM 2674 C CA . ASN A 1 337 ? 8.860 2.039 12.325 1.00 69.00 337 ASN A CA 1
ATOM 2675 C C . ASN A 1 337 ? 8.253 3.178 13.151 1.00 69.00 337 ASN A C 1
ATOM 2677 O O . ASN A 1 337 ? 7.033 3.303 13.242 1.00 69.00 337 ASN A O 1
ATOM 2681 N N . LEU A 1 338 ? 9.110 3.953 13.809 1.00 77.81 338 LEU A N 1
ATOM 2682 C CA . LEU A 1 338 ? 8.725 5.029 14.716 1.00 77.81 338 LEU A CA 1
ATOM 2683 C C . LEU A 1 338 ? 9.153 6.361 14.097 1.00 77.81 338 LEU A C 1
ATOM 2685 O O . LEU A 1 338 ? 10.319 6.570 13.812 1.00 77.81 338 LEU A O 1
ATOM 2689 N N . LEU A 1 339 ? 8.234 7.305 13.947 1.00 67.75 339 LEU A N 1
ATOM 2690 C CA . LEU A 1 339 ? 8.521 8.703 13.539 1.00 67.75 339 LEU A CA 1
ATOM 2691 C C . LEU A 1 339 ? 9.030 9.597 14.718 1.00 67.75 339 LEU A C 1
ATOM 2693 O O . LEU A 1 339 ? 9.169 10.805 14.556 1.00 67.75 339 LEU A O 1
ATOM 2697 N N . SER A 1 340 ? 9.178 9.066 15.948 1.00 75.75 340 SER A N 1
ATOM 2698 C CA . SER A 1 340 ? 9.461 9.861 17.158 1.00 75.75 340 SER A CA 1
ATOM 2699 C C . SER A 1 340 ? 10.941 9.768 17.499 1.00 75.75 340 SER A C 1
ATOM 2701 O O . SER A 1 340 ? 11.345 8.891 18.262 1.00 75.75 340 SER A O 1
ATOM 2703 N N . GLN A 1 341 ? 11.732 10.703 16.968 1.00 73.19 341 GLN A N 1
ATOM 2704 C CA . GLN A 1 341 ? 13.184 10.729 17.175 1.00 73.19 341 GLN A CA 1
ATOM 2705 C C . GLN A 1 341 ? 13.550 10.734 18.663 1.00 73.19 341 GLN A C 1
ATOM 2707 O O . GLN A 1 341 ? 14.365 9.940 19.106 1.00 73.19 341 GLN A O 1
ATOM 2712 N N . GLN A 1 342 ? 12.855 11.548 19.467 1.00 76.44 342 GLN A N 1
ATOM 2713 C CA . GLN A 1 342 ? 13.075 11.601 20.913 1.00 76.44 342 GLN A CA 1
ATOM 2714 C C . GLN A 1 342 ? 12.840 10.250 21.598 1.00 76.44 342 GLN A C 1
ATOM 2716 O O . GLN A 1 342 ? 13.546 9.916 22.548 1.00 76.44 342 GLN A O 1
ATOM 2721 N N . PHE A 1 343 ? 11.822 9.492 21.178 1.00 80.25 343 PHE A N 1
ATOM 2722 C CA . PHE A 1 343 ? 11.587 8.177 21.758 1.00 80.25 343 PHE A CA 1
ATOM 2723 C C . PHE A 1 343 ? 12.705 7.210 21.375 1.00 80.25 343 PHE A C 1
ATOM 2725 O O . PHE A 1 343 ? 13.201 6.542 22.272 1.00 80.25 343 PHE A O 1
ATOM 2732 N N . ILE A 1 344 ? 13.128 7.203 20.106 1.00 76.81 344 ILE A N 1
ATOM 2733 C CA . ILE A 1 344 ? 14.248 6.390 19.613 1.00 76.81 344 ILE A CA 1
ATOM 2734 C C . ILE A 1 344 ? 15.510 6.676 20.435 1.00 76.81 344 ILE A C 1
ATOM 2736 O O . ILE A 1 344 ? 15.967 5.782 21.136 1.00 76.81 344 ILE A O 1
ATOM 2740 N N . THR A 1 345 ? 15.963 7.933 20.486 1.00 79.62 345 THR A N 1
ATOM 2741 C CA . THR A 1 345 ? 17.111 8.371 21.301 1.00 79.62 345 THR A CA 1
ATOM 2742 C C . THR A 1 345 ? 16.994 7.894 22.753 1.00 79.62 345 THR A C 1
ATOM 2744 O O . THR A 1 345 ? 17.942 7.406 23.354 1.00 79.62 345 THR A O 1
ATOM 2747 N N . ASN A 1 346 ? 15.808 7.999 23.358 1.00 81.19 346 ASN A N 1
ATOM 2748 C CA . ASN A 1 346 ? 15.613 7.589 24.747 1.00 81.19 346 ASN A CA 1
ATOM 2749 C C . ASN A 1 346 ? 15.831 6.084 24.985 1.00 81.19 346 ASN A C 1
ATOM 2751 O O . ASN A 1 346 ? 16.307 5.723 26.058 1.00 81.19 346 ASN A O 1
ATOM 2755 N N . ILE A 1 347 ? 15.428 5.217 24.050 1.00 79.31 347 ILE A N 1
ATOM 2756 C CA . ILE A 1 347 ? 15.538 3.760 24.228 1.00 79.31 347 ILE A CA 1
ATOM 2757 C C . ILE A 1 347 ? 16.896 3.212 23.810 1.00 79.31 347 ILE A C 1
ATOM 2759 O O . ILE A 1 347 ? 17.339 2.228 24.393 1.00 79.31 347 ILE A O 1
ATOM 2763 N N . THR A 1 348 ? 17.544 3.817 22.823 1.00 76.38 348 THR A N 1
ATOM 2764 C CA . THR A 1 348 ? 18.785 3.280 22.269 1.00 76.38 348 THR A CA 1
ATOM 2765 C C . THR A 1 348 ? 20.029 3.846 22.960 1.00 76.38 348 THR A C 1
ATOM 2767 O O . THR A 1 348 ? 20.997 3.118 23.141 1.00 76.38 348 THR A O 1
ATOM 2770 N N . GLN A 1 349 ? 19.955 5.089 23.446 1.00 81.06 349 GLN A N 1
ATOM 2771 C CA . GLN A 1 349 ? 21.090 5.830 24.009 1.00 81.06 349 GLN A CA 1
ATOM 2772 C C . GLN A 1 349 ? 21.016 5.907 25.538 1.00 81.06 349 GLN A C 1
ATOM 2774 O O . GLN A 1 349 ? 21.885 5.476 26.293 1.00 81.06 349 GLN A O 1
ATOM 2779 N N . LYS A 1 350 ? 19.878 6.400 26.040 1.00 82.69 350 LYS A N 1
ATOM 2780 C CA . LYS A 1 350 ? 19.734 6.769 27.459 1.00 82.69 350 LYS A CA 1
ATOM 2781 C C . LYS A 1 350 ? 19.292 5.627 28.361 1.00 82.69 350 LYS A C 1
ATOM 2783 O O . LYS A 1 350 ? 19.369 5.752 29.581 1.00 82.69 350 LYS A O 1
ATOM 2788 N N . LEU A 1 351 ? 18.803 4.525 27.794 1.00 80.50 351 LEU A N 1
ATOM 2789 C CA . LEU A 1 351 ? 18.181 3.455 28.572 1.00 80.50 351 LEU A CA 1
ATOM 2790 C C . LEU A 1 351 ? 19.172 2.791 29.533 1.00 80.50 351 LEU A C 1
ATOM 2792 O O . LEU A 1 351 ? 18.825 2.566 30.688 1.00 80.50 351 LEU A O 1
ATOM 2796 N N . THR A 1 352 ? 20.406 2.548 29.087 1.00 78.31 352 THR A N 1
ATOM 2797 C CA . THR A 1 352 ? 21.475 1.961 29.910 1.00 78.31 352 THR A CA 1
ATOM 2798 C C . THR A 1 352 ? 21.875 2.890 31.054 1.00 78.31 352 THR A C 1
ATOM 2800 O O . THR A 1 352 ? 22.006 2.460 32.199 1.00 78.31 352 THR A O 1
ATOM 2803 N N . GLU A 1 353 ? 22.021 4.189 30.775 1.00 86.06 353 GLU A N 1
ATOM 2804 C CA . GLU A 1 353 ? 22.298 5.199 31.801 1.00 86.06 353 GLU A CA 1
ATOM 2805 C C . GLU A 1 353 ? 21.169 5.255 32.842 1.00 86.06 353 GLU A C 1
ATOM 2807 O O . GLU A 1 353 ? 21.420 5.327 34.046 1.00 86.06 353 GLU A O 1
ATOM 2812 N N . TRP A 1 354 ? 19.917 5.200 32.384 1.00 86.44 354 TRP A N 1
ATOM 2813 C CA . TRP A 1 354 ? 18.745 5.198 33.249 1.00 86.44 354 TRP A CA 1
ATOM 2814 C C . TRP A 1 354 ? 18.659 3.943 34.105 1.00 86.44 354 TRP A C 1
ATOM 2816 O O . TRP A 1 354 ? 18.411 4.072 35.300 1.00 86.44 354 TRP A O 1
ATOM 2826 N N . ASP A 1 355 ? 18.910 2.765 33.539 1.00 74.44 355 ASP A N 1
ATOM 2827 C CA . ASP A 1 355 ? 18.911 1.501 34.278 1.00 74.44 355 ASP A CA 1
ATOM 2828 C C . ASP A 1 355 ? 19.987 1.501 35.375 1.00 74.44 355 ASP A C 1
ATOM 2830 O O . ASP A 1 355 ? 19.694 1.228 36.540 1.00 74.44 355 ASP A O 1
ATOM 2834 N N . ASN A 1 356 ? 21.197 1.973 35.051 1.00 79.12 356 ASN A N 1
ATOM 2835 C CA . ASN A 1 356 ? 22.289 2.138 36.017 1.00 79.12 356 ASN A CA 1
ATOM 2836 C C . ASN A 1 356 ? 21.936 3.101 37.165 1.00 79.12 356 ASN A C 1
ATOM 2838 O O . ASN A 1 356 ? 22.415 2.942 38.287 1.00 79.12 356 ASN A O 1
ATOM 2842 N N . LYS A 1 357 ? 21.080 4.095 36.902 1.00 83.88 357 LYS A N 1
ATOM 2843 C CA . LYS A 1 357 ? 20.574 5.056 37.897 1.00 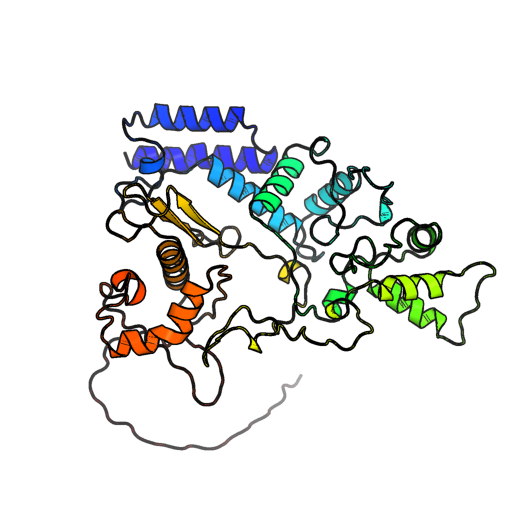83.88 357 LYS A CA 1
ATOM 2844 C C . LYS A 1 357 ? 19.275 4.601 38.574 1.00 83.88 357 LYS A C 1
ATOM 2846 O O . LYS A 1 357 ? 18.662 5.388 39.300 1.00 83.88 357 LYS A O 1
ATOM 2851 N N . GLY A 1 358 ? 18.811 3.375 38.319 1.00 83.56 358 GLY A N 1
ATOM 2852 C CA . GLY A 1 358 ? 17.536 2.865 38.831 1.00 83.56 358 GLY A CA 1
ATOM 2853 C C . GLY A 1 358 ? 16.329 3.692 38.374 1.00 83.56 358 GLY A C 1
ATOM 2854 O O . GLY A 1 358 ? 15.371 3.858 39.123 1.00 83.56 358 GLY A O 1
ATOM 2855 N N . PHE A 1 359 ? 16.407 4.283 37.179 1.00 80.94 359 PHE A N 1
ATOM 2856 C CA . PHE A 1 359 ? 15.432 5.205 36.588 1.00 80.94 359 PHE A CA 1
ATOM 2857 C C . PHE A 1 359 ? 15.105 6.444 37.445 1.00 80.94 359 PHE A C 1
ATOM 2859 O O . PHE A 1 359 ? 14.108 7.133 37.200 1.00 80.94 359 PHE A O 1
ATOM 2866 N N . SER A 1 360 ? 15.955 6.780 38.422 1.00 79.00 360 SER A N 1
ATOM 2867 C CA . SER A 1 360 ? 15.775 7.963 39.262 1.00 79.00 360 SER A CA 1
ATOM 2868 C C . SER A 1 360 ? 15.826 9.247 38.423 1.00 79.00 360 SER A C 1
ATOM 2870 O O . SER A 1 360 ? 16.741 9.453 37.626 1.00 79.00 360 SER A O 1
ATOM 2872 N N . GLY A 1 361 ? 14.809 10.104 38.564 1.00 82.81 361 GLY A N 1
ATOM 2873 C CA . GLY A 1 361 ? 14.688 11.361 37.812 1.00 82.81 361 GLY A CA 1
ATOM 2874 C C . GLY A 1 361 ? 14.262 11.213 36.342 1.00 82.81 361 GLY A C 1
ATOM 2875 O O . GLY A 1 361 ? 14.161 12.214 35.628 1.00 82.81 361 GLY A O 1
ATOM 2876 N N . VAL A 1 362 ? 13.971 9.996 35.869 1.00 81.62 362 VAL A N 1
ATOM 2877 C CA . VAL A 1 362 ? 13.566 9.753 34.479 1.00 81.62 362 VAL A CA 1
ATOM 2878 C C . VAL A 1 362 ? 12.069 10.005 34.304 1.00 81.62 362 VAL A C 1
ATOM 2880 O O . VAL A 1 362 ? 11.221 9.355 34.915 1.00 81.62 362 VAL A O 1
ATOM 2883 N N . LYS A 1 363 ? 11.713 10.930 33.407 1.00 77.38 363 LYS A N 1
ATOM 2884 C CA . LYS A 1 363 ? 10.309 11.156 33.022 1.00 77.38 363 LYS A CA 1
ATOM 2885 C C . LYS A 1 363 ? 9.723 9.874 32.424 1.00 77.38 363 LYS A C 1
ATOM 2887 O O . LYS A 1 363 ? 10.316 9.300 31.506 1.00 77.38 363 LYS A O 1
ATOM 2892 N N . ASP A 1 364 ? 8.550 9.477 32.912 1.00 73.75 364 ASP A N 1
ATOM 2893 C CA . ASP A 1 364 ? 7.831 8.252 32.531 1.00 73.75 364 ASP A CA 1
ATOM 2894 C C . ASP A 1 364 ? 8.579 6.948 32.884 1.00 73.75 364 ASP A C 1
ATOM 2896 O O . ASP A 1 364 ? 8.396 5.922 32.225 1.00 73.75 364 ASP A O 1
ATOM 2900 N N . ALA A 1 365 ? 9.405 6.976 33.940 1.00 73.56 365 ALA A N 1
ATOM 2901 C CA . ALA A 1 365 ? 10.174 5.831 34.440 1.00 73.56 365 ALA A CA 1
ATOM 2902 C C . ALA A 1 365 ? 9.352 4.537 34.567 1.00 73.56 365 ALA A C 1
ATOM 2904 O O . ALA A 1 365 ? 9.837 3.474 34.201 1.00 73.56 365 ALA A O 1
ATOM 2905 N N . LYS A 1 366 ? 8.086 4.611 35.006 1.00 72.75 366 LYS A N 1
ATOM 2906 C CA . LYS A 1 366 ? 7.219 3.430 35.179 1.00 72.75 366 LYS A CA 1
ATOM 2907 C C . LYS A 1 366 ? 6.984 2.655 33.874 1.00 72.75 366 LYS A C 1
ATOM 2909 O O . LYS A 1 366 ? 6.983 1.429 33.881 1.00 72.75 366 LYS A O 1
ATOM 2914 N N . ILE A 1 367 ? 6.820 3.361 32.753 1.00 69.81 367 ILE A N 1
ATOM 2915 C CA . ILE A 1 367 ? 6.597 2.750 31.430 1.00 69.81 367 ILE A CA 1
ATOM 2916 C C . ILE A 1 367 ? 7.925 2.295 30.818 1.00 69.81 367 ILE A C 1
ATOM 2918 O O . ILE A 1 367 ? 7.974 1.265 30.153 1.00 69.81 367 ILE A O 1
ATOM 2922 N N . LYS A 1 368 ?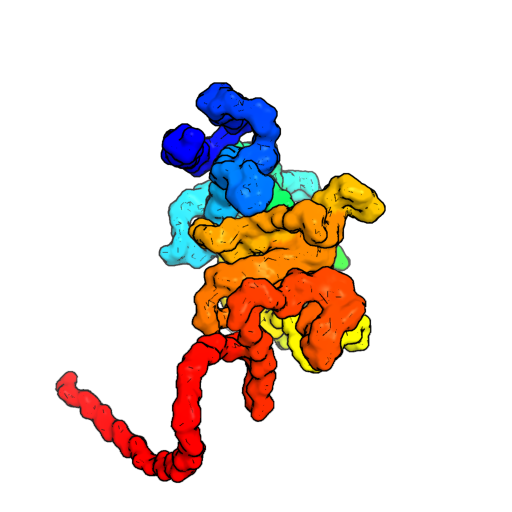 9.007 3.040 31.069 1.00 69.56 368 LYS A N 1
ATOM 2923 C CA . LYS A 1 368 ? 10.338 2.767 30.509 1.00 69.56 368 LYS A CA 1
ATOM 2924 C C . LYS A 1 368 ? 11.102 1.654 31.238 1.00 69.56 368 LYS A C 1
ATOM 2926 O O . LYS A 1 368 ? 11.846 0.930 30.593 1.00 69.56 368 LYS A O 1
ATOM 2931 N N . GLY A 1 369 ? 10.912 1.514 32.550 1.00 58.12 369 GLY A N 1
ATOM 2932 C CA . GLY A 1 369 ? 11.646 0.581 33.413 1.00 58.12 369 GLY A CA 1
ATOM 2933 C C . GLY A 1 369 ? 10.912 -0.723 33.755 1.00 58.12 369 GLY A C 1
ATOM 2934 O O . GLY A 1 369 ? 11.478 -1.568 34.437 1.00 58.12 369 GLY A O 1
ATOM 2935 N N . GLY A 1 370 ? 9.656 -0.916 33.322 1.00 52.62 370 GLY A N 1
ATOM 2936 C CA . GLY A 1 370 ? 8.950 -2.211 33.423 1.00 52.62 370 GLY A CA 1
ATOM 2937 C C . GLY A 1 370 ? 8.678 -2.745 34.844 1.00 52.62 370 GLY A C 1
ATOM 2938 O O . GLY A 1 370 ? 8.459 -3.947 35.018 1.00 52.62 370 GLY A O 1
ATOM 2939 N N . HIS A 1 371 ? 8.679 -1.868 35.852 1.00 42.47 371 HIS A N 1
ATOM 2940 C CA . HIS A 1 371 ? 8.935 -2.210 37.258 1.00 42.47 371 HIS A CA 1
ATOM 2941 C C . HIS A 1 371 ? 7.907 -3.113 37.981 1.00 42.47 371 HIS A C 1
ATOM 2943 O O . HIS A 1 371 ? 8.243 -3.661 39.026 1.00 42.47 371 HIS A O 1
ATOM 2949 N N . ASP A 1 372 ? 6.712 -3.356 37.431 1.00 42.84 372 ASP A N 1
ATOM 2950 C CA . ASP A 1 372 ? 5.654 -4.122 38.125 1.00 42.84 372 ASP A CA 1
ATOM 2951 C C . ASP A 1 372 ? 5.527 -5.601 37.687 1.00 42.84 372 ASP A C 1
ATOM 2953 O O . ASP A 1 372 ? 4.649 -6.316 38.162 1.00 42.84 372 ASP A O 1
ATOM 2957 N N . SER A 1 373 ? 6.382 -6.104 36.784 1.00 37.72 373 SER A N 1
ATOM 2958 C CA . SER A 1 373 ? 6.173 -7.427 36.150 1.00 37.72 373 SER A CA 1
ATOM 2959 C C . SER A 1 373 ? 7.111 -8.560 36.596 1.00 37.72 373 SER A C 1
ATOM 2961 O O . SER A 1 373 ? 7.043 -9.656 36.036 1.00 37.72 373 SER A O 1
ATOM 2963 N N . GLY A 1 374 ? 8.025 -8.330 37.549 1.00 30.81 374 GLY A N 1
ATOM 2964 C CA . GLY A 1 374 ? 9.033 -9.331 37.951 1.00 30.81 374 GLY A CA 1
ATOM 2965 C C . GLY A 1 374 ? 9.946 -9.809 36.806 1.00 30.81 374 GLY A C 1
ATOM 2966 O O . GLY A 1 374 ? 10.699 -10.767 36.965 1.00 30.81 374 GLY A O 1
ATOM 2967 N N . SER A 1 375 ? 9.875 -9.149 35.648 1.00 32.47 375 SER A N 1
ATOM 2968 C CA . SER A 1 375 ? 10.605 -9.476 34.430 1.00 32.47 375 SER A CA 1
ATOM 2969 C C . SER A 1 375 ? 11.690 -8.424 34.244 1.00 32.47 375 SER A C 1
ATOM 2971 O O . SER A 1 375 ? 11.425 -7.321 33.774 1.00 32.47 375 SER A O 1
ATOM 2973 N N . ARG A 1 376 ? 12.917 -8.747 34.658 1.00 32.75 376 ARG A N 1
ATOM 2974 C CA . ARG A 1 376 ? 14.099 -7.943 34.334 1.00 32.75 376 ARG A CA 1
ATOM 2975 C C . ARG A 1 376 ? 14.459 -8.256 32.879 1.00 32.75 376 ARG A C 1
ATOM 2977 O O . ARG A 1 376 ? 14.794 -9.396 32.569 1.00 32.75 376 ARG A O 1
ATOM 2984 N N . PHE A 1 377 ? 14.314 -7.286 31.982 1.00 34.09 377 PHE A N 1
ATOM 2985 C CA . PHE A 1 377 ? 14.732 -7.436 30.589 1.00 34.09 377 PHE A CA 1
ATOM 2986 C C . PHE A 1 377 ? 16.216 -7.090 30.496 1.00 34.09 377 PHE A C 1
ATOM 2988 O O . PHE A 1 377 ? 16.585 -5.922 30.547 1.00 34.09 377 PHE A O 1
ATOM 2995 N N . THR A 1 378 ? 17.075 -8.101 30.402 1.00 31.30 378 THR A N 1
ATOM 2996 C CA . THR A 1 378 ? 18.493 -7.911 30.093 1.00 31.30 378 THR A CA 1
ATOM 2997 C C . THR A 1 378 ? 18.667 -7.839 28.582 1.00 31.30 378 THR A C 1
ATOM 2999 O O . THR A 1 378 ? 18.431 -8.809 27.862 1.00 31.30 378 THR A O 1
ATOM 3002 N N . TRP A 1 379 ? 19.083 -6.675 28.098 1.00 33.81 379 TRP A N 1
ATOM 3003 C CA . TRP A 1 379 ? 19.529 -6.492 26.723 1.00 33.81 379 TRP A CA 1
ATOM 3004 C C . TRP A 1 379 ? 20.994 -6.927 26.654 1.00 33.81 379 TRP A C 1
ATOM 3006 O O . TRP A 1 379 ? 21.849 -6.306 27.277 1.00 33.81 379 TRP A O 1
ATOM 3016 N N . THR A 1 380 ? 21.297 -8.020 25.953 1.00 27.88 380 THR A N 1
ATOM 3017 C CA . THR A 1 380 ? 22.686 -8.451 25.736 1.00 27.88 380 THR A CA 1
ATOM 3018 C C . THR A 1 380 ? 23.105 -8.120 24.311 1.00 27.88 380 THR A C 1
ATOM 3020 O O . THR A 1 380 ? 22.532 -8.648 23.355 1.00 27.88 380 THR A O 1
ATOM 3023 N N . CYS A 1 381 ? 24.113 -7.260 24.180 1.00 29.11 381 CYS A N 1
ATOM 3024 C CA . CYS A 1 381 ? 24.874 -7.077 22.950 1.00 29.11 381 CYS A CA 1
ATOM 3025 C C . CYS A 1 381 ? 25.965 -8.159 22.907 1.00 29.11 381 CYS A C 1
ATOM 3027 O O . CYS A 1 381 ? 26.783 -8.237 23.823 1.00 29.11 381 CYS A O 1
ATOM 3029 N N . ASP A 1 382 ? 25.944 -9.034 21.899 1.00 26.20 382 ASP A N 1
ATOM 3030 C CA . ASP A 1 382 ? 26.940 -10.101 21.751 1.00 26.20 382 ASP A CA 1
ATOM 3031 C C . ASP A 1 382 ? 28.222 -9.502 21.144 1.00 26.20 382 ASP A C 1
ATOM 3033 O O . ASP A 1 382 ? 28.238 -9.076 19.981 1.00 26.20 382 ASP A O 1
ATOM 3037 N N . ALA A 1 383 ? 29.292 -9.430 21.939 1.00 30.62 383 ALA A N 1
ATOM 3038 C CA . ALA A 1 383 ? 30.591 -8.901 21.530 1.00 30.62 383 ALA A CA 1
ATOM 3039 C C . ALA A 1 383 ? 31.250 -9.856 20.519 1.00 30.62 383 ALA A C 1
ATOM 3041 O O . ALA A 1 383 ? 32.022 -10.740 20.873 1.00 30.62 383 ALA A O 1
ATOM 3042 N N . GLY A 1 384 ? 30.896 -9.706 19.244 1.00 30.50 384 GLY A N 1
ATOM 3043 C CA . GLY A 1 384 ? 31.465 -10.490 18.144 1.00 30.50 384 GLY A CA 1
ATOM 3044 C C . GLY A 1 384 ? 30.484 -10.817 17.022 1.00 30.50 384 GLY A C 1
ATOM 3045 O O . GLY A 1 384 ? 30.911 -11.181 15.932 1.00 30.50 384 GLY A O 1
ATOM 3046 N N . ASN A 1 385 ? 29.177 -10.635 17.234 1.00 27.48 385 ASN A N 1
ATOM 3047 C CA . ASN A 1 385 ? 28.180 -10.751 16.171 1.00 27.48 385 ASN A CA 1
ATOM 3048 C C . ASN A 1 385 ? 27.037 -9.763 16.433 1.00 27.48 385 ASN A C 1
ATOM 3050 O O . ASN A 1 385 ? 26.139 -10.023 17.230 1.00 27.48 385 ASN A O 1
ATOM 3054 N N . ARG A 1 386 ? 27.113 -8.612 15.755 1.00 38.31 386 ARG A N 1
ATOM 3055 C CA . ARG A 1 386 ? 26.292 -7.397 15.910 1.00 38.31 386 ARG A CA 1
ATOM 3056 C C . ARG A 1 386 ? 24.800 -7.649 15.625 1.00 38.31 386 ARG A C 1
ATOM 3058 O O . ARG A 1 386 ? 24.281 -7.308 14.568 1.00 38.31 386 ARG A O 1
ATOM 3065 N N . ARG A 1 387 ? 24.112 -8.293 16.569 1.00 29.56 387 ARG A N 1
ATOM 3066 C CA . ARG A 1 387 ? 22.665 -8.542 16.606 1.00 29.56 387 ARG A CA 1
ATOM 3067 C C . ARG A 1 387 ? 22.157 -8.157 17.993 1.00 29.56 387 ARG A C 1
ATOM 3069 O O . ARG A 1 387 ? 22.662 -8.679 18.983 1.00 29.56 387 ARG A O 1
ATOM 3076 N N . ALA A 1 388 ? 21.117 -7.330 18.081 1.00 30.64 388 ALA A N 1
ATOM 3077 C CA . ALA A 1 388 ? 20.362 -7.195 19.323 1.00 30.64 388 ALA A CA 1
ATOM 3078 C C . ALA A 1 388 ? 19.459 -8.430 19.476 1.00 30.64 388 ALA A C 1
ATOM 3080 O O . ALA A 1 388 ? 18.479 -8.601 18.748 1.00 30.64 388 ALA A O 1
ATOM 3081 N N . LYS A 1 389 ? 19.817 -9.332 20.393 1.00 27.55 389 LYS A N 1
ATOM 3082 C CA . LYS A 1 389 ? 18.959 -10.442 20.817 1.00 27.55 389 LYS A CA 1
ATOM 3083 C C . LYS A 1 389 ? 18.314 -10.080 22.148 1.00 27.55 389 LYS A C 1
ATOM 3085 O O . LYS A 1 389 ? 18.999 -9.721 23.099 1.00 27.55 389 LYS A O 1
ATOM 3090 N N . LEU A 1 390 ? 17.001 -10.264 22.238 1.00 31.55 390 LEU A N 1
ATOM 3091 C CA . LEU A 1 390 ? 16.336 -10.383 23.528 1.00 31.55 390 LEU A CA 1
ATOM 3092 C C . LEU A 1 390 ? 16.724 -11.746 24.127 1.00 31.55 390 LEU A C 1
ATOM 3094 O O . LEU A 1 390 ? 16.228 -12.777 23.666 1.00 31.55 390 LEU A O 1
ATOM 3098 N N . ALA A 1 391 ? 17.625 -11.769 25.111 1.00 26.39 391 ALA A N 1
ATOM 3099 C CA . ALA A 1 391 ? 17.883 -12.972 25.896 1.00 26.39 391 ALA A CA 1
ATOM 3100 C C . ALA A 1 391 ? 16.669 -13.236 26.801 1.00 26.39 391 ALA A C 1
ATOM 3102 O O . ALA A 1 391 ? 16.155 -12.340 27.472 1.00 26.39 391 ALA A O 1
ATOM 3103 N N . THR A 1 392 ? 16.142 -14.455 26.766 1.00 28.59 392 THR A N 1
ATOM 3104 C CA . THR A 1 392 ? 14.955 -14.823 27.536 1.00 28.59 392 THR A CA 1
ATOM 3105 C C . THR A 1 392 ? 15.225 -14.871 29.035 1.00 28.59 392 THR A C 1
ATOM 3107 O O . THR A 1 392 ? 16.295 -15.262 29.477 1.00 28.59 392 THR A O 1
ATOM 3110 N N . CYS A 1 393 ? 14.192 -14.519 29.800 1.00 27.09 393 CYS A N 1
ATOM 3111 C CA . CYS A 1 393 ? 14.073 -14.698 31.245 1.00 27.09 393 CYS A CA 1
ATOM 3112 C C . CYS A 1 393 ? 14.415 -16.136 31.683 1.00 27.09 393 CYS A C 1
ATOM 3114 O O . CYS A 1 393 ? 13.629 -17.047 31.414 1.00 27.09 393 CYS A O 1
ATOM 3116 N N . ASP A 1 394 ? 15.529 -16.306 32.401 1.00 26.36 394 ASP A N 1
ATOM 3117 C CA . ASP A 1 394 ? 15.801 -17.504 33.195 1.00 26.36 394 ASP A CA 1
ATOM 3118 C C . ASP A 1 394 ? 15.225 -17.333 34.601 1.00 26.36 394 ASP A C 1
ATOM 3120 O O . ASP A 1 394 ? 15.571 -16.425 35.363 1.00 26.36 394 ASP A O 1
ATOM 3124 N N . ARG A 1 395 ? 14.311 -18.236 34.949 1.00 28.56 395 ARG A N 1
ATOM 3125 C CA . ARG A 1 395 ? 13.806 -18.409 36.307 1.00 28.56 395 ARG A CA 1
ATOM 3126 C C . ARG A 1 395 ? 14.788 -19.339 37.025 1.00 28.56 395 ARG A C 1
ATOM 3128 O O . ARG A 1 395 ? 14.912 -20.485 36.620 1.00 28.56 395 ARG A O 1
ATOM 3135 N N . PHE A 1 396 ? 15.478 -18.822 38.045 1.00 28.56 396 PHE A N 1
ATOM 3136 C CA . PHE A 1 396 ? 16.273 -19.533 39.063 1.00 28.56 396 PHE A CA 1
ATOM 3137 C C . PHE A 1 396 ? 16.534 -21.039 38.819 1.00 28.56 396 PHE A C 1
ATOM 3139 O O . PHE A 1 396 ? 15.686 -21.874 39.130 1.00 28.56 396 PHE A O 1
ATOM 3146 N N . GLN A 1 397 ? 17.762 -21.396 38.424 1.00 26.61 397 GLN A N 1
ATOM 3147 C CA . GLN A 1 397 ? 18.376 -22.657 38.850 1.00 26.61 397 GLN A CA 1
ATOM 3148 C C . GLN A 1 397 ? 19.504 -22.351 39.836 1.00 26.61 397 GLN A C 1
ATOM 3150 O O . GLN A 1 397 ? 20.429 -21.585 39.581 1.00 26.61 397 GLN A O 1
ATOM 3155 N N . THR A 1 398 ? 19.360 -22.915 41.026 1.00 33.16 398 THR A N 1
ATOM 3156 C CA . THR A 1 398 ? 20.294 -22.841 42.142 1.00 33.16 398 THR A CA 1
ATOM 3157 C C . THR A 1 398 ? 21.642 -23.484 41.808 1.00 33.16 398 THR A C 1
ATOM 3159 O O . THR A 1 398 ? 21.676 -24.613 41.338 1.00 33.16 398 THR A O 1
ATOM 3162 N N . ARG A 1 399 ? 22.729 -22.780 42.158 1.00 35.78 399 ARG A N 1
ATOM 3163 C CA . ARG A 1 399 ? 24.069 -23.273 42.549 1.00 35.78 399 ARG A CA 1
ATOM 3164 C C . ARG A 1 399 ? 24.606 -24.529 41.827 1.00 35.78 399 ARG A C 1
ATOM 3166 O O . ARG A 1 399 ? 24.349 -25.649 42.248 1.00 35.78 399 ARG A O 1
ATOM 3173 N N . GLY A 1 400 ? 25.537 -24.322 40.894 1.00 30.00 400 GLY A N 1
ATOM 3174 C CA . GLY A 1 400 ? 26.483 -25.346 40.432 1.00 30.00 400 GLY A CA 1
ATOM 3175 C C . GLY A 1 400 ? 27.571 -24.737 39.543 1.00 30.00 400 GLY A C 1
ATOM 3176 O O . GLY A 1 400 ? 27.257 -24.017 38.606 1.00 30.00 400 GLY A O 1
ATOM 3177 N N . LYS A 1 401 ? 28.846 -24.954 39.885 1.00 32.91 401 LYS A N 1
ATOM 3178 C CA . LYS A 1 401 ? 30.049 -24.378 39.245 1.00 32.91 401 LYS A CA 1
ATOM 3179 C C . LYS A 1 401 ? 30.191 -24.764 37.755 1.00 32.91 401 LYS A C 1
ATOM 3181 O O . LYS A 1 401 ? 29.737 -25.845 37.385 1.00 32.91 401 LYS A O 1
ATOM 3186 N N . PRO A 1 402 ? 30.900 -23.970 36.926 1.00 29.42 402 PRO A N 1
ATOM 3187 C CA . PRO A 1 402 ? 31.198 -24.352 35.549 1.00 29.42 402 PRO A CA 1
ATOM 3188 C C . PRO A 1 402 ? 32.307 -25.414 35.511 1.00 29.42 402 PRO A C 1
ATOM 3190 O O . PRO A 1 402 ? 33.324 -25.286 36.195 1.00 29.42 402 PRO A O 1
ATOM 3193 N N . VAL A 1 403 ? 32.129 -26.446 34.684 1.00 27.73 403 VAL A N 1
ATOM 3194 C CA . VAL A 1 403 ? 33.199 -27.375 34.297 1.00 27.73 403 VAL A CA 1
ATOM 3195 C C . VAL A 1 403 ? 33.459 -27.193 32.806 1.00 27.73 403 VAL A C 1
ATOM 3197 O O . VAL A 1 403 ? 32.620 -27.520 31.972 1.00 27.73 403 VAL A O 1
ATOM 3200 N N . ASN A 1 404 ? 34.644 -26.670 32.496 1.00 31.92 404 ASN A N 1
ATOM 3201 C CA . ASN A 1 404 ? 35.270 -26.711 31.177 1.00 31.92 404 ASN A CA 1
ATOM 3202 C C . ASN A 1 404 ? 35.405 -28.158 30.697 1.00 31.92 404 ASN A C 1
ATOM 3204 O O . ASN A 1 404 ? 36.059 -28.934 31.393 1.00 31.92 404 ASN A O 1
ATOM 3208 N N . ARG A 1 405 ? 34.933 -28.482 29.484 1.00 27.73 405 ARG A N 1
ATOM 3209 C CA . ARG A 1 405 ? 35.572 -29.489 28.617 1.00 27.73 405 ARG A CA 1
ATOM 3210 C C . ARG A 1 405 ? 35.393 -29.142 27.136 1.00 27.73 405 ARG A C 1
ATOM 3212 O O . ARG A 1 405 ? 34.289 -29.185 26.609 1.00 27.73 405 ARG A O 1
ATOM 3219 N N . TYR A 1 406 ? 36.527 -28.840 26.508 1.00 29.53 406 TYR A N 1
ATOM 3220 C CA . TYR A 1 406 ? 36.830 -29.106 25.101 1.00 29.53 406 TYR A CA 1
ATOM 3221 C C . TYR A 1 406 ? 36.377 -30.514 24.702 1.00 29.53 406 TYR A C 1
ATOM 3223 O O . TYR A 1 406 ? 36.645 -31.429 25.475 1.00 29.53 406 TYR A O 1
ATOM 3231 N N . TRP A 1 407 ? 35.819 -30.684 23.499 1.00 27.16 407 TRP A N 1
ATOM 3232 C CA . TRP A 1 407 ? 36.098 -31.841 22.640 1.00 27.16 407 TRP A CA 1
ATOM 3233 C C . TRP A 1 407 ? 35.936 -31.472 21.163 1.00 27.16 407 TRP A C 1
ATOM 3235 O O . TRP A 1 407 ? 34.930 -30.906 20.738 1.00 27.16 407 TRP A O 1
ATOM 3245 N N . ASP A 1 408 ? 36.990 -31.813 20.436 1.00 27.61 408 ASP A N 1
ATOM 3246 C CA . ASP A 1 408 ? 37.198 -31.755 19.000 1.00 27.61 408 ASP A CA 1
ATOM 3247 C C . ASP A 1 408 ? 36.601 -32.986 18.283 1.00 27.61 408 ASP A C 1
ATOM 3249 O O . ASP A 1 408 ? 36.488 -34.059 18.876 1.00 27.61 408 ASP A O 1
ATOM 3253 N N . LEU A 1 409 ? 36.366 -32.811 16.973 1.00 26.97 409 LEU A N 1
ATOM 3254 C CA . LEU A 1 409 ? 36.347 -33.810 15.883 1.00 26.97 409 LEU A CA 1
ATOM 3255 C C . LEU A 1 409 ? 35.187 -34.835 15.788 1.00 26.97 409 LEU A C 1
ATOM 3257 O O . LEU A 1 409 ? 35.074 -35.762 16.580 1.00 26.97 409 LEU A O 1
ATOM 3261 N N . LEU A 1 410 ? 34.429 -34.790 14.678 1.00 26.89 410 LEU A N 1
ATOM 3262 C CA . LEU A 1 410 ? 34.638 -35.675 13.509 1.00 26.89 410 LEU A CA 1
ATOM 3263 C C . LEU A 1 410 ? 33.555 -35.478 12.429 1.00 26.89 410 LEU A C 1
ATOM 3265 O O . LEU A 1 410 ? 32.356 -35.561 12.681 1.00 26.89 410 LEU A O 1
ATOM 3269 N N . GLN A 1 411 ? 34.020 -35.281 11.194 1.00 33.06 411 GLN A N 1
ATOM 3270 C CA . GLN A 1 411 ? 33.247 -35.450 9.966 1.00 33.06 411 GLN A CA 1
ATOM 3271 C C . GLN A 1 411 ? 32.989 -36.938 9.705 1.00 33.06 411 GLN A C 1
ATOM 3273 O O . GLN A 1 411 ? 33.920 -37.732 9.816 1.00 33.06 411 GLN A O 1
ATOM 3278 N N . VAL A 1 412 ? 31.789 -37.299 9.233 1.00 29.31 412 VAL A N 1
ATOM 3279 C CA . VAL A 1 412 ? 31.578 -38.519 8.434 1.00 29.31 412 VAL A CA 1
ATOM 3280 C C . VAL A 1 412 ? 30.523 -38.252 7.356 1.00 29.31 412 VAL A C 1
ATOM 3282 O O . VAL A 1 412 ? 29.330 -38.163 7.634 1.00 29.31 412 VAL A O 1
ATOM 3285 N N . ASN A 1 413 ? 30.990 -38.170 6.110 1.00 32.78 413 ASN A N 1
ATOM 3286 C CA . ASN A 1 413 ? 30.201 -38.399 4.902 1.00 32.78 413 ASN A CA 1
ATOM 3287 C C . ASN A 1 413 ? 29.846 -39.889 4.790 1.00 32.78 413 ASN A C 1
ATOM 3289 O O . ASN A 1 413 ? 30.730 -40.731 4.959 1.00 32.78 413 ASN A O 1
ATOM 3293 N N . ARG A 1 414 ? 28.615 -40.220 4.376 1.00 30.78 414 ARG A N 1
ATOM 3294 C CA . ARG A 1 414 ? 28.336 -41.437 3.592 1.00 30.78 414 ARG A CA 1
ATOM 3295 C C . ARG A 1 414 ? 27.239 -41.187 2.546 1.00 30.78 414 ARG A C 1
ATOM 3297 O O . ARG A 1 414 ? 26.266 -40.506 2.863 1.00 30.78 414 ARG A O 1
ATOM 3304 N N . PRO A 1 415 ? 27.384 -41.746 1.331 1.00 42.25 415 PRO A N 1
ATOM 3305 C CA . PRO A 1 415 ? 26.376 -41.707 0.278 1.00 42.25 415 PRO A CA 1
ATOM 3306 C C . PRO A 1 415 ? 25.319 -42.806 0.466 1.00 42.25 415 PRO A C 1
ATOM 3308 O O . PRO A 1 415 ? 25.569 -43.827 1.110 1.00 42.25 415 PRO A O 1
ATOM 3311 N N . VAL A 1 416 ? 24.153 -42.597 -0.143 1.00 43.38 416 VAL A N 1
ATOM 3312 C CA . VAL A 1 416 ? 23.056 -43.570 -0.249 1.00 43.38 416 VAL A CA 1
ATOM 3313 C C . VAL A 1 416 ? 23.146 -44.275 -1.610 1.00 43.38 416 VAL A C 1
ATOM 3315 O O . VAL A 1 416 ? 23.242 -43.575 -2.618 1.00 43.38 416 VAL A O 1
ATOM 3318 N N . PRO A 1 417 ? 23.091 -45.617 -1.673 1.00 51.66 417 PRO A N 1
ATOM 3319 C CA . PRO A 1 417 ? 22.815 -46.359 -2.900 1.00 51.66 417 PRO A CA 1
ATOM 3320 C C . PRO A 1 417 ? 21.355 -46.849 -2.930 1.00 51.66 417 PRO A C 1
ATOM 3322 O O . PRO A 1 417 ? 20.897 -47.418 -1.940 1.00 51.66 417 PRO A O 1
ATOM 3325 N N . VAL A 1 418 ? 20.631 -46.610 -4.030 1.00 46.00 418 VAL A N 1
ATOM 3326 C CA . VAL A 1 418 ? 20.253 -47.582 -5.088 1.00 46.00 418 VAL A CA 1
ATOM 3327 C C . VAL A 1 418 ? 19.932 -46.780 -6.344 1.00 46.00 418 VAL A C 1
ATOM 3329 O O . VAL A 1 418 ? 19.162 -45.801 -6.218 1.00 46.00 418 VAL A O 1
#

InterPro domains:
  IPR036397 Ribonuclease H superfamily [G3DSA:3.30.420.10] (265-388)

Radius of gyration: 27.23 Å; chains: 1; bounding box: 67×68×83 Å